Protein AF-A0A812XX62-F1 (afdb_monomer_lite)

Sequence (470 aa):
MGSLPGAKVKLKWDYDRTEAELESWDVQKKESAQEAQEVVEFSAGDKVEAKYGSSFYDAEVLSMSMEDGKVKLKWGHDGSEAEVDASEVKLKPDSQEKEAAPPAELKEGDKVEAKYGDSFHDAEVVTPETEDGKVKVKWGFDGSEADVDPSEVKVKPEEPPEPPEKLLVIGFLRPRLEVELRTMNRIEAKAPGHCLANPRASDEGPGVGIGIMELTPSDGTLAKLIGKGGAMKMKIASISGCSFEYMAKDSETKQAWILGTAEERARRDCPLSLRQHSVDFRTRAQELPAALQDWSSSFTVSGNAGRGLNASFGMQTIEDSTETFIFTLSKPSGPASVVKRDIVKDSAQECKSKGEWLEATVLEVSTWSTESDDEVFACKAKVFNVKAFNVREHLNADEALERERQAQRASAKELIIISSQAEKRREATLLLAASLEAKFPGCFSAGELETPEGIAVSALAGDMSALTGK

Radius of gyration: 41.22 Å; chains: 1; bounding box: 87×82×101 Å

Secondary structure (DSSP, 8-state):
-PPPPPPEEEEE-TTT--EEEEETHHHHTSSSSS-----PPP-TT-EEEEEETTEEEEEEEEEEETTTTEEEEEETTT--EEEEEGGGEEE---------PPPP---TT-EEEEEETTEEEEEEEEES--TTSPEEEEETTT--EEEE-GGGEEEPP-PPPPPPPP----S-HHHHHHHHHHHHHHHHHHSTTHHHHSPPPPP-SSSSEEEEEEPP--TTHHHHHH-GGGHHHHHHHHHHT-EEEEE-TTSSS-EEEEEE-HHHHHHHHHHHHHHHTHHHHHHH--S--HHHHTTEEEEEE-HHHHTT-SGGG-HHHHHHHTT-EEEEEPP-----------PPTT-EEEEEETTEEEEEE--------TT------EETTEE----GGGEEE---HHHHHHHHHHHHHHHPEEEEEE-S-HHHHHHHHHHHHHHHHHHSTTSS-TTT-B-TT--BTHHHHHHHHHHS--

pLDDT: mean 80.92, std 17.61, range [33.69, 97.69]

Structure (mmCIF, N/CA/C/O backbone):
data_AF-A0A812XX62-F1
#
_entry.id   AF-A0A812XX62-F1
#
loop_
_atom_site.group_PDB
_atom_site.id
_atom_site.type_symbol
_atom_site.label_atom_id
_atom_site.label_alt_id
_atom_site.label_comp_id
_atom_site.label_asym_id
_atom_site.label_entity_id
_atom_site.label_seq_id
_atom_site.pdbx_PDB_ins_code
_atom_site.Cartn_x
_atom_site.Cartn_y
_atom_site.Cartn_z
_atom_site.occupancy
_atom_site.B_iso_or_equiv
_atom_site.auth_seq_id
_atom_site.auth_comp_id
_atom_site.auth_asym_id
_atom_site.auth_atom_id
_atom_site.pdbx_PDB_model_num
ATOM 1 N N . MET A 1 1 ? 5.924 -53.567 21.319 1.00 41.09 1 MET A N 1
ATOM 2 C CA . MET A 1 1 ? 4.539 -53.092 21.514 1.00 41.09 1 MET A CA 1
ATOM 3 C C . MET A 1 1 ? 4.019 -52.680 20.151 1.00 41.09 1 MET A C 1
ATOM 5 O O . MET A 1 1 ? 4.587 -51.771 19.563 1.00 41.09 1 MET A O 1
ATOM 9 N N . GLY A 1 2 ? 3.080 -53.441 19.585 1.00 37.00 2 GLY A N 1
ATOM 10 C CA . GLY A 1 2 ? 2.543 -53.178 18.248 1.00 37.00 2 GLY A CA 1
ATOM 11 C C . GLY A 1 2 ? 1.525 -52.041 18.290 1.00 37.00 2 GLY A C 1
ATOM 12 O O . GLY A 1 2 ? 0.606 -52.089 19.101 1.00 37.00 2 GLY A O 1
ATOM 13 N N . SER A 1 3 ? 1.714 -51.031 17.440 1.00 36.19 3 SER A N 1
ATOM 14 C CA . SER A 1 3 ? 0.735 -49.967 17.209 1.00 36.19 3 SER A CA 1
ATOM 15 C C . SER A 1 3 ? -0.457 -50.548 16.447 1.00 36.19 3 SER A C 1
ATOM 17 O O . SER A 1 3 ? -0.274 -51.156 15.390 1.00 36.19 3 SER A O 1
ATOM 19 N N . LEU A 1 4 ? -1.660 -50.421 17.008 1.00 37.31 4 LEU A N 1
ATOM 20 C CA . LEU A 1 4 ? -2.894 -50.822 16.335 1.00 37.31 4 LEU A CA 1
ATOM 21 C C . LEU A 1 4 ? -3.229 -49.801 15.232 1.00 37.31 4 LEU A C 1
ATOM 23 O O . LEU A 1 4 ? -3.073 -48.600 15.454 1.00 37.31 4 LEU A O 1
ATOM 27 N N . PRO A 1 5 ? -3.691 -50.245 14.051 1.00 44.66 5 PRO A N 1
ATOM 28 C CA . PRO A 1 5 ? -4.056 -49.343 12.965 1.00 44.66 5 PRO A CA 1
ATOM 29 C C . PRO A 1 5 ? -5.271 -48.492 13.362 1.00 44.66 5 PRO A C 1
ATOM 31 O O . PRO A 1 5 ? -6.330 -49.026 13.694 1.00 44.66 5 PRO A O 1
ATOM 34 N N . GLY A 1 6 ? -5.103 -47.167 13.334 1.00 44.06 6 GLY A N 1
ATOM 35 C CA . GLY A 1 6 ? -6.161 -46.200 13.622 1.00 44.06 6 GLY A CA 1
ATOM 36 C C . GLY A 1 6 ? -7.319 -46.311 12.629 1.00 44.06 6 GLY A C 1
ATOM 37 O O . GLY A 1 6 ? -7.113 -46.463 11.423 1.00 44.06 6 GLY A O 1
ATOM 38 N N . ALA A 1 7 ? -8.547 -46.253 13.143 1.00 46.81 7 ALA A N 1
ATOM 39 C CA . ALA A 1 7 ? -9.751 -46.273 12.327 1.00 46.81 7 ALA A CA 1
ATOM 40 C C . ALA A 1 7 ? -9.871 -44.960 11.535 1.00 46.81 7 ALA A C 1
ATOM 42 O O . ALA A 1 7 ? -9.892 -43.874 12.112 1.00 46.81 7 ALA A O 1
ATOM 43 N N . LYS A 1 8 ? -9.962 -45.067 10.206 1.00 45.78 8 LYS A N 1
ATOM 44 C CA . LYS A 1 8 ? -10.234 -43.938 9.313 1.00 45.78 8 LYS A CA 1
ATOM 45 C C . LYS A 1 8 ? -11.735 -43.794 9.111 1.00 45.78 8 LYS A C 1
ATOM 47 O O . LYS A 1 8 ? -12.399 -44.764 8.745 1.00 45.78 8 LYS A O 1
ATOM 52 N N . VAL A 1 9 ? -12.256 -42.586 9.294 1.00 48.19 9 VAL A N 1
ATOM 53 C CA . VAL A 1 9 ? -13.658 -42.269 9.009 1.00 48.19 9 VAL A CA 1
ATOM 54 C C . VAL A 1 9 ? -13.708 -41.421 7.743 1.00 48.19 9 VAL A C 1
ATOM 56 O O . VAL A 1 9 ? -13.075 -40.370 7.665 1.00 48.19 9 VAL A O 1
ATOM 59 N N . LYS A 1 10 ? -14.447 -41.899 6.737 1.00 43.06 10 LYS A N 1
ATOM 60 C CA . LYS A 1 10 ? -14.750 -41.141 5.520 1.00 43.06 10 LYS A CA 1
ATOM 61 C C . LYS A 1 10 ? -16.094 -40.459 5.683 1.00 43.06 10 LYS A C 1
ATOM 63 O O . LYS A 1 10 ? -17.098 -41.129 5.921 1.00 43.06 10 LYS A O 1
ATOM 68 N N . LEU A 1 11 ? -16.106 -39.142 5.528 1.00 41.25 11 LEU A N 1
ATOM 69 C CA . LEU A 1 11 ? -17.322 -38.340 5.542 1.00 41.25 11 LEU A CA 1
ATOM 70 C C . LEU A 1 11 ? -17.593 -37.838 4.126 1.00 41.25 11 LEU A C 1
ATOM 72 O O . LEU A 1 11 ? -16.690 -37.347 3.447 1.00 41.25 11 LEU A O 1
ATOM 76 N N . LYS A 1 12 ? -18.844 -37.993 3.692 1.00 40.78 12 LYS A N 1
ATOM 77 C CA . LYS A 1 12 ? -19.337 -37.532 2.398 1.00 40.78 12 LYS A CA 1
ATOM 78 C C . LYS A 1 12 ? -20.430 -36.508 2.647 1.00 40.78 12 LYS A C 1
ATOM 80 O O . LYS A 1 12 ? -21.438 -36.828 3.272 1.00 40.78 12 LYS A O 1
ATOM 85 N N . TRP A 1 13 ? -20.214 -35.292 2.166 1.00 45.72 13 TRP A N 1
ATOM 86 C CA . TRP A 1 13 ? -21.172 -34.204 2.310 1.00 45.72 13 TRP A CA 1
ATOM 87 C C . TRP A 1 13 ? -22.096 -34.171 1.089 1.00 45.72 13 TRP A C 1
ATOM 89 O O . TRP A 1 13 ? -21.637 -34.112 -0.053 1.00 45.72 13 TRP A O 1
ATOM 99 N N . ASP A 1 14 ? -23.411 -34.213 1.320 1.00 42.44 14 ASP A N 1
ATOM 100 C CA . ASP A 1 14 ? -24.415 -34.278 0.244 1.00 42.44 14 ASP A CA 1
ATOM 101 C C . ASP A 1 14 ? -24.497 -32.998 -0.605 1.00 42.44 14 ASP A C 1
ATOM 103 O O . ASP A 1 14 ? -25.044 -33.020 -1.707 1.00 42.44 14 ASP A O 1
ATOM 107 N N . TYR A 1 15 ? -23.932 -31.886 -0.125 1.00 33.69 15 TYR A N 1
ATOM 108 C CA . TYR A 1 15 ? -24.063 -30.580 -0.769 1.00 33.69 15 TYR A CA 1
ATOM 109 C C . TYR A 1 15 ? -23.077 -30.350 -1.928 1.00 33.69 15 TYR A C 1
ATOM 111 O O . TYR A 1 15 ? -23.435 -29.699 -2.906 1.00 33.69 15 TYR A O 1
ATOM 119 N N . ASP A 1 16 ? -21.864 -30.907 -1.869 1.00 54.00 16 ASP A N 1
ATOM 120 C CA . ASP A 1 16 ? -20.829 -30.675 -2.892 1.00 54.00 16 ASP A CA 1
ATOM 121 C C . ASP A 1 16 ? -20.065 -31.937 -3.330 1.00 54.00 16 ASP A C 1
ATOM 123 O O . ASP A 1 16 ? -19.178 -31.860 -4.180 1.00 54.00 16 ASP A O 1
ATOM 127 N N . ARG A 1 17 ? -20.443 -33.114 -2.807 1.00 53.16 17 ARG A N 1
ATOM 128 C CA . ARG A 1 17 ? -19.792 -34.411 -3.071 1.00 53.16 17 ARG A CA 1
ATOM 129 C C . ARG A 1 17 ? -18.290 -34.429 -2.761 1.00 53.16 17 ARG A C 1
ATOM 131 O O . ARG A 1 17 ? -17.590 -35.304 -3.274 1.00 53.16 17 ARG A O 1
ATOM 138 N N . THR A 1 18 ? -17.791 -33.513 -1.936 1.00 49.16 18 THR A N 1
ATOM 139 C CA . THR A 1 18 ? -16.396 -33.558 -1.499 1.00 49.16 18 THR A CA 1
ATOM 140 C C . THR A 1 18 ? -16.204 -34.662 -0.456 1.00 49.16 18 THR A C 1
ATOM 142 O O . THR A 1 18 ? -17.042 -34.881 0.424 1.00 49.16 18 THR A O 1
ATOM 145 N N . GLU A 1 19 ? -15.108 -35.409 -0.596 1.00 57.19 19 GLU A N 1
ATOM 146 C CA . GLU A 1 19 ? -14.690 -36.448 0.346 1.00 57.19 19 GLU A CA 1
ATOM 147 C C . GLU A 1 19 ? -13.475 -35.937 1.125 1.00 57.19 19 GLU A C 1
ATOM 149 O O . GLU A 1 19 ? -12.495 -35.492 0.527 1.00 57.19 19 GLU A O 1
ATOM 154 N N . ALA A 1 20 ? -13.530 -36.013 2.455 1.00 53.66 20 ALA A N 1
ATOM 155 C CA . ALA A 1 20 ? -12.396 -35.719 3.327 1.00 53.66 20 ALA A CA 1
ATOM 156 C C . ALA A 1 20 ? -12.110 -36.927 4.234 1.00 53.66 20 ALA A C 1
ATOM 158 O O . ALA A 1 20 ? -13.031 -37.502 4.822 1.00 53.66 20 ALA A O 1
ATOM 159 N N . GLU A 1 21 ? -10.835 -37.318 4.340 1.00 48.62 21 GLU A N 1
ATOM 160 C CA . GLU A 1 21 ? -10.352 -38.280 5.340 1.00 48.62 21 GLU A CA 1
ATOM 161 C C . GLU A 1 21 ? -9.846 -37.502 6.560 1.00 48.62 21 GLU A C 1
ATOM 163 O O . GLU A 1 21 ? -8.930 -36.691 6.438 1.00 48.62 21 GLU A O 1
ATOM 168 N N . LEU A 1 22 ? -10.439 -37.748 7.730 1.00 49.12 22 LEU A N 1
ATOM 169 C CA . LEU A 1 22 ? -9.983 -37.203 9.012 1.00 49.12 22 LEU A CA 1
ATOM 170 C C . LEU A 1 22 ? -9.421 -38.334 9.881 1.00 49.12 22 LEU A C 1
ATOM 172 O O . LEU A 1 22 ? -10.011 -39.414 9.974 1.00 49.12 22 LEU A O 1
ATOM 176 N N . GLU A 1 23 ? -8.276 -38.084 10.517 1.00 50.16 23 GLU A N 1
ATOM 177 C CA . GLU A 1 23 ? -7.670 -39.001 11.485 1.00 50.16 23 GLU A CA 1
ATOM 178 C C . GLU A 1 23 ? -8.306 -38.806 12.873 1.00 50.16 23 GLU A C 1
ATOM 180 O O . GLU A 1 23 ? -8.544 -37.686 13.318 1.00 50.16 23 GLU A O 1
ATOM 185 N N . SER A 1 24 ? -8.603 -39.906 13.573 1.00 52.00 24 SER A N 1
ATOM 186 C CA . SER A 1 24 ? -9.484 -39.929 14.755 1.00 52.00 24 SER A CA 1
ATOM 187 C C . SER A 1 24 ? -8.964 -39.201 16.004 1.00 52.00 24 SER A C 1
ATOM 189 O O . SER A 1 24 ? -9.655 -39.186 17.021 1.00 52.00 24 SER A O 1
ATOM 191 N N . TRP A 1 25 ? -7.762 -38.622 15.976 1.00 48.81 25 TRP A N 1
ATOM 192 C CA . TRP A 1 25 ? -7.159 -37.981 17.148 1.00 48.81 25 TRP A CA 1
ATOM 193 C C . TRP A 1 25 ? -7.660 -36.543 17.379 1.00 48.81 25 TRP A C 1
ATOM 195 O O . TRP A 1 25 ? -7.680 -36.087 18.522 1.00 48.81 25 TRP A O 1
ATOM 205 N N . ASP A 1 26 ? -8.153 -35.861 16.338 1.00 48.12 26 ASP A N 1
ATOM 206 C CA . ASP A 1 26 ? -8.657 -34.481 16.445 1.00 48.12 26 ASP A CA 1
ATOM 207 C C . ASP A 1 26 ? -10.057 -34.382 17.077 1.00 48.12 26 ASP A C 1
ATOM 209 O O . ASP A 1 26 ? -10.427 -33.344 17.628 1.00 48.12 26 ASP A O 1
ATOM 213 N N . VAL A 1 27 ? -10.839 -35.467 17.061 1.00 47.69 27 VAL A N 1
ATOM 214 C CA . VAL A 1 27 ? -12.197 -35.489 17.639 1.00 47.69 27 VAL A CA 1
ATOM 215 C C . VAL A 1 27 ? -12.155 -35.658 19.162 1.00 47.69 27 VAL A C 1
ATOM 217 O O . VAL A 1 27 ? -12.966 -35.072 19.874 1.00 47.69 27 VAL A O 1
ATOM 220 N N . GLN A 1 28 ? -11.158 -36.370 19.692 1.00 42.09 28 GLN A N 1
ATOM 221 C CA . GLN A 1 28 ? -11.082 -36.688 21.123 1.00 42.09 28 GLN A CA 1
ATOM 222 C C . GLN A 1 28 ? -10.628 -35.512 22.003 1.00 42.09 28 GLN A C 1
ATOM 224 O O . GLN A 1 28 ? -10.853 -35.524 23.209 1.00 42.09 28 GLN A O 1
ATOM 229 N N . LYS A 1 29 ? -10.025 -34.468 21.419 1.00 40.50 29 LYS A N 1
ATOM 230 C CA . LYS A 1 29 ? -9.504 -33.313 22.171 1.00 40.50 29 LYS A CA 1
ATOM 231 C C . LYS A 1 29 ? -10.554 -32.237 22.470 1.00 40.50 29 LYS A C 1
ATOM 233 O O . LYS A 1 29 ? -10.256 -31.286 23.188 1.00 40.50 29 LYS A O 1
ATOM 238 N N . LYS A 1 30 ? -11.766 -32.369 21.916 1.00 39.16 30 LYS A N 1
ATOM 239 C CA . LYS A 1 30 ? -12.839 -31.373 22.063 1.00 39.16 30 LYS A CA 1
ATOM 240 C C . LYS A 1 30 ? -13.905 -31.743 23.100 1.00 39.16 30 LYS A C 1
ATOM 242 O O . LYS A 1 30 ? -14.633 -30.855 23.521 1.00 39.16 30 LYS A O 1
ATOM 247 N N . GLU A 1 31 ? -13.949 -32.995 23.559 1.00 40.56 31 GLU A N 1
ATOM 248 C CA . GLU A 1 31 ? -14.858 -33.438 24.634 1.00 40.56 31 GLU A CA 1
ATOM 249 C C . GLU A 1 31 ? -14.212 -33.435 26.031 1.00 40.56 31 GLU A C 1
ATOM 251 O O . GLU A 1 31 ? -14.924 -33.449 27.025 1.00 40.56 31 GLU A O 1
ATOM 256 N N . SER A 1 32 ? -12.882 -33.341 26.150 1.00 39.81 32 SER A N 1
ATOM 257 C CA . SER A 1 32 ? -12.191 -33.381 27.453 1.00 39.81 32 SER A CA 1
ATOM 258 C C . SER A 1 32 ? -11.787 -32.007 28.013 1.00 39.81 32 SER A C 1
ATOM 260 O O . SER A 1 32 ? -10.973 -31.944 28.930 1.00 39.81 32 SER A O 1
ATOM 262 N N . ALA A 1 33 ? -12.288 -30.902 27.447 1.00 37.00 33 ALA A N 1
ATOM 263 C CA . ALA A 1 33 ? -11.905 -29.534 27.834 1.00 37.00 33 ALA A CA 1
ATOM 264 C C . ALA A 1 33 ? -13.041 -28.723 28.486 1.00 37.00 33 ALA A C 1
ATOM 266 O O . ALA A 1 33 ? -12.895 -27.519 28.686 1.00 37.00 33 ALA A O 1
ATOM 267 N N . GLN A 1 34 ? -14.165 -29.362 28.821 1.00 39.88 34 GLN A N 1
ATOM 268 C CA . GLN A 1 34 ? -15.334 -28.690 29.381 1.00 39.88 34 GLN A CA 1
ATOM 269 C C . GLN A 1 34 ? -15.859 -29.416 30.625 1.00 39.88 34 GLN A C 1
ATOM 271 O O . GLN A 1 34 ? -16.988 -29.867 30.628 1.00 39.88 34 GLN A O 1
ATOM 276 N N . GLU A 1 35 ? -15.034 -29.535 31.669 1.00 43.88 35 GLU A N 1
ATOM 277 C CA . GLU A 1 35 ? -15.501 -29.652 33.064 1.00 43.88 35 GLU A CA 1
ATOM 278 C C . GLU A 1 35 ? -14.307 -29.557 34.025 1.00 43.88 35 GLU A C 1
ATOM 280 O O . GLU A 1 35 ? -13.766 -30.539 34.521 1.00 43.88 35 GLU A O 1
ATOM 285 N N . ALA A 1 36 ? -13.849 -28.333 34.262 1.00 42.91 36 ALA A N 1
ATOM 286 C CA . ALA A 1 36 ? -13.148 -27.995 35.494 1.00 42.91 36 ALA A CA 1
ATOM 287 C C . ALA A 1 36 ? -14.027 -26.958 36.194 1.00 42.91 36 ALA A C 1
ATOM 289 O O . ALA A 1 36 ? -13.769 -25.759 36.122 1.00 42.91 36 ALA A O 1
ATOM 290 N N . GLN A 1 37 ? -15.156 -27.417 36.740 1.00 50.28 37 GLN A N 1
ATOM 291 C CA . GLN A 1 37 ? -15.974 -26.590 37.619 1.00 50.28 37 GLN A CA 1
ATOM 292 C C . GLN A 1 37 ? -15.200 -26.379 38.918 1.00 50.28 37 GLN A C 1
ATOM 294 O O . GLN A 1 37 ? -14.778 -27.327 39.577 1.00 50.28 37 GLN A O 1
ATOM 299 N N . GLU A 1 38 ? -14.977 -25.111 39.233 1.00 56.72 38 GLU A N 1
ATOM 300 C CA . GLU A 1 38 ? -14.412 -24.651 40.489 1.00 56.72 38 GLU A CA 1
ATOM 301 C C . GLU A 1 38 ? -15.347 -25.096 41.623 1.00 56.72 38 GLU A C 1
ATOM 303 O O . GLU A 1 38 ? -16.526 -24.739 41.647 1.00 56.72 38 GLU A O 1
ATOM 308 N N . VAL A 1 39 ? -14.849 -25.954 42.515 1.00 64.31 39 VAL A N 1
ATOM 309 C CA . VAL A 1 39 ? -15.611 -26.438 43.670 1.00 64.31 39 VAL A CA 1
ATOM 310 C C . VAL A 1 39 ? -15.701 -25.285 44.663 1.00 64.31 39 VAL A C 1
ATOM 312 O O . VAL A 1 39 ? -14.748 -25.006 45.387 1.00 64.31 39 VAL A O 1
ATOM 315 N N . VAL A 1 40 ? -16.827 -24.574 44.650 1.00 78.81 40 VAL A N 1
ATOM 316 C CA . VAL A 1 40 ? -17.122 -23.522 45.627 1.00 78.81 40 VAL A CA 1
ATOM 317 C C . VAL A 1 40 ? -17.444 -24.197 46.960 1.00 78.81 40 VAL A C 1
ATOM 319 O O . VAL A 1 40 ? -18.394 -24.971 47.064 1.00 78.81 40 VAL A O 1
ATOM 322 N N . GLU A 1 41 ? -16.617 -23.941 47.970 1.00 83.25 41 GLU A N 1
ATOM 323 C CA . GLU A 1 41 ? -16.773 -24.486 49.318 1.00 83.25 41 GLU A CA 1
ATOM 324 C C . GLU A 1 41 ? -17.720 -23.572 50.119 1.00 83.25 41 GLU A C 1
ATOM 326 O O . GLU A 1 41 ? -17.432 -22.392 50.308 1.00 83.25 41 GLU A O 1
ATOM 331 N N . PHE A 1 42 ? -18.875 -24.094 50.547 1.00 89.44 42 PHE A N 1
ATOM 332 C CA . PHE A 1 42 ? -19.866 -23.370 51.360 1.00 89.44 42 PHE A CA 1
ATOM 333 C C . PHE A 1 42 ? -19.758 -23.751 52.844 1.00 89.44 42 PHE A C 1
ATOM 335 O O . PHE A 1 42 ? -19.495 -24.908 53.180 1.00 89.44 42 PHE A O 1
ATOM 342 N N . SER A 1 43 ? -20.036 -22.809 53.740 1.00 92.06 43 SER A N 1
ATOM 343 C CA . SER A 1 43 ? -20.116 -23.019 55.190 1.00 92.06 43 SER A CA 1
ATOM 344 C C . SER A 1 43 ? -21.565 -22.966 55.687 1.00 92.06 43 SER A C 1
ATOM 346 O O . SER A 1 43 ? -22.422 -22.300 55.109 1.00 92.06 43 SER A O 1
ATOM 348 N N . ALA A 1 44 ? -21.866 -23.673 56.782 1.00 94.31 44 ALA A N 1
ATOM 349 C CA . ALA A 1 44 ? -23.171 -23.557 57.435 1.00 94.31 44 ALA A CA 1
ATOM 350 C C . ALA A 1 44 ? -23.372 -22.123 57.962 1.00 94.31 44 ALA A C 1
ATOM 352 O O . ALA A 1 44 ? -22.545 -21.628 58.727 1.00 94.31 44 ALA A O 1
ATOM 353 N N . GLY A 1 45 ? -24.469 -21.482 57.559 1.00 93.75 45 GLY A N 1
ATOM 354 C CA . GLY A 1 45 ? -24.797 -20.080 57.829 1.00 93.75 45 GLY A CA 1
ATOM 355 C C . GLY A 1 45 ? -24.602 -19.136 56.637 1.00 93.75 45 GLY A C 1
ATOM 356 O O . GLY A 1 45 ? -25.037 -17.986 56.709 1.00 93.75 45 GLY A O 1
ATOM 357 N N . ASP A 1 46 ? -23.999 -19.592 55.533 1.00 95.06 46 ASP A N 1
ATOM 358 C CA . ASP A 1 46 ? -23.798 -18.744 54.354 1.00 95.06 46 ASP A CA 1
ATOM 359 C C . ASP A 1 46 ? -25.136 -18.386 53.692 1.00 95.06 46 ASP A C 1
ATOM 361 O O . ASP A 1 46 ? -25.996 -19.248 53.470 1.00 95.06 46 ASP A O 1
ATOM 365 N N . LYS A 1 47 ? -25.300 -17.105 53.332 1.00 95.00 47 LYS A N 1
ATOM 366 C CA . LYS A 1 47 ? -26.434 -16.628 52.532 1.00 95.00 47 LYS A CA 1
ATOM 367 C C . LYS A 1 47 ? -26.150 -16.875 51.054 1.00 95.00 47 LYS A C 1
ATOM 369 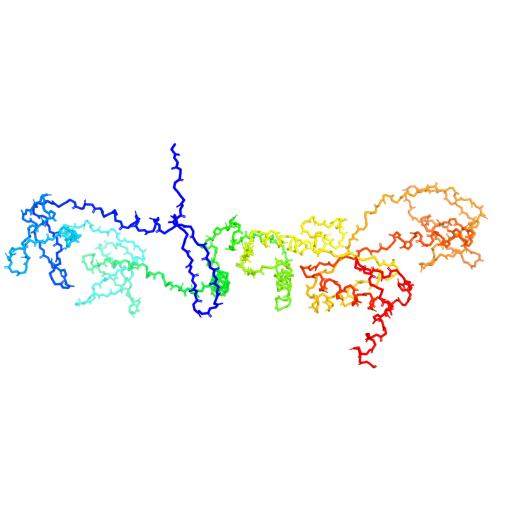O O . LYS A 1 47 ? -25.224 -16.313 50.471 1.00 95.00 47 LYS A O 1
ATOM 374 N N . VAL A 1 48 ? -26.976 -17.703 50.438 1.00 96.12 48 VAL A N 1
ATOM 375 C CA . VAL A 1 48 ? -26.819 -18.164 49.058 1.00 96.12 48 VAL A CA 1
ATOM 376 C C . VAL A 1 48 ? -28.092 -17.918 48.259 1.00 96.12 48 VAL A C 1
ATOM 378 O O . VAL A 1 48 ? -29.173 -17.735 48.814 1.00 96.12 48 VAL A O 1
ATOM 381 N N . GLU A 1 49 ? -27.974 -17.936 46.940 1.00 95.81 49 GLU A N 1
ATOM 382 C CA . GLU A 1 49 ? -29.103 -18.059 46.028 1.00 95.81 49 GLU A CA 1
ATOM 383 C C . GLU A 1 49 ? -29.122 -19.479 45.465 1.00 95.81 49 GLU A C 1
ATOM 385 O O . GLU A 1 49 ? -28.151 -19.929 44.851 1.00 95.81 49 GLU A O 1
ATOM 390 N N . ALA A 1 50 ? -30.226 -20.194 45.658 1.00 96.56 50 ALA A N 1
ATOM 391 C CA . ALA A 1 50 ? -30.386 -21.562 45.181 1.00 96.56 50 ALA A CA 1
ATOM 392 C C . ALA A 1 50 ? -31.535 -21.682 44.187 1.00 96.56 50 ALA A C 1
ATOM 394 O O . ALA A 1 50 ? -32.543 -20.977 44.272 1.00 96.56 50 ALA A O 1
ATOM 395 N N . LYS A 1 51 ? -31.378 -22.572 43.211 1.00 96.19 51 LYS A N 1
ATOM 396 C CA . LYS A 1 51 ? -32.369 -22.771 42.157 1.00 96.19 51 LYS A CA 1
ATOM 397 C C . LYS A 1 51 ? -33.552 -23.602 42.659 1.00 96.19 51 LYS A C 1
ATOM 399 O O . LYS A 1 51 ? -33.382 -24.681 43.213 1.00 96.19 51 LYS A O 1
ATOM 404 N N . TYR A 1 52 ? -34.766 -23.119 42.412 1.00 94.94 52 TYR A N 1
ATOM 405 C CA . TYR A 1 52 ? -36.007 -23.866 42.609 1.00 94.94 52 TYR A CA 1
ATOM 406 C C . TYR A 1 52 ? -36.874 -23.714 41.355 1.00 94.94 52 TYR A C 1
ATOM 408 O O . TYR A 1 52 ? -37.349 -22.628 41.016 1.00 94.94 52 TYR A O 1
ATOM 416 N N . GLY A 1 53 ? -37.027 -24.802 40.597 1.00 93.00 53 GLY A N 1
ATOM 417 C CA . GLY A 1 53 ? -37.642 -24.751 39.270 1.00 93.00 53 GLY A CA 1
ATOM 418 C C . GLY A 1 53 ? -36.765 -23.997 38.260 1.00 93.00 53 GLY A C 1
ATOM 419 O O . GLY A 1 53 ? -35.671 -24.448 37.924 1.00 93.00 53 GLY A O 1
ATOM 420 N N . SER A 1 54 ? -37.252 -22.866 37.742 1.00 92.25 54 SER A N 1
ATOM 421 C CA . SER A 1 54 ? -36.558 -22.042 36.734 1.00 92.25 54 SER A CA 1
ATOM 422 C C . SER A 1 54 ? -35.923 -20.762 37.288 1.00 92.25 54 SER A C 1
ATOM 424 O O . SER A 1 54 ? -35.358 -19.993 36.512 1.00 92.25 54 SER A O 1
ATOM 426 N N . SER A 1 55 ? -36.032 -20.520 38.595 1.00 94.69 55 SER A N 1
ATOM 427 C CA . SER A 1 55 ? -35.625 -19.266 39.237 1.00 94.69 55 SER A CA 1
ATOM 428 C C . SER A 1 55 ? -34.704 -19.535 40.426 1.00 94.69 55 SER A C 1
ATOM 430 O O . SER A 1 55 ? -34.748 -20.614 41.013 1.00 94.69 55 SER A O 1
ATOM 432 N N . PHE A 1 56 ? -33.868 -18.555 40.769 1.00 95.00 56 PHE A N 1
ATOM 433 C CA . PHE A 1 56 ? -33.027 -18.577 41.965 1.00 95.00 56 PHE A CA 1
ATOM 434 C C . PHE A 1 56 ? -33.722 -17.816 43.097 1.00 95.00 56 PHE A C 1
ATOM 436 O O . PHE A 1 56 ? -34.355 -16.789 42.848 1.00 95.00 56 PHE A O 1
ATOM 443 N N . TYR A 1 57 ? -33.622 -18.334 44.318 1.00 96.44 57 TYR A N 1
ATOM 444 C CA . TYR A 1 57 ? -34.224 -17.753 45.514 1.00 96.44 57 TYR A CA 1
ATOM 445 C C . TYR A 1 57 ? -33.211 -17.705 46.654 1.00 96.44 57 TYR A C 1
ATOM 447 O O . TYR A 1 57 ? -32.343 -18.571 46.760 1.00 96.44 57 TYR A O 1
ATOM 455 N N . ASP A 1 58 ? -33.369 -16.713 47.527 1.00 96.12 58 ASP A N 1
ATOM 456 C CA . ASP A 1 58 ? -32.553 -16.557 48.726 1.00 96.12 58 ASP A CA 1
ATOM 457 C C . ASP A 1 58 ? -32.718 -17.750 49.673 1.00 96.12 58 ASP A C 1
ATOM 459 O O . ASP A 1 58 ? -33.841 -18.148 50.009 1.00 96.12 58 ASP A O 1
ATOM 463 N N . ALA A 1 59 ? -31.597 -18.287 50.142 1.00 96.81 59 ALA A N 1
ATOM 464 C CA . ALA A 1 59 ? -31.541 -19.373 51.103 1.00 96.81 59 ALA A CA 1
ATOM 465 C C . ALA A 1 59 ? -30.320 -19.254 52.030 1.00 96.81 59 ALA A C 1
ATOM 467 O O . ALA A 1 59 ? -29.370 -18.523 51.758 1.00 96.81 59 ALA A O 1
ATOM 468 N N . GLU A 1 60 ? -30.353 -19.984 53.138 1.00 96.56 60 GLU A N 1
ATOM 469 C CA . GLU A 1 60 ? -29.252 -20.106 54.094 1.00 96.56 60 GLU A CA 1
ATOM 470 C C . GLU A 1 60 ? -28.773 -21.559 54.134 1.00 96.56 60 GLU A C 1
ATOM 472 O O . GLU A 1 60 ? -29.586 -22.487 54.218 1.00 96.56 60 GLU A O 1
ATOM 477 N N . VAL A 1 61 ? -27.462 -21.773 54.061 1.00 96.94 61 VAL A N 1
ATOM 478 C CA . VAL A 1 61 ? -26.871 -23.115 54.117 1.00 96.94 61 VAL A CA 1
ATOM 479 C C . VAL A 1 61 ? -26.986 -23.675 55.536 1.00 96.94 61 VAL A C 1
ATOM 481 O O . VAL A 1 61 ? -26.421 -23.118 56.468 1.00 96.94 61 VAL A O 1
ATOM 484 N N . LEU A 1 62 ? -27.680 -24.803 55.725 1.00 96.31 62 LEU A N 1
ATOM 485 C CA . LEU A 1 62 ? -27.786 -25.472 57.031 1.00 96.31 62 LEU A CA 1
ATOM 486 C C . LEU A 1 62 ? -26.661 -26.487 57.250 1.00 96.31 62 LEU A C 1
ATOM 488 O O . LEU A 1 62 ? -26.056 -26.536 58.318 1.00 96.31 62 LEU A O 1
ATOM 492 N N . SER A 1 63 ? -26.405 -27.332 56.252 1.00 94.88 63 SER A N 1
ATOM 493 C CA . SER A 1 63 ? -25.375 -28.372 56.315 1.00 94.88 63 SER A CA 1
ATOM 494 C C . SER A 1 63 ? -25.021 -28.879 54.920 1.00 94.88 63 SER A C 1
ATOM 496 O O . SER A 1 63 ? -25.883 -28.919 54.043 1.00 94.88 63 SER A O 1
ATOM 498 N N . MET A 1 64 ? -23.789 -29.349 54.735 1.00 92.19 64 MET A N 1
ATOM 499 C CA . MET A 1 64 ? -23.322 -29.960 53.489 1.00 92.19 64 MET A CA 1
ATOM 500 C C . MET A 1 64 ? -22.995 -31.439 53.707 1.00 92.19 64 MET A C 1
ATOM 502 O O . MET A 1 64 ? -22.323 -31.783 54.680 1.00 92.19 64 MET A O 1
ATOM 506 N N . SER A 1 65 ? -23.452 -32.306 52.800 1.00 87.38 65 SER A N 1
ATOM 507 C CA . SER A 1 65 ? -23.021 -33.707 52.746 1.00 87.38 65 SER A CA 1
ATOM 508 C C . SER A 1 65 ? -21.929 -33.852 51.687 1.00 87.38 65 SER A C 1
ATOM 510 O O . SER A 1 65 ? -22.209 -33.750 50.493 1.00 87.38 65 SER A O 1
ATOM 512 N N . MET A 1 66 ? -20.680 -34.091 52.110 1.00 79.75 66 MET A N 1
ATOM 513 C CA . MET A 1 66 ? -19.569 -34.310 51.171 1.00 79.75 66 MET A CA 1
ATOM 514 C C . MET A 1 66 ? -19.693 -35.625 50.388 1.00 79.75 66 MET A C 1
ATOM 516 O O . MET A 1 66 ? -19.083 -35.753 49.332 1.00 79.75 66 MET A O 1
ATOM 520 N N . GLU A 1 67 ? -20.458 -36.602 50.887 1.00 82.19 67 GLU A N 1
ATOM 521 C CA . GLU A 1 67 ? -20.601 -37.905 50.223 1.00 82.19 67 GLU A CA 1
ATOM 522 C C . GLU A 1 67 ? -21.489 -37.826 48.972 1.00 82.19 67 GLU A C 1
ATOM 524 O O . GLU A 1 67 ? -21.225 -38.531 48.000 1.00 82.19 67 GLU A O 1
ATOM 529 N N . ASP A 1 68 ? -22.477 -36.923 48.960 1.00 87.12 68 ASP A N 1
ATOM 530 C CA . ASP A 1 68 ? -23.498 -36.863 47.904 1.00 87.12 68 ASP A CA 1
ATOM 531 C C . ASP A 1 68 ? -23.443 -35.589 47.045 1.00 87.12 68 ASP A C 1
ATOM 533 O O . ASP A 1 68 ? -24.205 -35.469 46.089 1.00 87.12 68 ASP A O 1
ATOM 537 N N . GLY A 1 69 ? -22.593 -34.611 47.388 1.00 90.69 69 GLY A N 1
ATOM 538 C CA . GLY A 1 69 ? -22.524 -33.322 46.680 1.00 90.69 69 GLY A CA 1
ATOM 539 C C . GLY A 1 69 ? -23.766 -32.434 46.860 1.00 90.69 69 GLY A C 1
ATOM 540 O O . GLY A 1 69 ? -23.959 -31.472 46.113 1.00 90.69 69 GLY A O 1
ATOM 541 N N . LYS A 1 70 ? -24.607 -32.742 47.854 1.00 93.44 70 LYS A N 1
ATOM 542 C CA . LYS A 1 70 ? -25.846 -32.019 48.156 1.00 93.44 70 LYS A CA 1
ATOM 543 C C . LYS A 1 70 ? -25.677 -31.060 49.325 1.00 93.44 70 LYS A C 1
ATOM 545 O O . LYS A 1 70 ? -25.033 -31.366 50.334 1.00 93.44 70 LYS A O 1
ATOM 550 N N . VAL A 1 71 ? -26.328 -29.912 49.202 1.00 96.19 71 VAL A N 1
ATOM 551 C CA . VAL A 1 71 ? -26.387 -28.868 50.220 1.00 96.19 71 VAL A CA 1
ATOM 552 C C . VAL A 1 71 ? -27.813 -28.796 50.750 1.00 96.19 71 VAL A C 1
ATOM 554 O O . VAL A 1 71 ? -28.768 -28.638 49.987 1.00 96.19 71 VAL A O 1
ATOM 557 N N . LYS A 1 72 ? -27.965 -28.920 52.069 1.00 96.75 72 LYS A N 1
ATOM 558 C CA . LYS A 1 72 ? -29.242 -28.706 52.743 1.00 96.75 72 LYS A CA 1
ATOM 559 C C . LYS A 1 72 ? -29.383 -27.222 53.051 1.00 96.75 72 LYS A C 1
ATOM 561 O O . LYS A 1 72 ? -28.560 -26.656 53.771 1.00 96.75 72 LYS A O 1
ATOM 566 N N . LEU A 1 73 ? -30.417 -26.605 52.503 1.00 97.56 73 LEU A N 1
ATOM 567 C CA . LEU A 1 73 ? -30.676 -25.173 52.580 1.00 97.56 73 LEU A CA 1
ATOM 568 C C . LEU A 1 73 ? -31.995 -24.894 53.293 1.00 97.56 73 LEU A C 1
ATOM 570 O O . LEU A 1 73 ? -32.907 -25.723 53.262 1.00 97.56 73 LEU A O 1
ATOM 574 N N . LYS A 1 74 ? -32.117 -23.699 53.867 1.00 97.19 74 LYS A N 1
ATOM 575 C CA . LYS A 1 74 ? -33.364 -23.133 54.380 1.00 97.19 74 LYS A CA 1
ATOM 576 C C . LYS A 1 74 ? -33.764 -21.924 53.544 1.00 97.19 74 LYS A C 1
ATOM 578 O O . LYS A 1 74 ? -33.025 -20.944 53.500 1.00 97.19 74 LYS A O 1
ATOM 583 N N . TRP A 1 75 ? -34.920 -21.968 52.892 1.00 97.12 75 TRP A N 1
ATOM 584 C CA . TRP A 1 75 ? -35.379 -20.872 52.037 1.00 97.12 75 TRP A CA 1
ATOM 585 C C . TRP A 1 75 ? -35.738 -19.632 52.857 1.00 97.12 75 TRP A C 1
ATOM 587 O O . TRP A 1 75 ? -36.443 -19.718 53.863 1.00 97.12 75 TRP A O 1
ATOM 597 N N . GLY A 1 76 ? -35.313 -18.456 52.398 1.00 93.56 76 GLY A N 1
ATOM 598 C CA . GLY A 1 76 ? -35.592 -17.188 53.073 1.00 93.56 76 GLY A CA 1
ATOM 599 C C . GLY A 1 76 ? -37.066 -16.767 53.025 1.00 93.56 76 GLY A C 1
ATOM 600 O O . GLY A 1 76 ? -37.501 -15.992 53.870 1.00 93.56 76 GLY A O 1
ATOM 601 N N . HIS A 1 77 ? -37.845 -17.273 52.060 1.00 90.62 77 HIS A N 1
ATOM 602 C CA . HIS A 1 77 ? -39.224 -16.821 51.839 1.00 90.62 77 HIS A CA 1
ATOM 603 C C . HIS A 1 77 ? -40.264 -17.500 52.750 1.00 90.62 77 HIS A C 1
ATOM 605 O O . HIS A 1 77 ? -41.188 -16.835 53.215 1.00 90.62 77 HIS A O 1
ATOM 611 N N . ASP A 1 78 ? -40.126 -18.803 53.011 1.00 92.19 78 ASP A N 1
ATOM 612 C CA . ASP A 1 78 ? -41.082 -19.603 53.791 1.00 92.19 78 ASP A CA 1
ATOM 613 C C . ASP A 1 78 ? -40.426 -20.399 54.932 1.00 92.19 78 ASP A C 1
ATOM 615 O O . ASP A 1 78 ? -41.123 -21.015 55.740 1.00 92.19 78 ASP A O 1
ATOM 619 N N . GLY A 1 79 ? -39.093 -20.379 55.026 1.00 94.38 79 GLY A N 1
ATOM 620 C CA . GLY A 1 79 ? -38.333 -21.120 56.026 1.00 94.38 79 GLY A CA 1
ATOM 621 C C . GLY A 1 79 ? -38.323 -22.634 55.822 1.00 94.38 79 GLY A C 1
ATOM 622 O O . GLY A 1 79 ? -37.880 -23.336 56.735 1.00 94.38 79 GLY A O 1
ATOM 623 N N . SER A 1 80 ? -38.811 -23.143 54.685 1.00 96.38 80 SER A N 1
ATOM 624 C CA . SER A 1 80 ? -38.788 -24.575 54.385 1.00 96.38 80 SER A CA 1
ATOM 625 C C . SER A 1 80 ? -37.363 -25.057 54.094 1.00 96.38 80 SER A C 1
ATOM 627 O O . SER A 1 80 ? -36.502 -24.292 53.657 1.00 96.38 80 SER A O 1
ATOM 629 N N . GLU A 1 81 ? -37.100 -26.333 54.379 1.00 97.12 81 GLU A N 1
ATOM 630 C CA . GLU A 1 81 ? -35.794 -26.958 54.157 1.00 97.12 81 GLU A CA 1
ATOM 631 C C . GLU A 1 81 ? -35.818 -27.809 52.883 1.00 97.12 81 GLU A C 1
ATOM 633 O O . GLU A 1 81 ? -36.760 -28.574 52.666 1.00 97.12 81 GLU A O 1
ATOM 638 N N . ALA A 1 82 ? -34.774 -27.711 52.061 1.00 96.81 82 ALA A N 1
ATOM 639 C CA . ALA A 1 82 ? -34.613 -28.521 50.855 1.00 96.81 82 ALA A CA 1
ATOM 640 C C . ALA A 1 82 ? -33.155 -28.957 50.664 1.00 96.81 82 ALA A C 1
ATOM 642 O O . ALA A 1 82 ? -32.231 -28.254 51.067 1.00 96.81 82 ALA A O 1
ATOM 643 N N . GLU A 1 83 ? -32.954 -30.114 50.036 1.00 96.62 83 GLU A N 1
ATOM 644 C CA . GLU A 1 83 ? -31.642 -30.571 49.573 1.00 96.62 83 GLU A CA 1
ATOM 645 C C . GLU A 1 83 ? -31.517 -30.296 48.076 1.00 96.62 83 GLU A C 1
ATOM 647 O O . GLU A 1 83 ? -32.343 -30.765 47.289 1.00 96.62 83 GLU A O 1
ATOM 652 N N . VAL A 1 84 ? -30.489 -29.545 47.691 1.00 96.00 84 VAL A N 1
ATOM 653 C CA . VAL A 1 84 ? -30.187 -29.199 46.296 1.00 96.00 84 VAL A CA 1
ATOM 654 C C . VAL A 1 84 ? -28.727 -29.513 45.981 1.00 96.00 84 VAL A C 1
ATOM 656 O O . VAL A 1 84 ? -27.886 -29.541 46.880 1.00 96.00 84 VAL A O 1
ATOM 659 N N . ASP A 1 85 ? -28.412 -29.767 44.714 1.00 95.00 85 ASP A N 1
ATOM 660 C CA . ASP A 1 85 ? -27.034 -30.010 44.282 1.00 95.00 85 ASP A CA 1
ATOM 661 C C . ASP A 1 85 ? -26.186 -28.739 44.423 1.00 95.00 85 ASP A C 1
ATOM 663 O O . ASP A 1 85 ? -26.644 -27.640 44.102 1.00 95.00 85 ASP A O 1
ATOM 667 N N . ALA A 1 86 ? -24.930 -28.877 44.861 1.00 93.38 86 ALA A N 1
ATOM 668 C CA . ALA A 1 86 ? -24.020 -27.742 45.058 1.00 93.38 86 ALA A CA 1
ATOM 669 C C . ALA A 1 86 ? -23.833 -26.883 43.790 1.00 93.38 86 ALA A C 1
ATOM 671 O O . ALA A 1 86 ? -23.610 -25.679 43.884 1.00 93.38 86 ALA A O 1
ATOM 672 N N . SER A 1 87 ? -23.994 -27.470 42.598 1.00 93.38 87 SER A N 1
ATOM 673 C CA . SER A 1 87 ? -23.956 -26.759 41.311 1.00 93.38 87 SER A CA 1
ATOM 674 C C . SER A 1 87 ? -25.141 -25.812 41.075 1.00 93.38 87 SER A C 1
ATOM 676 O O . SER A 1 87 ? -25.081 -24.953 40.193 1.00 93.38 87 SER A O 1
ATOM 678 N N . GLU A 1 88 ? -26.240 -25.977 41.815 1.00 95.00 88 GLU A N 1
ATOM 679 C CA . GLU A 1 88 ? -27.440 -25.135 41.733 1.00 95.00 88 GLU A CA 1
ATOM 680 C C . GLU A 1 88 ? -27.480 -24.033 42.803 1.00 95.00 88 GLU A C 1
ATOM 682 O O . GLU A 1 88 ? -28.463 -23.292 42.891 1.00 95.00 88 GLU A O 1
ATOM 687 N N . VAL A 1 89 ? -26.406 -23.900 43.583 1.00 94.62 89 VAL A N 1
ATOM 688 C CA . VAL A 1 89 ? -26.246 -22.910 44.648 1.00 94.62 89 VAL A CA 1
ATOM 689 C C . VAL A 1 89 ? -25.163 -21.914 44.249 1.00 94.62 89 VAL A C 1
ATOM 691 O O . VAL A 1 89 ? -24.094 -22.290 43.773 1.00 94.62 89 VAL A O 1
ATOM 694 N N . LYS A 1 90 ? -25.431 -20.622 44.423 1.00 93.81 90 LYS A N 1
ATOM 695 C CA . LYS A 1 90 ? -24.473 -19.540 44.175 1.00 93.81 90 LYS A CA 1
ATOM 696 C C . LYS A 1 90 ? -24.343 -18.694 45.429 1.00 93.81 90 LYS A C 1
ATOM 698 O O . LYS A 1 90 ? -25.346 -18.393 46.070 1.00 93.81 90 LYS A O 1
ATOM 703 N N . LEU A 1 91 ? -23.122 -18.292 45.776 1.00 90.88 91 LEU A N 1
ATOM 704 C CA . LEU A 1 91 ? -22.920 -17.301 46.830 1.00 90.88 91 LEU A CA 1
ATOM 705 C C . LEU A 1 91 ? -23.623 -16.014 46.415 1.00 90.88 91 LEU A C 1
ATOM 707 O O . LEU A 1 91 ? -23.366 -15.483 45.329 1.00 90.88 91 LEU A O 1
ATOM 711 N N . LYS A 1 92 ? -24.519 -15.528 47.274 1.00 86.19 92 LYS A N 1
ATOM 712 C CA . LYS A 1 92 ? -25.074 -14.199 47.087 1.00 86.19 92 LYS A CA 1
ATOM 713 C C . LYS A 1 92 ? -23.913 -13.235 47.345 1.00 86.19 92 LYS A C 1
ATOM 715 O O . LYS A 1 92 ? -23.330 -13.320 48.425 1.00 86.19 92 LYS A O 1
ATOM 720 N N . PRO A 1 93 ? -23.515 -12.375 46.389 1.00 74.06 93 PRO A N 1
ATOM 721 C CA . PRO A 1 93 ? -22.507 -11.362 46.666 1.00 74.06 93 PRO A CA 1
ATOM 722 C C . PRO A 1 93 ? -23.042 -10.544 47.833 1.00 74.06 93 PRO A C 1
ATOM 724 O O . PRO A 1 93 ? -24.122 -9.961 47.716 1.00 74.06 93 PRO A O 1
ATOM 727 N N . ASP A 1 94 ? -22.350 -10.635 48.970 1.00 56.03 94 ASP A N 1
ATOM 728 C CA . ASP A 1 94 ? -22.807 -10.117 50.249 1.00 56.03 94 ASP A CA 1
ATOM 729 C C . ASP A 1 94 ? -23.454 -8.753 50.048 1.00 56.03 94 ASP A C 1
ATOM 731 O O . ASP A 1 94 ? -22.815 -7.780 49.637 1.00 56.03 94 ASP A O 1
ATOM 735 N N . SER A 1 95 ? -24.742 -8.683 50.374 1.00 47.12 95 SER A N 1
ATOM 736 C CA . SER A 1 95 ? -25.358 -7.431 50.771 1.00 47.12 95 SER A CA 1
ATOM 737 C C . SER A 1 95 ? -24.709 -7.077 52.101 1.00 47.12 95 SER A C 1
ATOM 739 O O . SER A 1 95 ? -25.300 -7.308 53.156 1.00 47.12 95 SER A O 1
ATOM 741 N N . GLN A 1 96 ? -23.468 -6.583 52.032 1.00 46.38 96 GLN A N 1
ATOM 742 C CA . GLN A 1 96 ? -22.804 -5.889 53.114 1.00 46.38 96 GLN A CA 1
ATOM 743 C C . GLN A 1 96 ? -23.816 -4.873 53.613 1.00 46.38 96 GLN A C 1
ATOM 745 O O . GLN A 1 96 ? -24.191 -3.927 52.915 1.00 46.38 96 GLN A O 1
ATOM 750 N N . GLU A 1 97 ? -24.333 -5.151 54.801 1.00 45.00 97 GLU A N 1
ATOM 751 C CA . GLU A 1 97 ? -25.033 -4.178 55.603 1.00 45.00 97 GLU A CA 1
ATOM 752 C C . GLU A 1 97 ? -24.103 -2.969 55.648 1.00 45.00 97 GLU A C 1
ATOM 754 O O . GLU A 1 97 ? -22.968 -3.059 56.112 1.00 45.00 97 GLU A O 1
ATOM 759 N N . LYS A 1 98 ? -24.540 -1.901 54.982 1.00 40.25 98 LYS A N 1
ATOM 760 C CA . LYS A 1 98 ? -23.754 -0.714 54.675 1.00 40.25 98 LYS A CA 1
ATOM 761 C C . LYS A 1 98 ? -23.487 0.011 55.991 1.00 40.25 98 LYS A C 1
ATOM 763 O O . LYS A 1 98 ? -24.193 0.952 56.343 1.00 40.25 98 LYS A O 1
ATOM 768 N N . GLU A 1 99 ? -22.491 -0.463 56.735 1.00 41.03 99 GLU A N 1
ATOM 769 C CA . GLU A 1 99 ? -21.759 0.339 57.700 1.00 41.03 99 GLU A CA 1
ATOM 770 C C . GLU A 1 99 ? -21.390 1.615 56.944 1.00 41.03 99 GLU A C 1
ATOM 772 O O . GLU A 1 99 ? -20.812 1.543 55.858 1.00 41.03 99 GLU A O 1
ATOM 777 N N . ALA A 1 100 ? -21.906 2.754 57.416 1.00 45.72 100 ALA A N 1
ATOM 778 C CA . ALA A 1 100 ? -21.844 4.021 56.708 1.00 45.72 100 ALA A CA 1
ATOM 779 C C . ALA A 1 100 ? -20.387 4.310 56.344 1.00 45.72 100 ALA A C 1
ATOM 781 O O . ALA A 1 100 ? -19.595 4.712 57.197 1.00 45.72 100 ALA A O 1
ATOM 782 N N . ALA A 1 101 ? -20.043 4.043 55.081 1.00 50.06 101 ALA A N 1
ATOM 783 C CA . ALA A 1 101 ? -18.732 4.342 54.552 1.00 50.06 101 ALA A CA 1
ATOM 784 C C . ALA A 1 101 ? -18.442 5.815 54.873 1.00 50.06 101 ALA A C 1
ATOM 786 O O . ALA A 1 101 ? -19.354 6.643 54.732 1.00 50.06 101 ALA A O 1
ATOM 787 N N . PRO A 1 102 ? -17.227 6.143 55.347 1.00 58.31 102 PRO A N 1
ATOM 788 C CA . PRO A 1 102 ? -16.852 7.527 55.587 1.00 58.31 102 PRO A CA 1
ATOM 789 C C . PRO A 1 102 ? -17.217 8.357 54.346 1.00 58.31 102 PRO A C 1
ATOM 791 O O . PRO A 1 102 ? -17.040 7.858 53.229 1.00 58.31 102 PRO A O 1
ATOM 794 N N . PRO A 1 103 ? -17.798 9.559 54.529 1.00 62.94 103 PRO A N 1
ATOM 795 C CA . PRO A 1 103 ? -18.305 10.370 53.429 1.00 62.94 103 PRO A CA 1
ATOM 796 C C . PRO A 1 103 ? -17.201 10.516 52.385 1.00 62.94 103 PRO A C 1
ATOM 798 O O . PRO A 1 103 ? -16.117 11.007 52.692 1.00 62.94 103 PRO A O 1
ATOM 801 N N . ALA A 1 104 ? -17.455 9.998 51.183 1.00 75.94 104 ALA A N 1
ATOM 802 C CA . ALA A 1 104 ? -16.514 10.099 50.083 1.00 75.94 104 ALA A CA 1
ATOM 803 C C . ALA A 1 104 ? -16.230 11.588 49.835 1.00 75.94 104 ALA A C 1
ATOM 805 O O . ALA A 1 104 ? -17.167 12.365 49.658 1.00 75.94 104 ALA A O 1
ATOM 806 N N . GLU A 1 105 ? -14.955 11.983 49.876 1.00 87.38 105 GLU A N 1
ATOM 807 C CA . GLU A 1 105 ? -14.536 13.354 49.576 1.00 87.38 105 GLU A CA 1
ATOM 808 C C . GLU A 1 105 ? -14.971 13.716 48.147 1.00 87.38 105 GLU A C 1
ATOM 810 O O . GLU A 1 105 ? -14.508 13.106 47.181 1.00 87.38 105 GLU A O 1
ATOM 815 N N . LEU A 1 106 ? -15.880 14.688 48.022 1.00 92.06 106 LEU A N 1
ATOM 816 C CA . LEU A 1 106 ? -16.375 15.203 46.744 1.00 92.06 106 LEU A CA 1
ATOM 817 C C . LEU A 1 106 ? -15.303 16.073 46.073 1.00 92.06 106 LEU A C 1
ATOM 819 O O . LEU A 1 106 ? -14.624 16.853 46.746 1.00 92.06 106 LEU A O 1
ATOM 823 N N . LYS A 1 107 ? -15.165 15.983 44.749 1.00 93.75 107 LYS A N 1
ATOM 824 C CA . LYS A 1 107 ? -14.269 16.828 43.944 1.00 93.75 107 LYS A CA 1
ATOM 825 C C . LYS A 1 107 ? -15.064 17.740 43.016 1.00 93.75 107 LYS A C 1
ATOM 827 O O . LYS A 1 107 ? -16.170 17.420 42.593 1.00 93.75 107 LYS A O 1
ATOM 832 N N . GLU A 1 108 ? -14.482 18.891 42.687 1.00 94.88 108 GLU A N 1
ATOM 833 C CA . GLU A 1 108 ? -15.014 19.768 41.640 1.00 94.88 108 GLU A CA 1
ATOM 834 C C . GLU A 1 108 ? -15.093 19.000 40.306 1.00 94.88 108 GLU A C 1
ATOM 836 O O . GLU A 1 108 ? -14.112 18.386 39.882 1.00 94.88 108 GLU A O 1
ATOM 841 N N . GLY A 1 109 ? -16.271 19.009 39.678 1.00 93.56 109 GLY A N 1
ATOM 842 C CA . GLY A 1 109 ? -16.599 18.262 38.460 1.00 93.56 109 GLY A CA 1
ATOM 843 C C . GLY A 1 109 ? -17.283 16.905 38.681 1.00 93.56 109 GLY A C 1
ATOM 844 O O . GLY A 1 109 ? -17.710 16.284 37.704 1.00 93.56 109 GLY A O 1
ATOM 845 N N . ASP A 1 110 ? -17.427 16.430 39.925 1.00 94.12 110 ASP A N 1
ATOM 846 C CA . ASP A 1 110 ? -18.118 15.163 40.192 1.00 94.12 110 ASP A CA 1
ATOM 847 C C . ASP A 1 110 ? -19.611 15.267 39.841 1.00 94.12 110 ASP A C 1
ATOM 849 O O . ASP A 1 110 ? -20.305 16.212 40.234 1.00 94.12 110 ASP A O 1
ATOM 853 N N . LYS A 1 111 ? -20.129 14.262 39.125 1.00 94.69 111 LYS A N 1
ATOM 854 C CA . LYS A 1 111 ? -21.564 14.127 38.848 1.00 94.69 111 LYS A CA 1
ATOM 855 C C . LYS A 1 111 ? -22.261 13.507 40.056 1.00 94.69 111 LYS A C 1
ATOM 857 O O . LYS A 1 111 ? -21.992 12.368 40.434 1.00 94.69 111 LYS A O 1
ATOM 862 N N . VAL A 1 112 ? -23.180 14.254 40.650 1.00 95.88 112 VAL A N 1
ATOM 863 C CA . VAL A 1 112 ? -23.891 13.894 41.878 1.00 95.88 112 VAL A CA 1
ATOM 864 C C . VAL A 1 112 ? -25.401 13.998 41.680 1.00 95.88 112 VAL A C 1
ATOM 866 O O . VAL A 1 112 ? -25.884 14.652 40.763 1.00 95.88 112 VAL A O 1
ATOM 869 N N . GLU A 1 113 ? -26.164 13.364 42.558 1.00 95.75 113 GLU A N 1
ATOM 870 C CA . GLU A 1 113 ? -27.585 13.631 42.740 1.00 95.75 113 GLU A CA 1
ATOM 871 C C . GLU A 1 113 ? -27.757 14.461 44.015 1.00 95.75 113 GLU A C 1
ATOM 873 O O . GLU A 1 113 ? -27.464 13.990 45.116 1.00 95.75 113 GLU A O 1
ATOM 878 N N . ALA A 1 114 ? -28.226 15.699 43.880 1.00 96.69 114 ALA A N 1
ATOM 879 C CA . ALA A 1 114 ? -28.469 16.599 45.004 1.00 96.69 114 ALA A CA 1
ATOM 880 C C . ALA A 1 114 ? -29.975 16.789 45.228 1.00 96.69 114 ALA A C 1
ATOM 882 O O . ALA A 1 114 ? -30.772 16.730 44.289 1.00 96.69 114 ALA A O 1
ATOM 883 N N . LYS A 1 115 ? -30.396 16.988 46.477 1.00 96.88 115 LYS A N 1
ATOM 884 C CA . LYS A 1 115 ? -31.814 17.176 46.803 1.00 96.88 115 LYS A CA 1
ATOM 885 C C . LYS A 1 115 ? -32.274 18.604 46.491 1.00 96.88 115 LYS A C 1
ATOM 887 O O . LYS A 1 115 ? -31.675 19.573 46.943 1.00 96.88 115 LYS A O 1
ATOM 892 N N . TYR A 1 116 ? -33.366 18.731 45.742 1.00 96.25 116 TYR A N 1
ATOM 893 C CA . TYR A 1 116 ? -34.056 19.990 45.466 1.00 96.25 116 TYR A CA 1
ATOM 894 C C . TYR A 1 116 ? -35.544 19.820 45.788 1.00 96.25 116 TYR A C 1
ATOM 896 O O . TYR A 1 116 ? -36.258 19.044 45.150 1.00 96.25 116 TYR A O 1
ATOM 904 N N . GLY A 1 117 ? -36.013 20.507 46.832 1.00 93.94 117 GLY A N 1
ATOM 905 C CA . GLY A 1 117 ? -37.339 20.253 47.398 1.00 93.94 117 GLY A CA 1
ATOM 906 C C . GLY A 1 117 ? -37.429 18.842 47.990 1.00 93.94 117 GLY A C 1
ATOM 907 O O . GLY A 1 117 ? -36.653 18.488 48.876 1.00 93.94 117 GLY A O 1
ATOM 908 N N . ASP A 1 118 ? -38.359 18.031 47.485 1.00 95.44 118 ASP A N 1
ATOM 909 C CA . ASP A 1 118 ? -38.618 16.667 47.970 1.00 95.44 118 ASP A CA 1
ATOM 910 C C . ASP A 1 118 ? -38.006 15.570 47.076 1.00 95.44 118 ASP A C 1
ATOM 912 O O . ASP A 1 118 ? -38.300 14.387 47.249 1.00 95.44 118 ASP A O 1
ATOM 916 N N . SER A 1 119 ? -37.185 15.927 46.085 1.00 95.38 119 SER A N 1
ATOM 917 C CA . SER A 1 119 ? -36.632 14.985 45.099 1.00 95.38 119 SER A CA 1
ATOM 918 C C . SER A 1 119 ? -35.135 15.193 44.878 1.00 95.38 119 SER A C 1
ATOM 920 O O . SER A 1 119 ? -34.609 16.277 45.103 1.00 95.38 119 SER A O 1
ATOM 922 N N . PHE A 1 120 ? -34.438 14.133 44.467 1.00 96.19 120 PHE A N 1
ATOM 923 C CA . PHE A 1 120 ? -33.032 14.194 44.064 1.00 96.19 120 PHE A CA 1
ATOM 924 C C . PHE A 1 120 ? -32.947 14.459 42.558 1.00 96.19 120 PHE A C 1
ATOM 926 O O . PHE A 1 120 ? -33.704 13.867 41.788 1.00 96.19 120 PHE A O 1
ATOM 933 N N . HIS A 1 121 ? -32.049 15.352 42.151 1.00 97.06 121 HIS A N 1
ATOM 934 C CA . HIS A 1 121 ? -31.837 15.745 40.760 1.00 97.06 121 HIS A CA 1
ATOM 935 C C . HIS A 1 121 ? -30.352 15.673 40.401 1.00 97.06 121 HIS A C 1
ATOM 937 O O . HIS A 1 121 ? -29.495 15.934 41.245 1.00 97.06 121 HIS A O 1
ATOM 943 N N . ASP A 1 122 ? -30.064 15.360 39.135 1.00 96.12 122 ASP A N 1
ATOM 944 C CA . ASP A 1 122 ? -28.703 15.365 38.596 1.00 96.12 122 ASP A CA 1
ATOM 945 C C . ASP A 1 122 ? -28.073 16.759 38.727 1.00 96.12 122 ASP A C 1
ATOM 947 O O . ASP A 1 122 ? -28.665 17.767 38.322 1.00 96.12 122 ASP A O 1
ATOM 951 N N . ALA A 1 123 ? -26.860 16.810 39.268 1.00 96.75 123 ALA A N 1
ATOM 952 C CA . ALA A 1 123 ? -26.070 18.017 39.432 1.00 96.75 123 ALA A CA 1
ATOM 953 C C . ALA A 1 123 ? -24.564 17.731 39.281 1.00 96.75 123 ALA A C 1
ATOM 955 O O . ALA A 1 123 ? -24.112 16.590 39.353 1.00 96.75 123 ALA A O 1
ATOM 956 N N . GLU A 1 124 ? -23.778 18.778 39.062 1.00 96.44 124 GLU A N 1
ATOM 957 C CA . GLU A 1 124 ? -22.314 18.732 39.002 1.00 96.44 124 GLU A CA 1
ATOM 958 C C . GLU A 1 124 ? -21.739 19.573 40.145 1.00 96.44 124 GLU A C 1
ATOM 960 O O . GLU A 1 124 ? -22.194 20.696 40.375 1.00 96.44 124 GLU A O 1
ATOM 965 N N . VAL A 1 125 ? -20.769 19.045 40.890 1.00 97.00 125 VAL A N 1
ATOM 966 C CA . VAL A 1 125 ? -20.130 19.782 41.990 1.00 97.00 125 VAL A CA 1
ATOM 967 C C . VAL A 1 125 ? -19.274 20.913 41.416 1.00 97.00 125 VAL A C 1
ATOM 969 O O . VAL A 1 125 ? -18.297 20.662 40.721 1.00 97.00 125 VAL A O 1
ATOM 972 N N . VAL A 1 126 ? -19.613 22.163 41.733 1.00 97.06 126 VAL A N 1
ATOM 973 C CA . VAL A 1 126 ? -18.835 23.357 41.345 1.00 97.06 126 VAL A CA 1
ATOM 974 C C . VAL A 1 126 ? -17.806 23.702 42.415 1.00 97.06 126 VAL A C 1
ATOM 976 O O . VAL A 1 126 ? -16.716 24.174 42.120 1.00 97.06 126 VAL A O 1
ATOM 979 N N . THR A 1 127 ? -18.142 23.503 43.689 1.00 94.88 127 THR A N 1
ATOM 980 C CA . THR A 1 127 ? -17.202 23.728 44.792 1.00 94.88 127 THR A CA 1
ATOM 981 C C . THR A 1 127 ? -17.499 22.722 45.902 1.00 94.88 127 THR A C 1
ATOM 983 O O . THR A 1 127 ? -18.618 22.733 46.424 1.00 94.88 127 THR A O 1
ATOM 986 N N . PRO A 1 128 ? -16.543 21.842 46.255 1.00 91.12 128 PRO A N 1
ATOM 987 C CA . PRO A 1 128 ? -16.795 20.719 47.158 1.00 91.12 128 PRO A CA 1
ATOM 988 C C . PRO A 1 128 ? -17.047 21.136 48.613 1.00 91.12 128 PRO A C 1
ATOM 990 O O . PRO A 1 128 ? -17.701 20.395 49.337 1.00 91.12 128 PRO A O 1
ATOM 993 N N . GLU A 1 129 ? -16.588 22.319 49.032 1.00 88.75 129 GLU A N 1
ATOM 994 C CA . GLU A 1 129 ? -16.848 22.868 50.366 1.00 88.75 129 GLU A CA 1
ATOM 995 C C . GLU A 1 129 ? -16.812 24.406 50.326 1.00 88.75 129 GLU A C 1
ATOM 997 O O . GLU A 1 129 ? -15.848 25.007 49.845 1.00 88.75 129 GLU A O 1
ATOM 1002 N N . THR A 1 130 ? -17.879 25.057 50.787 1.00 84.38 130 THR A N 1
ATOM 1003 C CA . THR A 1 130 ? -17.955 26.514 50.980 1.00 84.38 130 THR A CA 1
ATOM 1004 C C . THR A 1 130 ? -17.569 26.894 52.413 1.00 84.38 130 THR A C 1
ATOM 1006 O O . THR A 1 130 ? -17.501 26.038 53.291 1.00 84.38 130 THR A O 1
ATOM 1009 N N . GLU A 1 131 ? -17.347 28.187 52.688 1.00 85.38 131 GLU A N 1
ATOM 1010 C CA . GLU A 1 131 ? -17.025 28.678 54.046 1.00 85.38 131 GLU A CA 1
ATOM 1011 C C . GLU A 1 131 ? -18.085 28.291 55.103 1.00 85.38 131 GLU A C 1
ATOM 1013 O O . GLU A 1 131 ? -17.765 28.197 56.287 1.00 85.38 131 GLU A O 1
ATOM 1018 N N . ASP A 1 132 ? -19.319 28.007 54.671 1.00 87.69 132 ASP A N 1
ATOM 1019 C CA . ASP A 1 132 ? -20.443 27.591 55.517 1.00 87.69 132 ASP A CA 1
ATOM 1020 C C . ASP A 1 132 ? -20.579 26.058 55.666 1.00 87.69 132 ASP A C 1
ATOM 1022 O O . ASP A 1 132 ? -21.536 25.582 56.280 1.00 87.69 132 ASP A O 1
ATOM 1026 N N . GLY A 1 133 ? -19.659 25.269 55.095 1.00 92.25 133 GLY A N 1
ATOM 1027 C CA . GLY A 1 133 ? -19.702 23.800 55.123 1.00 92.25 133 GLY A CA 1
ATOM 1028 C C . GLY A 1 133 ? -20.736 23.173 54.176 1.00 92.25 133 GLY A C 1
ATOM 1029 O O . GLY A 1 133 ? -21.147 22.031 54.385 1.00 92.25 133 GLY A O 1
ATOM 1030 N N . LYS A 1 134 ? -21.185 23.910 53.149 1.00 95.06 134 LYS A N 1
ATOM 1031 C CA . LYS A 1 134 ? -22.106 23.420 52.107 1.00 95.06 134 LYS A CA 1
ATOM 1032 C C . LYS A 1 134 ? -21.367 23.073 50.819 1.00 95.06 134 LYS A C 1
ATOM 1034 O O . LYS A 1 134 ? -20.278 23.578 50.565 1.00 95.06 134 LYS A O 1
ATOM 1039 N N . VAL A 1 135 ? -21.983 22.250 49.978 1.00 96.25 135 VAL A N 1
ATOM 1040 C CA . VAL A 1 135 ? -21.483 21.912 48.641 1.00 96.25 135 VAL A CA 1
ATOM 1041 C C . VAL A 1 135 ? -22.212 22.774 47.621 1.00 96.25 135 VAL A C 1
ATOM 1043 O O . VAL A 1 135 ? -23.443 22.749 47.559 1.00 96.25 135 VAL A O 1
ATOM 1046 N N . LYS A 1 136 ? -21.478 23.521 46.795 1.00 97.25 136 LYS A N 1
ATOM 1047 C CA . LYS A 1 136 ? -22.088 24.245 45.677 1.00 97.25 136 LYS A CA 1
ATOM 1048 C C . LYS A 1 136 ? -22.227 23.306 44.487 1.00 97.25 136 LYS A C 1
ATOM 1050 O O . LYS A 1 136 ? -21.223 22.815 43.966 1.00 97.25 136 LYS A O 1
ATOM 1055 N N . VAL A 1 137 ? -23.458 23.086 44.040 1.00 97.69 137 VAL A N 1
ATOM 1056 C CA . VAL A 1 137 ? -23.779 22.218 42.900 1.00 97.69 137 VAL A CA 1
ATOM 1057 C C . VAL A 1 137 ? -24.444 23.011 41.778 1.00 97.69 137 VAL A C 1
ATOM 1059 O O . VAL A 1 137 ? -25.139 23.995 42.032 1.00 97.69 137 VAL A O 1
ATOM 1062 N N . LYS A 1 138 ? -24.246 22.570 40.536 1.00 97.62 138 LYS A N 1
ATOM 1063 C CA . LYS A 1 138 ? -24.892 23.092 39.331 1.00 97.62 138 LYS A CA 1
ATOM 1064 C C . LYS A 1 138 ? -25.882 22.072 38.791 1.00 97.62 138 LYS A C 1
ATOM 1066 O O . LYS A 1 138 ? -25.488 20.971 38.418 1.00 97.62 138 LYS A O 1
ATOM 1071 N N . TRP A 1 139 ? -27.157 22.430 38.732 1.00 97.62 139 TRP A N 1
ATOM 1072 C CA . TRP A 1 139 ? -28.222 21.523 38.316 1.00 97.62 139 TRP A CA 1
ATOM 1073 C C . TRP A 1 139 ? -28.134 21.171 36.830 1.00 97.62 139 TRP A C 1
ATOM 1075 O O . TRP A 1 139 ? -27.989 22.044 35.975 1.00 97.62 139 TRP A O 1
ATOM 1085 N N . GLY A 1 140 ? -28.299 19.891 36.498 1.00 94.25 140 GLY A N 1
ATOM 1086 C CA . GLY A 1 140 ? -28.286 19.413 35.114 1.00 94.25 140 GLY A CA 1
ATOM 1087 C C . GLY A 1 140 ? -29.515 19.826 34.295 1.00 94.25 140 GLY A C 1
ATOM 1088 O O . GLY A 1 140 ? -29.448 19.833 33.068 1.00 94.25 140 GLY A O 1
ATOM 1089 N N . PHE A 1 141 ? -30.635 20.182 34.941 1.00 93.81 141 PHE A N 1
ATOM 1090 C CA . PHE A 1 141 ? -31.898 20.478 34.248 1.00 93.81 141 PHE A CA 1
ATOM 1091 C C . PHE A 1 141 ? -32.026 21.932 33.765 1.00 93.81 141 PHE A C 1
ATOM 1093 O O . PHE A 1 141 ? -32.627 22.163 32.717 1.00 93.81 141 PHE A O 1
ATOM 1100 N N . ASP A 1 142 ? -31.476 22.908 34.493 1.00 95.69 142 ASP A N 1
ATOM 1101 C CA . ASP A 1 142 ? -31.541 24.332 34.127 1.00 95.69 142 ASP A CA 1
ATOM 1102 C C . ASP A 1 142 ? -30.192 25.069 34.208 1.00 95.69 142 ASP A C 1
ATOM 1104 O O . ASP A 1 142 ? -30.105 26.237 33.824 1.00 95.69 142 ASP A O 1
ATOM 1108 N N . GLY A 1 143 ? -29.130 24.398 34.665 1.00 96.31 143 GLY A N 1
ATOM 1109 C CA . GLY A 1 143 ? -27.796 24.976 34.810 1.00 96.31 143 GLY A CA 1
ATOM 1110 C C . GLY A 1 143 ? -27.651 25.978 35.956 1.00 96.31 143 GLY A C 1
ATOM 1111 O O . GLY A 1 143 ? -26.606 26.631 36.020 1.00 96.31 143 GLY A O 1
ATOM 1112 N N . SER A 1 144 ? -28.659 26.134 36.821 1.00 97.50 144 SER A N 1
ATOM 1113 C CA . SER A 1 144 ? -28.591 27.021 37.986 1.00 97.50 144 SER A CA 1
ATOM 1114 C C . SER A 1 144 ? -27.698 26.440 39.087 1.00 97.50 144 SER A C 1
ATOM 1116 O O . SER A 1 144 ? -27.482 25.232 39.155 1.00 97.50 144 SER A O 1
ATOM 1118 N N . GLU A 1 145 ? -27.149 27.306 39.940 1.00 97.56 145 GLU A N 1
ATOM 1119 C CA . GLU A 1 145 ? -26.274 26.917 41.052 1.00 97.56 145 GLU A CA 1
ATOM 1120 C C . GLU A 1 145 ? -27.004 27.050 42.392 1.00 97.56 145 GLU A C 1
ATOM 1122 O O . GLU A 1 145 ? -27.758 28.005 42.601 1.00 97.56 145 GLU A O 1
ATOM 1127 N N . ALA A 1 146 ? -26.764 26.116 43.312 1.00 97.31 146 ALA A N 1
ATOM 1128 C CA . ALA A 1 146 ? -27.304 26.153 44.668 1.00 97.31 146 ALA A CA 1
ATOM 1129 C C . ALA A 1 146 ? -26.313 25.570 45.686 1.00 97.31 146 ALA A C 1
ATOM 1131 O O . ALA A 1 146 ? -25.553 24.656 45.366 1.00 97.31 146 ALA A O 1
ATOM 1132 N N . ASP A 1 147 ? -26.356 26.079 46.919 1.00 97.31 147 ASP A N 1
ATOM 1133 C CA . ASP A 1 147 ? -25.588 25.543 48.046 1.00 97.31 147 ASP A CA 1
ATOM 1134 C C . ASP A 1 147 ? -26.431 24.493 48.786 1.00 97.31 147 ASP A C 1
ATOM 1136 O O . ASP A 1 147 ? -27.462 24.818 49.388 1.00 97.31 147 ASP A O 1
ATOM 1140 N N . VAL A 1 148 ? -25.995 23.236 48.738 1.00 96.69 148 VAL A N 1
ATOM 1141 C CA . VAL A 1 148 ? -26.708 22.063 49.264 1.00 96.69 148 VAL A CA 1
ATOM 1142 C C . VAL A 1 148 ? -25.901 21.443 50.405 1.00 96.69 148 VAL A C 1
ATOM 1144 O O . VAL A 1 148 ? -24.671 21.421 50.369 1.00 96.69 148 VAL A O 1
ATOM 1147 N N . ASP A 1 149 ? -26.575 20.961 51.449 1.00 96.12 149 ASP A N 1
ATOM 1148 C CA . ASP A 1 149 ? -25.903 20.291 52.564 1.00 96.12 149 ASP A CA 1
ATOM 1149 C C . ASP A 1 149 ? -25.229 18.986 52.085 1.00 96.12 149 ASP A C 1
ATOM 1151 O O . ASP A 1 149 ? -25.849 18.231 51.332 1.00 96.12 149 ASP A O 1
ATOM 1155 N N . PRO A 1 150 ? -23.997 18.653 52.526 1.00 93.94 150 PRO A N 1
ATOM 1156 C CA . PRO A 1 150 ? -23.286 17.451 52.070 1.00 93.94 150 PRO A CA 1
ATOM 1157 C C . PRO A 1 150 ? -24.060 16.140 52.295 1.00 93.94 150 PRO A C 1
ATOM 1159 O O . PRO A 1 150 ? -23.884 15.174 51.560 1.00 93.94 150 PRO A O 1
ATOM 1162 N N . SER A 1 151 ? -24.947 16.102 53.295 1.00 93.56 151 SER A N 1
ATOM 1163 C CA . SER A 1 151 ? -25.830 14.963 53.586 1.00 93.56 151 SER A CA 1
ATOM 1164 C C . SER A 1 151 ? -26.979 14.795 52.581 1.00 93.56 151 SER A C 1
ATOM 1166 O O . SER A 1 151 ? -27.579 13.720 52.501 1.00 93.56 151 SER A O 1
ATOM 1168 N N . GLU A 1 152 ? -27.286 15.838 51.809 1.00 95.75 152 GLU A N 1
ATOM 1169 C CA . GLU A 1 152 ? -28.288 15.855 50.741 1.00 95.75 152 GLU A CA 1
ATOM 1170 C C . GLU A 1 152 ? -27.672 15.667 49.346 1.00 95.75 152 GLU A C 1
ATOM 1172 O O . GLU A 1 152 ? -28.386 15.726 48.342 1.00 95.75 152 GLU A O 1
ATOM 1177 N N . VAL A 1 153 ? -26.367 15.395 49.280 1.00 94.81 153 VAL A N 1
ATOM 1178 C CA . VAL A 1 153 ? -25.637 15.074 48.055 1.00 94.81 153 VAL A CA 1
ATOM 1179 C C . VAL A 1 153 ? -25.287 13.589 48.061 1.00 94.81 153 VAL A C 1
ATOM 1181 O O . VAL A 1 153 ? -24.668 13.070 48.988 1.00 94.81 153 VAL A O 1
ATOM 1184 N N . LYS A 1 154 ? -25.692 12.877 47.013 1.00 93.56 154 LYS A N 1
ATOM 1185 C CA . LYS A 1 154 ? -25.329 11.479 46.779 1.00 93.56 154 LYS A CA 1
ATOM 1186 C C . LYS A 1 154 ? -24.436 11.423 45.555 1.00 93.56 154 LYS A C 1
ATOM 1188 O O . LYS A 1 154 ? -24.818 11.911 44.499 1.00 93.56 154 LYS A O 1
ATOM 1193 N N . VAL A 1 155 ? -23.261 10.811 45.671 1.00 91.44 155 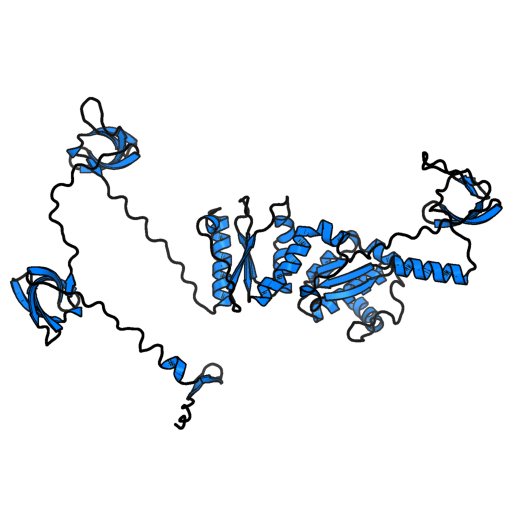VAL A N 1
ATOM 1194 C CA . VAL A 1 155 ? -22.437 10.526 44.491 1.00 91.44 155 VAL A CA 1
ATOM 1195 C C . VAL A 1 155 ? -23.241 9.594 43.598 1.00 91.44 155 VAL A C 1
ATOM 1197 O O . VAL A 1 155 ? -23.585 8.486 44.024 1.00 91.44 155 VAL A O 1
ATOM 1200 N N . LYS A 1 156 ? -23.576 10.056 42.389 1.00 86.25 156 LYS A N 1
ATOM 1201 C CA . LYS A 1 156 ? -24.173 9.186 41.385 1.00 86.25 156 LYS A CA 1
ATOM 1202 C C . LYS A 1 156 ? -23.071 8.189 41.042 1.00 86.25 156 LYS A C 1
ATOM 1204 O O . LYS A 1 156 ? -22.006 8.637 40.617 1.00 86.25 156 LYS A O 1
ATOM 1209 N N . PRO A 1 157 ? -23.253 6.879 41.288 1.00 80.38 157 PRO A N 1
ATOM 1210 C CA . PRO A 1 157 ? -22.278 5.899 40.841 1.00 80.38 157 PRO A CA 1
ATOM 1211 C C . PRO A 1 157 ? -22.075 6.161 39.355 1.00 80.38 157 PRO A C 1
ATOM 1213 O O . PRO A 1 157 ? -23.065 6.178 38.621 1.00 80.38 157 PRO A O 1
ATOM 1216 N N . GLU A 1 158 ? -20.844 6.477 38.944 1.00 75.25 158 GLU A N 1
ATOM 1217 C CA . GLU A 1 158 ? -20.533 6.647 37.531 1.00 75.25 158 GLU A CA 1
ATOM 1218 C C . GLU A 1 158 ? -21.032 5.381 36.845 1.00 75.25 158 GLU A C 1
ATOM 1220 O O . GLU A 1 158 ? -20.585 4.278 37.174 1.00 75.25 158 GLU A O 1
ATOM 1225 N N . GLU A 1 159 ? -22.072 5.534 36.022 1.00 75.38 159 GLU A N 1
ATOM 1226 C CA . GLU A 1 159 ? -22.701 4.395 35.380 1.00 75.38 159 GLU A CA 1
ATOM 1227 C C . GLU A 1 159 ? -21.584 3.704 34.603 1.00 75.38 159 GLU A C 1
ATOM 1229 O O . GLU A 1 159 ? -20.908 4.379 33.815 1.00 75.38 159 GLU A O 1
ATOM 1234 N N . PRO A 1 160 ? -21.287 2.422 34.904 1.00 76.12 160 PRO A N 1
ATOM 1235 C CA . PRO A 1 160 ? -20.156 1.753 34.295 1.00 76.12 160 PRO A CA 1
ATOM 1236 C C . PRO A 1 160 ? -20.294 1.936 32.788 1.00 76.12 160 PRO A C 1
ATOM 1238 O O . PRO A 1 160 ? -21.406 1.759 32.278 1.00 76.12 160 PRO A O 1
ATOM 1241 N N . PRO A 1 161 ? -19.216 2.352 32.099 1.00 78.69 161 PRO A N 1
ATOM 1242 C CA . PRO A 1 161 ? -19.289 2.717 30.694 1.00 78.69 161 PRO A CA 1
ATOM 1243 C C . PRO A 1 161 ? -20.041 1.618 29.957 1.00 78.69 161 PRO A C 1
ATOM 1245 O O . PRO A 1 161 ? -19.699 0.441 30.125 1.00 78.69 161 PRO A O 1
ATOM 1248 N N . GLU A 1 162 ? -21.098 2.001 29.227 1.00 79.81 162 GLU A N 1
ATOM 1249 C CA . GLU A 1 162 ? -21.947 1.034 28.536 1.00 79.81 162 GLU A CA 1
ATOM 1250 C C . GLU A 1 162 ? -21.050 0.030 27.806 1.00 79.81 162 GLU A C 1
ATOM 1252 O O . GLU A 1 162 ? -20.080 0.431 27.144 1.00 79.81 162 GLU A O 1
ATOM 1257 N N . PRO A 1 163 ? -21.301 -1.281 27.968 1.00 78.06 163 PRO A N 1
ATOM 1258 C CA . PRO A 1 163 ? -20.431 -2.282 27.390 1.00 78.06 163 PRO A CA 1
ATOM 1259 C C . PRO A 1 163 ? -20.358 -2.040 25.879 1.00 78.06 163 PRO A C 1
ATOM 1261 O O . PRO A 1 163 ? -21.397 -1.853 25.244 1.00 78.06 163 PRO A O 1
ATOM 1264 N N . PRO A 1 164 ? -19.152 -2.046 25.286 1.00 81.12 164 PRO A N 1
ATOM 1265 C CA . PRO A 1 164 ? -18.992 -1.704 23.884 1.00 81.12 164 PRO A CA 1
ATOM 1266 C C . PRO A 1 164 ? -19.856 -2.620 23.016 1.00 81.12 164 PRO A C 1
ATOM 1268 O O . PRO A 1 164 ? -19.857 -3.846 23.190 1.00 81.12 164 PRO A O 1
ATOM 1271 N N . GLU A 1 165 ? -20.579 -2.024 22.067 1.00 87.19 165 GLU A N 1
ATOM 1272 C CA . GLU A 1 165 ? -21.368 -2.777 21.099 1.00 87.19 165 GLU A CA 1
ATOM 1273 C C . GLU A 1 165 ? -20.465 -3.754 20.333 1.00 87.19 165 GLU A C 1
ATOM 1275 O O . GLU A 1 165 ? -19.402 -3.399 19.817 1.00 87.19 165 GLU A O 1
ATOM 1280 N N . LYS A 1 166 ? -20.889 -5.019 20.250 1.00 88.88 166 LYS A N 1
ATOM 1281 C CA . LYS A 1 166 ? -20.127 -6.070 19.568 1.00 88.88 166 LYS A CA 1
ATOM 1282 C C . LYS A 1 166 ? -20.655 -6.264 18.155 1.00 88.88 166 LYS A C 1
ATOM 1284 O O . LYS A 1 166 ? -21.775 -6.730 17.961 1.00 88.88 166 LYS A O 1
ATOM 1289 N N . LEU A 1 167 ? -19.818 -5.985 17.158 1.00 89.50 167 LEU A N 1
ATOM 1290 C CA . LEU A 1 167 ? -20.110 -6.324 15.769 1.00 89.50 167 LEU A CA 1
ATOM 1291 C C . LEU A 1 167 ? -19.742 -7.788 15.490 1.00 89.50 167 LEU A C 1
ATOM 1293 O O . LEU A 1 167 ? -18.569 -8.158 15.523 1.00 89.50 167 LEU A O 1
ATOM 1297 N N . LEU A 1 168 ? -20.735 -8.621 15.167 1.00 94.88 168 LEU A N 1
ATOM 1298 C CA . LEU A 1 168 ? -20.498 -9.992 14.713 1.00 94.88 168 LEU A CA 1
ATOM 1299 C C . LEU A 1 168 ? -20.341 -10.043 13.188 1.00 94.88 168 LEU A C 1
ATOM 1301 O O . LEU A 1 168 ? -21.232 -9.636 12.445 1.00 94.88 168 LEU A O 1
ATOM 1305 N N . VAL A 1 169 ? -19.229 -10.616 12.721 1.00 95.88 169 VAL A N 1
ATOM 1306 C CA . VAL A 1 169 ? -18.969 -10.881 11.298 1.00 95.88 169 VAL A CA 1
ATOM 1307 C C . VAL A 1 169 ? -18.892 -12.393 11.080 1.00 95.88 169 VAL A C 1
ATOM 1309 O O . VAL A 1 169 ? -18.024 -13.069 11.634 1.00 95.88 169 VAL A O 1
ATOM 1312 N N . ILE A 1 170 ? -19.801 -12.940 10.272 1.00 96.19 170 ILE A N 1
ATOM 1313 C CA . ILE A 1 170 ? -19.945 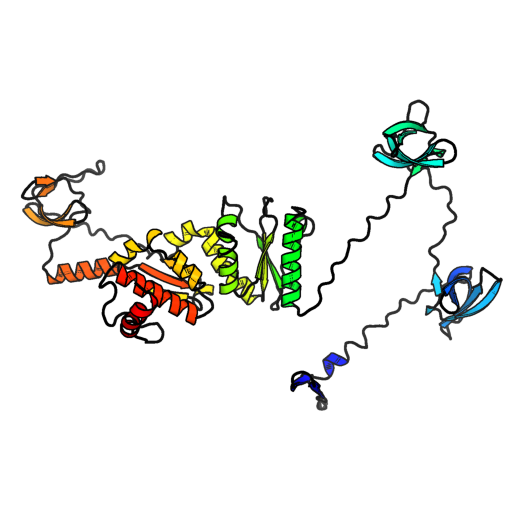-14.387 10.045 1.00 96.19 170 ILE A CA 1
ATOM 1314 C C . ILE A 1 170 ? -19.508 -14.729 8.616 1.00 96.19 170 ILE A C 1
ATOM 1316 O O . ILE A 1 170 ? -19.874 -14.038 7.670 1.00 96.19 170 ILE A O 1
ATOM 1320 N N . GLY A 1 171 ? -18.717 -15.794 8.452 1.00 96.38 171 GLY A N 1
ATOM 1321 C CA . GLY A 1 171 ? -18.244 -16.266 7.148 1.00 96.38 171 GLY A CA 1
ATOM 1322 C C . GLY A 1 171 ? -16.889 -16.973 7.207 1.00 96.38 171 GLY A C 1
ATOM 1323 O O . GLY A 1 171 ? -16.350 -17.239 8.283 1.00 96.38 171 GLY A O 1
ATOM 1324 N N . PHE A 1 172 ? -16.309 -17.256 6.040 1.00 97.62 172 PHE A N 1
ATOM 1325 C CA . PHE A 1 172 ? -14.941 -17.773 5.938 1.00 97.62 172 PHE A CA 1
ATOM 1326 C C . PHE A 1 172 ? -13.919 -16.758 6.467 1.00 97.62 172 PHE A C 1
ATOM 1328 O O . PHE A 1 172 ? -14.170 -15.554 6.469 1.00 97.62 172 PHE A O 1
ATOM 1335 N N . LEU A 1 173 ? -12.754 -17.235 6.917 1.00 96.62 173 LEU A N 1
ATOM 1336 C CA . LEU A 1 173 ? -11.738 -16.396 7.566 1.00 96.62 173 LEU A CA 1
ATOM 1337 C C . LEU A 1 173 ? -11.351 -15.166 6.726 1.00 96.62 173 LEU A C 1
ATOM 1339 O O . LEU A 1 173 ? -11.438 -14.050 7.225 1.00 96.62 173 LEU A O 1
ATOM 1343 N N . ARG A 1 174 ? -10.999 -15.351 5.445 1.00 97.19 174 ARG A N 1
ATOM 1344 C CA . ARG A 1 174 ? -10.558 -14.249 4.574 1.00 97.19 174 ARG A CA 1
ATOM 1345 C C . ARG A 1 174 ? -11.650 -13.184 4.357 1.00 97.19 174 ARG A C 1
ATOM 1347 O O . ARG A 1 174 ? -11.391 -12.039 4.714 1.00 97.19 174 ARG A O 1
ATOM 1354 N N . PRO A 1 175 ? -12.876 -13.511 3.897 1.00 97.62 175 PRO A N 1
ATOM 1355 C CA . PRO A 1 175 ? -13.954 -12.522 3.793 1.00 97.62 175 PRO A CA 1
ATOM 1356 C C . PRO A 1 175 ? -14.299 -11.822 5.113 1.00 97.62 175 PRO A C 1
ATOM 1358 O O . PRO A 1 175 ? -14.592 -10.629 5.106 1.00 97.62 175 PRO A O 1
ATOM 1361 N N . ARG A 1 176 ? -14.246 -12.529 6.254 1.00 97.44 176 ARG A N 1
ATOM 1362 C CA . ARG A 1 176 ? -14.490 -11.907 7.567 1.00 97.44 176 ARG A CA 1
ATOM 1363 C C . ARG A 1 176 ? -13.460 -10.830 7.876 1.00 97.44 176 ARG A C 1
ATOM 1365 O O . ARG A 1 176 ? -13.846 -9.717 8.217 1.00 97.44 176 ARG A O 1
ATOM 1372 N N . LEU A 1 177 ? -12.179 -11.146 7.700 1.00 97.12 177 LEU A N 1
ATOM 1373 C CA . LEU A 1 177 ? -11.098 -10.189 7.915 1.00 97.12 177 LEU A CA 1
ATOM 1374 C C . LEU A 1 177 ? -11.154 -9.026 6.906 1.00 97.12 177 LEU A C 1
ATOM 1376 O O . LEU A 1 177 ? -10.830 -7.899 7.264 1.00 97.12 177 LEU A O 1
ATOM 1380 N N . GLU A 1 178 ? -11.614 -9.248 5.667 1.00 97.00 178 GLU A N 1
ATOM 1381 C CA . GLU A 1 178 ? -11.839 -8.159 4.697 1.00 97.00 178 GLU A CA 1
ATOM 1382 C C . GLU A 1 178 ? -12.941 -7.199 5.145 1.00 97.00 178 GLU A C 1
ATOM 1384 O O . GLU A 1 178 ? -12.791 -5.978 5.038 1.00 97.00 178 GLU A O 1
ATOM 1389 N N . VAL A 1 179 ? -14.058 -7.739 5.637 1.00 97.25 179 VAL A N 1
ATOM 1390 C CA . VAL A 1 179 ? -15.172 -6.939 6.160 1.00 97.25 179 VAL A CA 1
ATOM 1391 C C . VAL A 1 179 ? -14.747 -6.191 7.417 1.00 97.25 179 VAL A C 1
ATOM 1393 O O . VAL A 1 179 ? -15.036 -4.998 7.532 1.00 97.25 179 VAL A O 1
ATOM 1396 N N . GLU A 1 180 ? -14.029 -6.851 8.323 1.00 95.50 180 GLU A N 1
ATOM 1397 C CA . GLU A 1 180 ? -13.451 -6.234 9.516 1.00 95.50 180 GLU A CA 1
ATOM 1398 C C . GLU A 1 180 ? -12.538 -5.064 9.130 1.00 95.50 180 GLU A C 1
ATOM 1400 O O . GLU A 1 180 ? -12.773 -3.934 9.552 1.00 95.50 180 GLU A O 1
ATOM 1405 N N . LEU A 1 181 ? -11.578 -5.290 8.232 1.00 96.19 181 LEU A N 1
ATOM 1406 C CA . LEU A 1 181 ? -10.636 -4.273 7.769 1.00 96.19 181 LEU A CA 1
ATOM 1407 C C . LEU A 1 181 ? -11.340 -3.053 7.149 1.00 96.19 181 LEU A C 1
ATOM 1409 O O . LEU A 1 181 ? -11.007 -1.905 7.455 1.00 96.19 181 LEU A O 1
ATOM 1413 N N . ARG A 1 182 ? -12.349 -3.276 6.298 1.00 96.00 182 ARG A N 1
ATOM 1414 C CA . ARG A 1 182 ? -13.145 -2.187 5.702 1.00 96.00 182 ARG A CA 1
ATOM 1415 C C . ARG A 1 182 ? -13.985 -1.450 6.740 1.00 96.00 182 ARG A C 1
ATOM 1417 O O . ARG A 1 182 ? -14.186 -0.243 6.604 1.00 96.00 182 ARG A O 1
ATOM 1424 N N . THR A 1 183 ? -14.483 -2.159 7.748 1.00 95.75 183 THR A N 1
ATOM 1425 C CA . THR A 1 183 ? -15.253 -1.568 8.846 1.00 95.75 183 THR A CA 1
ATOM 1426 C C . THR A 1 183 ? -14.360 -0.682 9.702 1.00 95.75 183 THR A C 1
ATOM 1428 O O . THR A 1 183 ? -14.713 0.475 9.911 1.00 95.75 183 THR A O 1
ATOM 1431 N N . MET A 1 184 ? -13.168 -1.153 10.075 1.00 94.62 184 MET A N 1
ATOM 1432 C CA . MET A 1 184 ? -12.180 -0.356 10.810 1.00 94.62 184 MET A CA 1
ATOM 1433 C C . MET A 1 184 ? -11.809 0.926 10.055 1.00 94.62 184 MET A C 1
ATOM 1435 O O . MET A 1 184 ? -11.851 2.003 10.634 1.00 94.62 184 MET A O 1
ATOM 1439 N N . ASN A 1 185 ? -11.578 0.859 8.739 1.00 94.50 185 ASN A N 1
ATOM 1440 C CA . ASN A 1 185 ? -11.312 2.052 7.918 1.00 94.50 185 ASN A CA 1
ATOM 1441 C C . ASN A 1 185 ? -12.499 3.036 7.889 1.00 94.50 185 ASN A C 1
ATOM 1443 O O . ASN A 1 185 ? -12.305 4.250 7.845 1.00 94.50 185 ASN A O 1
ATOM 1447 N N . ARG A 1 186 ? -13.745 2.540 7.917 1.00 95.56 186 ARG A N 1
ATOM 1448 C CA . ARG A 1 186 ? -14.943 3.395 8.008 1.00 95.56 186 ARG A CA 1
ATOM 1449 C C . ARG A 1 186 ? -15.111 4.018 9.390 1.00 95.56 186 ARG A C 1
ATOM 1451 O O . ARG A 1 186 ? -15.559 5.159 9.458 1.00 95.56 186 ARG A O 1
ATOM 1458 N N . ILE A 1 187 ? -14.788 3.281 10.452 1.00 93.75 187 ILE A N 1
ATOM 1459 C CA . ILE A 1 187 ? -14.783 3.799 11.823 1.00 93.75 187 ILE A CA 1
ATOM 1460 C C . ILE A 1 187 ? -13.725 4.891 11.928 1.00 93.75 187 ILE A C 1
ATOM 1462 O O . ILE A 1 187 ? -14.068 6.006 12.286 1.00 93.75 187 ILE A O 1
ATOM 1466 N N . GLU A 1 188 ? -12.496 4.624 11.492 1.00 93.38 188 GLU A N 1
ATOM 1467 C CA . GLU A 1 188 ? -11.395 5.591 11.483 1.00 93.38 188 GLU A CA 1
ATOM 1468 C C . GLU A 1 188 ? -11.736 6.864 10.691 1.00 93.38 188 GLU A C 1
ATOM 1470 O O . GLU A 1 188 ? -11.395 7.965 11.100 1.00 93.38 188 GLU A O 1
ATOM 1475 N N . ALA A 1 189 ? -12.465 6.742 9.576 1.00 91.38 189 ALA A N 1
ATOM 1476 C CA . ALA A 1 189 ? -12.918 7.900 8.803 1.00 91.38 189 ALA A CA 1
ATOM 1477 C C . ALA A 1 189 ? -13.989 8.750 9.518 1.00 91.38 189 ALA A C 1
ATOM 1479 O O . ALA A 1 189 ? -14.163 9.916 9.169 1.00 91.38 189 ALA A O 1
ATOM 1480 N N . LYS A 1 190 ? -14.739 8.174 10.466 1.00 94.56 190 LYS A N 1
ATOM 1481 C CA . LYS A 1 190 ? -15.770 8.873 11.258 1.00 94.56 190 LYS A CA 1
ATOM 1482 C C . LYS A 1 190 ? -15.273 9.310 12.637 1.00 94.56 190 LYS A C 1
ATOM 1484 O O . LYS A 1 190 ? -15.775 10.291 13.171 1.00 94.56 190 LYS A O 1
ATOM 1489 N N . ALA A 1 191 ? -14.317 8.579 13.193 1.00 92.62 191 ALA A N 1
ATOM 1490 C CA . ALA A 1 191 ? -13.689 8.793 14.486 1.00 92.62 191 ALA A CA 1
ATOM 1491 C C . ALA A 1 191 ? -12.163 8.619 14.328 1.00 92.62 191 ALA A C 1
ATOM 1493 O O . ALA A 1 191 ? -11.631 7.548 14.640 1.00 92.62 191 ALA A O 1
ATOM 1494 N N . PRO A 1 192 ? -11.459 9.637 13.795 1.00 93.00 192 PRO A N 1
ATOM 1495 C CA . PRO A 1 192 ? -10.012 9.581 13.603 1.00 93.00 192 PRO A CA 1
ATOM 1496 C C . PRO A 1 192 ? -9.268 9.273 14.906 1.00 93.00 192 PRO A C 1
ATOM 1498 O O . PRO A 1 192 ? -9.602 9.812 15.960 1.00 93.00 192 PRO A O 1
ATOM 1501 N N . GLY A 1 193 ? -8.256 8.408 14.835 1.00 90.69 193 GLY A N 1
ATOM 1502 C CA . GLY A 1 193 ? -7.480 7.950 15.987 1.00 90.69 193 GLY A CA 1
ATOM 1503 C C . GLY A 1 193 ? -8.044 6.709 16.683 1.0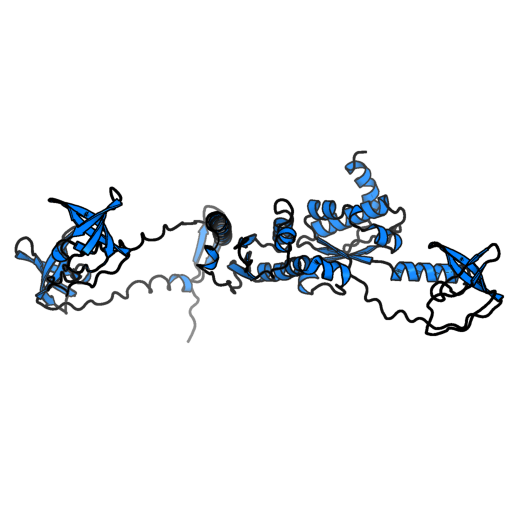0 90.69 193 GLY A C 1
ATOM 1504 O O . GLY A 1 193 ? -7.363 6.154 17.544 1.00 90.69 193 GLY A O 1
ATOM 1505 N N . HIS A 1 194 ? -9.226 6.213 16.300 1.00 92.06 194 HIS A N 1
ATOM 1506 C CA . HIS A 1 194 ? -9.826 5.023 16.911 1.00 92.06 194 HIS A CA 1
ATOM 1507 C C . HIS A 1 194 ? -8.925 3.781 16.804 1.00 92.06 194 HIS A C 1
ATOM 1509 O O . HIS A 1 194 ? -8.731 3.066 17.792 1.00 92.06 194 HIS A O 1
ATOM 1515 N N . CYS A 1 195 ? -8.335 3.541 15.629 1.00 90.19 195 CYS A N 1
ATOM 1516 C CA . CYS A 1 195 ? -7.432 2.408 15.403 1.00 90.19 195 CYS A CA 1
ATOM 1517 C C . CYS A 1 195 ? -6.082 2.576 16.118 1.00 90.19 195 CYS A C 1
ATOM 1519 O O . CYS A 1 195 ? -5.426 1.582 16.413 1.00 90.19 195 CYS A O 1
ATOM 1521 N N . LEU A 1 196 ? -5.657 3.816 16.389 1.00 87.56 196 LEU A N 1
ATOM 1522 C CA . LEU A 1 196 ? -4.419 4.103 17.124 1.00 87.56 196 LEU A CA 1
ATOM 1523 C C . LEU A 1 196 ? -4.606 3.968 18.636 1.00 87.56 196 LEU A C 1
ATOM 1525 O O . LEU A 1 196 ? -3.700 3.500 19.316 1.00 87.56 196 LEU A O 1
ATOM 1529 N N . ALA A 1 197 ? -5.779 4.345 19.151 1.00 89.75 197 ALA A N 1
ATOM 1530 C CA . ALA A 1 197 ? -6.144 4.147 20.552 1.00 89.75 197 ALA A CA 1
ATOM 1531 C C . ALA A 1 197 ? -6.284 2.656 20.907 1.00 89.75 197 ALA A C 1
ATOM 1533 O O . ALA A 1 197 ? -6.065 2.271 22.051 1.00 89.75 197 ALA A O 1
ATOM 1534 N N . ASN A 1 198 ? -6.611 1.820 19.917 1.00 88.12 198 ASN A N 1
ATOM 1535 C CA . ASN A 1 198 ? -6.761 0.373 20.060 1.00 88.12 198 ASN A CA 1
ATOM 1536 C C . ASN A 1 198 ? -5.831 -0.353 19.076 1.00 88.12 198 ASN A C 1
ATOM 1538 O O . ASN A 1 198 ? -6.307 -0.938 18.095 1.00 88.12 198 ASN A O 1
ATOM 1542 N N . PRO A 1 199 ? -4.503 -0.288 19.292 1.00 88.19 199 PRO A N 1
ATOM 1543 C CA . PRO A 1 199 ? -3.545 -0.825 18.346 1.00 88.19 199 PRO A CA 1
ATOM 1544 C C . PRO A 1 199 ? -3.711 -2.340 18.240 1.00 88.19 199 PRO A C 1
ATOM 1546 O O . PRO A 1 199 ? -3.706 -3.072 19.231 1.00 88.19 199 PRO A O 1
ATOM 1549 N N . ARG A 1 200 ? -3.837 -2.819 17.006 1.00 92.38 200 ARG A N 1
ATOM 1550 C CA . ARG A 1 200 ? -3.818 -4.247 16.705 1.00 92.38 200 ARG A CA 1
ATOM 1551 C C . ARG A 1 200 ? -2.365 -4.707 16.555 1.00 92.38 200 ARG A C 1
ATOM 1553 O O . ARG A 1 200 ? -1.534 -3.968 16.037 1.00 92.38 200 ARG A O 1
ATOM 1560 N N . ALA A 1 201 ? -2.058 -5.929 16.982 1.00 94.50 201 ALA A N 1
ATOM 1561 C CA . ALA A 1 201 ? -0.774 -6.555 16.679 1.00 94.50 201 ALA A CA 1
ATOM 1562 C C . ALA A 1 201 ? -0.735 -7.046 15.220 1.00 94.50 201 ALA A C 1
ATOM 1564 O O . ALA A 1 201 ? -1.742 -7.532 14.699 1.00 94.50 201 ALA A O 1
ATOM 1565 N N . SER A 1 202 ? 0.431 -6.944 14.576 1.00 95.44 202 SER A N 1
ATOM 1566 C CA . SER A 1 202 ? 0.672 -7.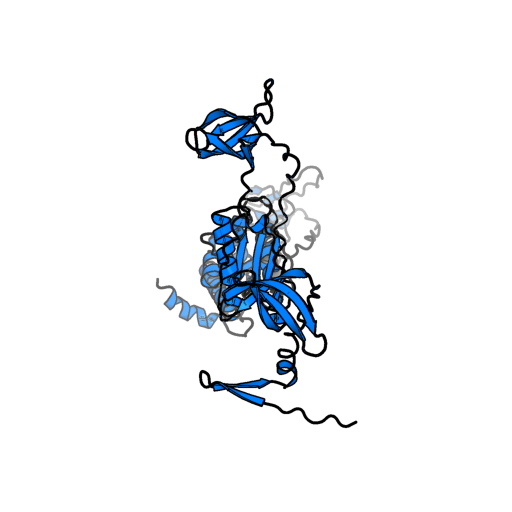597 13.286 1.00 95.44 202 SER A CA 1
ATOM 1567 C C . SER A 1 202 ? 0.598 -9.115 13.465 1.00 95.44 202 SER A C 1
ATOM 1569 O O . SER A 1 202 ? 1.195 -9.669 14.389 1.00 95.44 202 SER A O 1
ATOM 1571 N N . ASP A 1 203 ? -0.162 -9.787 12.608 1.00 96.06 203 ASP A N 1
ATOM 1572 C CA . ASP A 1 203 ? -0.206 -11.245 12.563 1.00 96.06 203 ASP A CA 1
ATOM 1573 C C . ASP A 1 203 ? 1.073 -11.761 11.890 1.00 96.06 203 ASP A C 1
ATOM 1575 O O . ASP A 1 203 ? 1.314 -11.446 10.737 1.00 96.06 203 ASP A O 1
ATOM 1579 N N . GLU A 1 204 ? 1.904 -12.560 12.548 1.00 94.94 204 GLU A N 1
ATOM 1580 C CA . GLU A 1 204 ? 3.116 -13.141 11.932 1.00 94.94 204 GLU A CA 1
ATOM 1581 C C . GLU A 1 204 ? 2.901 -14.591 11.456 1.00 94.94 204 GLU A C 1
ATOM 1583 O O . GLU A 1 204 ? 3.826 -15.266 11.003 1.00 94.94 204 GLU A O 1
ATOM 1588 N N . GLY A 1 205 ? 1.668 -15.095 11.550 1.00 96.31 205 GLY A N 1
ATOM 1589 C CA . GLY A 1 205 ? 1.310 -16.452 11.168 1.00 96.31 205 GLY A CA 1
ATOM 1590 C C . GLY A 1 205 ? 1.341 -16.689 9.650 1.00 96.31 205 GLY A C 1
ATOM 1591 O O . GLY A 1 205 ? 1.092 -15.772 8.860 1.00 96.31 205 GLY A O 1
ATOM 1592 N N . PRO A 1 206 ? 1.583 -17.944 9.215 1.00 96.12 206 PRO A N 1
ATOM 1593 C CA . PRO A 1 206 ? 1.615 -18.310 7.795 1.00 96.12 206 PRO A CA 1
ATOM 1594 C C . PRO A 1 206 ? 0.232 -18.245 7.125 1.00 96.12 206 PRO A C 1
ATOM 1596 O O . PRO A 1 206 ? 0.137 -18.100 5.906 1.00 96.12 206 PRO A O 1
ATOM 1599 N N . GLY A 1 207 ? -0.839 -18.359 7.919 1.00 96.75 207 GLY A N 1
ATOM 1600 C CA . GLY A 1 207 ? -2.222 -18.306 7.457 1.00 96.75 207 GLY A CA 1
ATOM 1601 C C . GLY A 1 207 ? -2.671 -16.909 7.023 1.00 96.75 207 GLY A C 1
ATOM 1602 O O . GLY A 1 207 ? -1.904 -15.950 7.013 1.00 96.75 207 GLY A O 1
ATOM 1603 N N . VAL A 1 208 ? -3.947 -16.802 6.649 1.00 97.56 208 VAL A N 1
ATOM 1604 C CA . VAL A 1 208 ? -4.556 -15.508 6.324 1.00 97.56 208 VAL A CA 1
ATOM 1605 C C . VAL A 1 208 ? -4.675 -14.679 7.601 1.00 97.56 208 VAL A C 1
ATOM 1607 O O . VAL A 1 208 ? -5.410 -15.063 8.510 1.00 97.56 208 VAL A O 1
ATOM 1610 N N . GLY A 1 209 ? -3.997 -13.535 7.621 1.00 97.38 209 GLY A N 1
ATOM 1611 C CA . GLY A 1 209 ? -3.908 -12.641 8.770 1.00 97.38 209 GLY A CA 1
ATOM 1612 C C . GLY A 1 209 ? -3.794 -11.176 8.360 1.00 97.38 209 GLY A C 1
ATOM 1613 O O . GLY A 1 209 ? -3.687 -10.862 7.172 1.00 97.38 209 GLY A O 1
ATOM 1614 N N . ILE A 1 210 ? -3.824 -10.271 9.339 1.00 97.31 210 ILE A N 1
ATOM 1615 C CA . ILE A 1 210 ? -3.648 -8.828 9.116 1.00 97.31 210 ILE A CA 1
ATOM 1616 C C . ILE A 1 210 ? -2.248 -8.425 9.582 1.00 97.31 210 ILE A C 1
ATOM 1618 O O . ILE A 1 210 ? -1.969 -8.416 10.776 1.00 97.31 210 ILE A O 1
ATOM 1622 N N . GLY A 1 211 ? -1.383 -8.070 8.635 1.00 96.06 211 GLY A N 1
ATOM 1623 C CA . GLY A 1 211 ? -0.104 -7.419 8.907 1.00 96.06 211 GLY A CA 1
ATOM 1624 C C . GLY A 1 211 ? -0.257 -5.904 8.952 1.00 96.06 211 GLY A C 1
ATOM 1625 O O . GLY A 1 211 ? -1.070 -5.338 8.217 1.00 96.06 211 GLY A O 1
ATOM 1626 N N . ILE A 1 212 ? 0.527 -5.239 9.794 1.00 94.25 212 ILE A N 1
ATOM 1627 C CA . ILE A 1 212 ? 0.498 -3.778 9.936 1.00 94.25 212 ILE A CA 1
ATOM 1628 C C . ILE A 1 212 ? 1.863 -3.232 9.542 1.00 94.25 212 ILE A C 1
ATOM 1630 O O . ILE A 1 212 ? 2.883 -3.646 10.083 1.00 94.25 212 ILE A O 1
ATOM 1634 N N . MET A 1 213 ? 1.875 -2.309 8.583 1.00 91.94 213 MET A N 1
ATOM 1635 C CA . MET A 1 213 ? 3.080 -1.614 8.144 1.00 91.94 213 MET A CA 1
ATOM 1636 C C . MET A 1 213 ? 2.942 -0.124 8.418 1.00 91.94 213 MET A C 1
ATOM 1638 O O . MET A 1 213 ? 2.004 0.519 7.941 1.00 91.94 213 MET A O 1
ATOM 1642 N N . GLU A 1 214 ? 3.912 0.439 9.124 1.00 91.00 214 GLU A N 1
ATOM 1643 C CA . GLU A 1 214 ? 4.049 1.884 9.243 1.00 91.00 214 GLU A CA 1
ATOM 1644 C C . GLU A 1 214 ? 4.566 2.475 7.931 1.00 91.00 214 GLU A C 1
ATOM 1646 O O . GLU A 1 214 ? 5.503 1.972 7.306 1.00 91.00 214 GLU A O 1
ATOM 1651 N N . LEU A 1 215 ? 3.920 3.543 7.479 1.00 89.00 215 LEU A N 1
ATOM 1652 C CA . LEU A 1 215 ? 4.305 4.269 6.281 1.00 89.00 215 LEU A CA 1
ATOM 1653 C C . LEU A 1 215 ? 5.148 5.465 6.700 1.00 89.00 215 LEU A C 1
ATOM 1655 O O . LEU A 1 215 ? 4.753 6.234 7.573 1.00 89.00 215 LEU A O 1
ATOM 1659 N N . THR A 1 216 ? 6.283 5.665 6.035 1.00 82.69 216 THR A N 1
ATOM 1660 C CA . THR A 1 216 ? 7.128 6.830 6.297 1.00 82.69 216 THR A CA 1
ATOM 1661 C C . THR A 1 216 ? 6.363 8.122 5.968 1.00 82.69 216 THR A C 1
ATOM 1663 O O . THR A 1 216 ? 5.897 8.291 4.830 1.00 82.69 216 THR A O 1
ATOM 1666 N N . PRO A 1 217 ? 6.209 9.050 6.934 1.00 66.12 217 PRO A N 1
ATOM 1667 C CA . PRO A 1 217 ? 5.527 10.314 6.713 1.00 66.12 217 PRO A CA 1
ATOM 1668 C C . PRO A 1 217 ? 6.404 11.186 5.818 1.00 66.12 217 PRO A C 1
ATOM 1670 O O . PRO A 1 217 ? 7.322 11.870 6.252 1.00 66.12 217 PRO A O 1
ATOM 1673 N N . SER A 1 218 ? 6.144 11.120 4.521 1.00 74.19 218 SER A N 1
ATOM 1674 C CA . SER A 1 218 ? 6.680 12.053 3.539 1.00 74.19 218 SER A CA 1
ATOM 1675 C C . SER A 1 218 ? 5.519 12.707 2.802 1.00 74.19 218 SER A C 1
ATOM 1677 O O . SER A 1 218 ? 4.487 12.071 2.537 1.00 74.19 218 SER A O 1
ATOM 1679 N N . ASP A 1 219 ? 5.672 13.996 2.504 1.00 65.94 219 ASP A N 1
ATOM 1680 C CA . ASP A 1 219 ? 4.617 14.815 1.916 1.00 65.94 219 ASP A CA 1
ATOM 1681 C C . ASP A 1 219 ? 4.084 14.193 0.618 1.00 65.94 219 ASP A C 1
ATOM 1683 O O . ASP A 1 219 ? 4.794 13.979 -0.370 1.00 65.94 219 ASP A O 1
ATOM 1687 N N . GLY A 1 220 ? 2.791 13.862 0.629 1.00 74.62 220 GLY A N 1
ATOM 1688 C CA . GLY A 1 220 ? 2.073 13.319 -0.525 1.00 74.62 220 GLY A CA 1
ATOM 1689 C C . GLY A 1 220 ? 2.305 11.833 -0.829 1.00 74.62 220 GLY A C 1
ATOM 1690 O O . GLY A 1 220 ? 1.714 11.326 -1.785 1.00 74.62 220 GLY A O 1
ATOM 1691 N N . THR A 1 221 ? 3.096 11.101 -0.040 1.00 77.88 221 THR A N 1
ATOM 1692 C CA . THR A 1 221 ? 3.370 9.674 -0.304 1.00 77.88 221 THR A CA 1
ATOM 1693 C C . THR A 1 221 ? 2.113 8.822 -0.198 1.00 77.88 221 THR A C 1
ATOM 1695 O O . THR A 1 221 ? 1.845 8.015 -1.083 1.00 77.88 221 THR A O 1
ATOM 1698 N N . LEU A 1 222 ? 1.251 9.085 0.788 1.00 85.81 222 LEU A N 1
ATOM 1699 C CA . LEU A 1 222 ? -0.026 8.380 0.908 1.00 85.81 222 LEU A CA 1
ATOM 1700 C C . LEU A 1 222 ? -0.938 8.609 -0.309 1.00 85.81 222 LEU A C 1
ATOM 1702 O O . LEU A 1 222 ? -1.509 7.661 -0.839 1.00 85.81 222 LEU A O 1
ATOM 1706 N N . ALA A 1 223 ? -1.032 9.847 -0.802 1.00 87.44 223 ALA A N 1
ATOM 1707 C CA . ALA A 1 223 ? -1.837 10.164 -1.982 1.00 87.44 223 ALA A CA 1
ATOM 1708 C C . ALA A 1 223 ? -1.326 9.434 -3.237 1.00 87.44 223 ALA A C 1
ATOM 1710 O O . ALA A 1 223 ? -2.127 8.950 -4.037 1.00 87.44 223 ALA A O 1
ATOM 1711 N N . LYS A 1 224 ? -0.000 9.291 -3.383 1.00 86.94 224 LYS A N 1
ATOM 1712 C CA . LYS A 1 224 ? 0.621 8.506 -4.463 1.00 86.94 224 LYS A CA 1
ATOM 1713 C C . LYS A 1 224 ? 0.322 7.013 -4.336 1.00 86.94 224 LYS A C 1
ATOM 1715 O O . LYS A 1 224 ? 0.067 6.372 -5.350 1.00 86.94 224 LYS A O 1
ATOM 1720 N N . LEU A 1 225 ? 0.348 6.476 -3.116 1.00 89.19 225 LEU A N 1
ATOM 1721 C CA . LEU A 1 225 ? 0.074 5.065 -2.844 1.00 89.19 225 LEU A CA 1
ATOM 1722 C C . LEU A 1 225 ? -1.410 4.702 -3.031 1.00 89.19 225 LEU A C 1
ATOM 1724 O O . LEU A 1 225 ? -1.718 3.631 -3.544 1.00 89.19 225 LEU A O 1
ATOM 1728 N N . ILE A 1 226 ? -2.329 5.608 -2.681 1.00 91.38 226 ILE A N 1
ATOM 1729 C CA . ILE A 1 226 ? -3.769 5.440 -2.930 1.00 91.38 226 ILE A CA 1
ATOM 1730 C C . ILE A 1 226 ? -4.070 5.601 -4.426 1.00 91.38 226 ILE A C 1
ATOM 1732 O O . ILE A 1 226 ? -4.769 4.777 -5.022 1.00 91.38 226 ILE A O 1
ATOM 1736 N N . GLY A 1 227 ? -3.512 6.640 -5.053 1.00 90.31 227 GLY A N 1
ATOM 1737 C CA . GLY A 1 227 ? -3.815 7.027 -6.428 1.00 90.31 227 GLY A CA 1
ATOM 1738 C C . GLY A 1 227 ? -5.213 7.640 -6.586 1.00 90.31 227 GLY A C 1
ATOM 1739 O O . GLY A 1 227 ? -6.033 7.654 -5.666 1.00 90.31 227 GLY A O 1
ATOM 1740 N N . LYS A 1 228 ? -5.515 8.157 -7.782 1.00 90.44 228 LYS A N 1
ATOM 1741 C CA . LYS A 1 228 ? -6.839 8.725 -8.084 1.00 90.44 228 LYS A CA 1
ATOM 1742 C C . LYS A 1 228 ? -7.911 7.638 -7.949 1.00 90.44 228 LYS A C 1
ATOM 1744 O O . LYS A 1 228 ? -7.823 6.604 -8.602 1.00 90.44 228 LYS A O 1
ATOM 1749 N N . GLY A 1 229 ? -8.901 7.862 -7.083 1.00 89.88 229 GLY A N 1
ATOM 1750 C CA . GLY A 1 229 ? -9.991 6.908 -6.846 1.00 89.88 229 GLY A CA 1
ATOM 1751 C C . GLY A 1 229 ? -9.552 5.564 -6.251 1.00 89.88 229 GLY A C 1
ATOM 1752 O O . GLY A 1 229 ? -10.290 4.593 -6.366 1.00 89.88 229 GLY A O 1
ATOM 1753 N N . GLY A 1 230 ? -8.358 5.471 -5.653 1.00 91.25 230 GLY A N 1
ATOM 1754 C CA . GLY A 1 230 ? -7.847 4.203 -5.126 1.00 91.25 230 GLY A CA 1
ATOM 1755 C C . GLY A 1 230 ? -7.253 3.266 -6.184 1.00 91.25 230 GLY A C 1
ATOM 1756 O O . GLY A 1 230 ? -6.923 2.132 -5.851 1.00 91.25 230 GLY A O 1
ATOM 1757 N N . ALA A 1 231 ? -7.097 3.704 -7.440 1.00 90.25 231 ALA A N 1
ATOM 1758 C CA . ALA A 1 231 ? -6.610 2.849 -8.526 1.00 90.25 231 ALA A CA 1
ATOM 1759 C C . ALA A 1 231 ? -5.231 2.230 -8.231 1.00 90.25 231 ALA A C 1
ATOM 1761 O O . ALA A 1 231 ? -5.000 1.056 -8.512 1.00 90.25 231 ALA A O 1
ATOM 1762 N N . MET A 1 232 ? -4.327 2.992 -7.604 1.00 90.88 232 MET A N 1
ATOM 1763 C CA . MET A 1 232 ? -3.002 2.488 -7.232 1.00 90.88 232 MET A CA 1
ATOM 1764 C C . MET A 1 232 ? -3.097 1.457 -6.104 1.00 90.88 232 MET A C 1
ATOM 1766 O O . MET A 1 232 ? -2.474 0.401 -6.195 1.00 90.88 232 MET A O 1
ATOM 1770 N N . LYS A 1 233 ? -3.942 1.712 -5.094 1.00 93.25 233 LYS A N 1
ATOM 1771 C CA . LYS A 1 233 ? -4.238 0.751 -4.019 1.00 93.25 233 LYS A CA 1
ATOM 1772 C C . LYS A 1 233 ? -4.709 -0.587 -4.592 1.00 93.25 233 LYS A C 1
ATOM 1774 O O . LYS A 1 233 ? -4.163 -1.630 -4.248 1.00 93.25 233 LYS A O 1
ATOM 1779 N N . MET A 1 234 ? -5.689 -0.540 -5.497 1.00 92.69 234 MET A N 1
ATOM 1780 C CA . MET A 1 234 ? -6.268 -1.729 -6.134 1.00 92.69 234 MET A CA 1
ATOM 1781 C C . MET A 1 234 ? -5.240 -2.485 -6.979 1.00 92.69 234 MET A C 1
ATOM 1783 O O . MET A 1 234 ? -5.191 -3.709 -6.933 1.00 92.69 234 MET A O 1
ATOM 1787 N N . LYS A 1 235 ? -4.364 -1.768 -7.688 1.00 91.81 235 LYS A N 1
ATOM 1788 C CA . LYS A 1 235 ? -3.282 -2.369 -8.474 1.00 91.81 235 LYS A CA 1
ATOM 1789 C C . LYS A 1 235 ? -2.252 -3.087 -7.598 1.00 91.81 235 LYS A C 1
ATOM 1791 O O . LYS A 1 235 ? -1.891 -4.223 -7.884 1.00 91.81 235 LYS A O 1
ATOM 1796 N N . ILE A 1 236 ? -1.813 -2.463 -6.501 1.00 92.75 236 ILE A N 1
ATOM 1797 C CA . ILE A 1 236 ? -0.892 -3.095 -5.537 1.00 92.75 236 ILE A CA 1
ATOM 1798 C C . ILE A 1 236 ? -1.542 -4.338 -4.917 1.00 92.75 236 ILE A C 1
ATOM 1800 O O . ILE A 1 236 ? -0.883 -5.369 -4.783 1.00 92.75 236 ILE A O 1
ATOM 1804 N N . ALA A 1 237 ? -2.827 -4.244 -4.566 1.00 93.38 237 ALA A N 1
ATOM 1805 C CA . ALA A 1 237 ? -3.616 -5.347 -4.028 1.00 93.38 237 ALA A CA 1
ATOM 1806 C C . ALA A 1 237 ? -3.682 -6.527 -5.014 1.00 93.38 237 ALA A C 1
ATOM 1808 O O . ALA A 1 237 ? -3.323 -7.643 -4.641 1.00 93.38 237 ALA A O 1
ATOM 1809 N N . SER A 1 238 ? -4.028 -6.261 -6.280 1.00 91.62 238 SER A N 1
ATOM 1810 C CA . SER A 1 238 ? -4.096 -7.264 -7.357 1.00 91.62 238 SER A CA 1
ATOM 1811 C C . SER A 1 238 ? -2.751 -7.972 -7.571 1.00 91.62 238 SER A C 1
ATOM 1813 O O . SER A 1 238 ? -2.669 -9.201 -7.537 1.00 91.62 238 SER A O 1
ATOM 1815 N N . ILE A 1 239 ? -1.660 -7.206 -7.679 1.00 90.81 239 ILE A N 1
ATOM 1816 C CA . ILE A 1 239 ? -0.317 -7.759 -7.914 1.00 90.81 239 ILE A CA 1
ATOM 1817 C C . ILE A 1 239 ? 0.180 -8.579 -6.722 1.00 90.81 239 ILE A C 1
ATOM 1819 O O . ILE A 1 239 ? 0.833 -9.600 -6.909 1.00 90.81 239 ILE A O 1
ATOM 1823 N N . SER A 1 240 ? -0.127 -8.161 -5.496 1.00 92.38 240 SER A N 1
ATOM 1824 C CA . SER A 1 240 ? 0.365 -8.856 -4.298 1.00 92.38 240 SER A CA 1
ATOM 1825 C C . SER A 1 240 ? -0.522 -10.041 -3.890 1.00 92.38 240 SER A C 1
ATOM 1827 O O . SER A 1 240 ? -0.086 -10.911 -3.133 1.00 92.38 240 SER A O 1
ATOM 1829 N N . GLY A 1 241 ? -1.760 -10.086 -4.395 1.00 93.25 241 GLY A N 1
ATOM 1830 C CA . GLY A 1 241 ? -2.797 -11.001 -3.923 1.00 93.25 241 GLY A CA 1
ATOM 1831 C C . GLY A 1 241 ? -3.324 -10.628 -2.535 1.00 93.25 241 GLY A C 1
ATOM 1832 O O . GLY A 1 241 ? -3.820 -11.494 -1.826 1.00 93.25 241 GLY A O 1
ATOM 1833 N N . CYS A 1 242 ? -3.210 -9.362 -2.126 1.00 95.69 242 CYS A N 1
ATOM 1834 C CA . CYS A 1 242 ? -3.595 -8.888 -0.792 1.00 95.69 242 CYS A CA 1
ATOM 1835 C C . CYS A 1 242 ? -4.834 -8.000 -0.857 1.00 95.69 242 CYS A C 1
ATOM 1837 O O . CYS A 1 242 ? -5.096 -7.362 -1.872 1.00 95.69 242 CYS A O 1
ATOM 1839 N N . SER A 1 243 ? -5.509 -7.840 0.275 1.00 95.69 243 SER A N 1
ATOM 1840 C CA . SER A 1 243 ? -6.462 -6.749 0.505 1.00 95.69 243 SER A CA 1
ATOM 1841 C C . SER A 1 243 ? -5.848 -5.810 1.534 1.00 95.69 243 SER A C 1
ATOM 1843 O O . SER A 1 243 ? -5.310 -6.280 2.526 1.00 95.69 243 SER A O 1
ATOM 1845 N N . PHE A 1 244 ? -5.883 -4.492 1.347 1.00 94.19 244 PHE A N 1
ATOM 1846 C CA . PHE A 1 244 ? -5.364 -3.594 2.380 1.00 94.19 244 PHE A CA 1
ATOM 1847 C C . PHE A 1 244 ? -6.064 -2.238 2.427 1.00 94.19 244 PHE A C 1
ATOM 1849 O O . PHE A 1 244 ? -6.606 -1.752 1.428 1.00 94.19 244 PHE A O 1
ATOM 1856 N N . GLU A 1 245 ? -6.045 -1.631 3.610 1.00 95.38 245 GLU A N 1
ATOM 1857 C CA . GLU A 1 245 ? -6.592 -0.306 3.882 1.00 95.38 245 GLU A CA 1
ATOM 1858 C C . GLU A 1 245 ? -5.556 0.582 4.569 1.00 95.38 245 GLU A C 1
ATOM 1860 O O . GLU A 1 245 ? -4.657 0.108 5.259 1.00 95.38 245 GLU A O 1
ATOM 1865 N N . TYR A 1 246 ? -5.691 1.889 4.356 1.00 93.38 246 TYR A N 1
ATOM 1866 C CA . TYR A 1 246 ? -4.863 2.892 5.015 1.00 93.38 246 TYR A CA 1
ATOM 1867 C C . TYR A 1 246 ? -5.621 3.464 6.206 1.00 93.38 246 TYR A C 1
ATOM 1869 O O . TYR A 1 246 ? -6.665 4.093 6.010 1.00 93.38 246 TYR A O 1
ATOM 1877 N N . MET A 1 247 ? -5.081 3.261 7.401 1.00 93.44 247 MET A N 1
ATOM 1878 C CA . MET A 1 247 ? -5.620 3.786 8.654 1.00 93.44 247 MET A CA 1
ATOM 1879 C C . MET A 1 247 ? -4.911 5.085 9.039 1.00 93.44 247 MET A C 1
ATOM 1881 O O . MET A 1 247 ? -3.835 5.388 8.513 1.00 93.44 247 MET A O 1
ATOM 1885 N N . ALA A 1 248 ? -5.522 5.844 9.954 1.00 86.06 248 ALA A N 1
ATOM 1886 C CA . ALA A 1 248 ? -4.942 7.047 10.543 1.00 86.06 248 ALA A CA 1
ATOM 1887 C C . ALA A 1 248 ? -4.459 8.074 9.500 1.00 86.06 248 ALA A C 1
ATOM 1889 O O . ALA A 1 248 ? -3.344 8.587 9.556 1.00 86.06 248 ALA A O 1
ATOM 1890 N N . LYS A 1 249 ? -5.298 8.369 8.497 1.00 80.75 249 LYS A N 1
ATOM 1891 C CA . LYS A 1 249 ? -4.925 9.251 7.370 1.00 80.75 249 LYS A CA 1
ATOM 1892 C C . LYS A 1 249 ? -4.525 10.659 7.818 1.00 80.75 249 LYS A C 1
ATOM 1894 O O . LYS A 1 249 ? -3.668 11.264 7.170 1.00 80.75 249 LYS A O 1
ATOM 1899 N N . ASP A 1 250 ? -5.125 11.113 8.915 1.00 82.75 250 ASP A N 1
ATOM 1900 C CA . ASP A 1 250 ? -4.949 12.445 9.495 1.00 82.75 250 ASP A CA 1
ATOM 1901 C C . ASP A 1 250 ? -3.965 12.462 10.677 1.00 82.75 250 ASP A C 1
ATOM 1903 O O . ASP A 1 250 ? -3.728 13.523 11.249 1.00 82.75 250 ASP A O 1
ATOM 1907 N N . SER A 1 251 ? -3.372 11.317 11.041 1.00 82.88 251 SER A N 1
ATOM 1908 C CA . SER A 1 251 ? -2.333 11.264 12.074 1.00 82.88 251 SER A CA 1
ATOM 1909 C C . SER A 1 251 ? -0.925 11.384 11.469 1.00 82.88 251 SER A C 1
ATOM 1911 O O . SER A 1 251 ? -0.706 11.200 10.264 1.00 82.88 251 SER A O 1
ATOM 1913 N N . GLU A 1 252 ? 0.051 11.681 12.329 1.00 83.88 252 GLU A N 1
ATOM 1914 C CA . GLU A 1 252 ? 1.476 11.629 11.984 1.00 83.88 252 GLU A CA 1
ATOM 1915 C C . GLU A 1 252 ? 1.929 10.200 11.624 1.00 83.88 252 GLU A C 1
ATOM 1917 O O . GLU A 1 252 ? 2.760 10.005 10.735 1.00 83.88 252 GLU A O 1
ATOM 1922 N N . THR A 1 253 ? 1.335 9.194 12.269 1.00 84.00 253 THR A N 1
ATOM 1923 C CA . THR A 1 253 ? 1.622 7.765 12.110 1.00 84.00 253 THR A CA 1
ATOM 1924 C C . THR A 1 253 ? 0.640 7.099 11.148 1.00 84.00 253 THR A C 1
ATOM 1926 O O . THR A 1 253 ? -0.353 6.475 11.524 1.00 84.00 253 THR A O 1
ATOM 1929 N N . LYS A 1 254 ? 0.945 7.190 9.854 1.00 89.88 254 LYS A N 1
ATOM 1930 C CA . LYS A 1 254 ? 0.150 6.536 8.806 1.00 89.88 254 LYS A CA 1
ATOM 1931 C C . LYS A 1 254 ? 0.452 5.044 8.777 1.00 89.88 254 LYS A C 1
ATOM 1933 O O . LYS A 1 254 ? 1.609 4.649 8.666 1.00 89.88 254 LYS A O 1
ATOM 1938 N N . GLN A 1 255 ? -0.584 4.213 8.799 1.00 92.38 255 GLN A N 1
ATOM 1939 C CA . GLN A 1 255 ? -0.432 2.758 8.764 1.00 92.38 255 GLN A CA 1
ATOM 1940 C C . GLN A 1 255 ? -1.170 2.150 7.571 1.00 92.38 255 GLN A C 1
ATOM 1942 O O . GLN A 1 255 ? -2.284 2.552 7.233 1.00 92.38 255 GLN A O 1
ATOM 1947 N N . ALA A 1 256 ? -0.559 1.149 6.941 1.00 93.69 256 ALA A N 1
ATOM 1948 C CA . ALA A 1 256 ? -1.223 0.245 6.013 1.00 93.69 256 ALA A CA 1
ATOM 1949 C C . ALA A 1 256 ? -1.531 -1.069 6.735 1.00 93.69 256 ALA A C 1
ATOM 1951 O O . ALA A 1 256 ? -0.630 -1.731 7.246 1.00 93.69 256 ALA A O 1
ATOM 1952 N N . TRP A 1 257 ? -2.807 -1.440 6.770 1.00 95.75 257 TRP A N 1
ATOM 1953 C CA . TRP A 1 257 ? -3.299 -2.683 7.360 1.00 95.75 257 TRP A CA 1
ATOM 1954 C C . TRP A 1 257 ? -3.639 -3.667 6.251 1.00 95.75 257 TRP A C 1
ATOM 1956 O O . TRP A 1 257 ? -4.445 -3.359 5.372 1.00 95.75 257 TRP A O 1
ATOM 1966 N N . ILE A 1 258 ? -2.999 -4.830 6.268 1.00 96.12 258 ILE A N 1
ATOM 1967 C CA . ILE A 1 258 ? -2.782 -5.640 5.073 1.00 96.12 258 ILE A CA 1
ATOM 1968 C C . ILE A 1 258 ? -3.189 -7.063 5.362 1.00 96.12 258 ILE A C 1
ATOM 1970 O O . ILE A 1 258 ? -2.521 -7.792 6.087 1.00 96.12 258 ILE A O 1
ATOM 1974 N N . LEU A 1 259 ? -4.291 -7.452 4.752 1.00 97.50 259 LEU A N 1
ATOM 1975 C CA . LEU A 1 259 ? -4.826 -8.787 4.798 1.00 97.50 259 LEU A CA 1
ATOM 1976 C C . LEU A 1 259 ? -4.204 -9.659 3.709 1.00 97.50 259 LEU A C 1
ATOM 1978 O O . LEU A 1 259 ? -4.290 -9.348 2.517 1.00 97.50 259 LEU A O 1
ATOM 1982 N N . GLY A 1 260 ? -3.667 -10.794 4.132 1.00 97.38 260 GLY A N 1
ATOM 1983 C CA . GLY A 1 260 ? -3.211 -11.857 3.249 1.00 97.38 260 GLY A CA 1
ATOM 1984 C C . GLY A 1 260 ? -2.503 -12.961 4.022 1.00 97.38 260 GLY A C 1
ATOM 1985 O O . GLY A 1 260 ? -2.348 -12.882 5.244 1.00 97.38 260 GLY A O 1
ATOM 1986 N N . THR A 1 261 ? -2.059 -13.994 3.318 1.00 97.00 261 THR A N 1
ATOM 1987 C CA . THR A 1 261 ? -1.087 -14.957 3.855 1.00 97.00 261 THR A CA 1
ATOM 1988 C C . THR A 1 261 ? 0.245 -14.273 4.173 1.00 97.00 261 THR A C 1
ATOM 1990 O O . THR A 1 261 ? 0.503 -13.163 3.702 1.00 97.00 261 THR A O 1
ATOM 1993 N N . ALA A 1 262 ? 1.116 -14.909 4.962 1.00 94.38 262 ALA A N 1
ATOM 1994 C CA . ALA A 1 262 ? 2.461 -14.368 5.211 1.00 94.38 262 ALA A CA 1
ATOM 1995 C C . ALA A 1 262 ? 3.218 -14.085 3.902 1.00 94.38 262 ALA A C 1
ATOM 1997 O O . ALA A 1 262 ? 3.813 -13.020 3.747 1.00 94.38 262 ALA A O 1
ATOM 1998 N N . GLU A 1 263 ? 3.117 -14.999 2.931 1.00 92.31 263 GLU A N 1
ATOM 1999 C CA . GLU A 1 263 ? 3.691 -14.806 1.602 1.00 92.31 263 GLU A CA 1
ATOM 2000 C C . GLU A 1 263 ? 3.102 -13.571 0.927 1.00 92.31 263 GLU A C 1
ATOM 2002 O O . GLU A 1 263 ? 3.867 -12.665 0.617 1.00 92.31 263 GLU A O 1
ATOM 2007 N N . GLU A 1 264 ? 1.770 -13.493 0.760 1.00 93.88 264 GLU A N 1
ATOM 2008 C CA . GLU A 1 264 ? 1.056 -12.342 0.174 1.00 93.88 264 GLU A CA 1
ATOM 2009 C C . GLU A 1 264 ? 1.514 -11.016 0.812 1.00 93.88 264 GLU A C 1
ATOM 2011 O O . GLU A 1 264 ? 1.876 -10.059 0.118 1.00 93.88 264 GLU A O 1
ATOM 2016 N N . ARG A 1 265 ? 1.585 -10.962 2.146 1.00 92.94 265 ARG A N 1
ATOM 2017 C CA . ARG A 1 265 ? 1.965 -9.753 2.891 1.00 92.94 265 ARG A CA 1
ATOM 2018 C C . ARG A 1 265 ? 3.419 -9.339 2.669 1.00 92.94 265 ARG A C 1
ATOM 2020 O O . ARG A 1 265 ? 3.655 -8.132 2.541 1.00 92.94 265 ARG A O 1
ATOM 2027 N N . ALA A 1 266 ? 4.336 -10.302 2.557 1.00 89.44 266 ALA A N 1
ATOM 2028 C CA . ALA A 1 266 ? 5.734 -10.070 2.194 1.00 89.44 266 ALA A CA 1
ATOM 2029 C C . ALA A 1 266 ? 5.882 -9.635 0.724 1.00 89.44 266 ALA A C 1
ATOM 2031 O O . ALA A 1 266 ? 6.656 -8.726 0.420 1.00 89.44 266 ALA A O 1
ATOM 2032 N N . ARG A 1 267 ? 5.082 -10.204 -0.197 1.00 86.94 267 ARG A N 1
ATOM 2033 C CA . ARG A 1 267 ? 5.063 -9.799 -1.621 1.00 86.94 267 ARG A CA 1
ATOM 2034 C C . ARG A 1 267 ? 4.818 -8.308 -1.775 1.00 86.94 267 ARG A C 1
ATOM 2036 O O . ARG A 1 267 ? 5.438 -7.647 -2.603 1.00 86.94 267 ARG A O 1
ATOM 2043 N N . ARG A 1 268 ? 3.893 -7.792 -0.969 1.00 85.44 268 ARG A N 1
ATOM 2044 C CA . ARG A 1 268 ? 3.424 -6.409 -1.008 1.00 85.44 268 ARG A CA 1
ATOM 2045 C C . ARG A 1 268 ? 4.493 -5.396 -0.594 1.00 85.44 268 ARG A C 1
ATOM 2047 O O . ARG A 1 268 ? 4.443 -4.266 -1.091 1.00 85.44 268 ARG A O 1
ATOM 2054 N N . ASP A 1 269 ? 5.437 -5.763 0.276 1.00 84.44 269 ASP A N 1
ATOM 2055 C CA . ASP A 1 269 ? 6.470 -4.831 0.751 1.00 84.44 269 ASP A CA 1
ATOM 2056 C C . ASP A 1 269 ? 7.251 -4.239 -0.420 1.00 84.44 269 ASP A C 1
ATOM 2058 O O . ASP A 1 269 ? 7.430 -3.027 -0.492 1.00 84.44 269 ASP A O 1
ATOM 2062 N N . CYS A 1 270 ? 7.592 -5.064 -1.412 1.00 82.00 270 CYS A N 1
ATOM 2063 C CA . CYS A 1 270 ? 8.300 -4.603 -2.598 1.00 82.00 270 CYS A CA 1
ATOM 2064 C C . CYS A 1 270 ? 7.520 -3.526 -3.383 1.00 82.00 270 CYS A C 1
ATOM 2066 O O . CYS A 1 270 ? 8.022 -2.405 -3.466 1.00 82.00 270 CYS A O 1
ATOM 2068 N N . PRO A 1 271 ? 6.304 -3.759 -3.924 1.00 84.00 271 PRO A N 1
ATOM 2069 C CA . PRO A 1 271 ? 5.547 -2.725 -4.635 1.00 84.00 271 PRO A CA 1
ATOM 2070 C C . PRO A 1 271 ? 5.279 -1.456 -3.816 1.00 84.00 271 PRO A C 1
ATOM 2072 O O . PRO A 1 271 ? 5.293 -0.356 -4.381 1.00 84.00 271 PRO A O 1
ATOM 2075 N N . LEU A 1 272 ? 5.055 -1.574 -2.499 1.00 85.12 272 LEU A N 1
ATOM 2076 C CA . LEU A 1 272 ? 4.902 -0.400 -1.638 1.00 85.12 272 LEU A CA 1
ATOM 2077 C C . LEU A 1 272 ? 6.205 0.386 -1.519 1.00 85.12 272 LEU A C 1
ATOM 2079 O O . LEU A 1 272 ? 6.180 1.594 -1.754 1.00 85.12 272 LEU A O 1
ATOM 2083 N N . SER A 1 273 ? 7.330 -0.263 -1.222 1.00 82.06 273 SER A N 1
ATOM 2084 C CA . SER A 1 273 ? 8.640 0.391 -1.146 1.00 82.06 273 SER A CA 1
ATOM 2085 C C . SER A 1 273 ? 9.027 1.022 -2.486 1.00 82.06 273 SER A C 1
ATOM 2087 O O . SER A 1 273 ? 9.441 2.182 -2.526 1.00 82.06 273 SER A O 1
ATOM 2089 N N . LEU A 1 274 ? 8.790 0.321 -3.601 1.00 78.88 274 LEU A N 1
ATOM 2090 C CA . LEU A 1 274 ? 8.987 0.847 -4.955 1.00 78.88 274 LEU A CA 1
ATOM 2091 C C . LEU A 1 274 ? 8.230 2.159 -5.181 1.00 78.88 274 LEU A C 1
ATOM 2093 O O . LEU A 1 274 ? 8.737 3.075 -5.832 1.00 78.88 274 LEU A O 1
ATOM 2097 N N . ARG A 1 275 ? 7.001 2.263 -4.665 1.00 81.75 275 ARG A N 1
ATOM 2098 C CA . ARG A 1 275 ? 6.165 3.453 -4.850 1.00 81.75 275 ARG A CA 1
ATOM 2099 C C . ARG A 1 275 ? 6.449 4.559 -3.843 1.00 81.75 275 ARG A C 1
ATOM 2101 O O . ARG A 1 275 ? 6.475 5.722 -4.261 1.00 81.75 275 ARG A O 1
ATOM 2108 N N . GLN A 1 276 ? 6.718 4.223 -2.582 1.00 79.75 276 GLN A N 1
ATOM 2109 C CA . GLN A 1 276 ? 7.156 5.176 -1.556 1.00 79.75 276 GLN A CA 1
ATOM 2110 C C . GLN A 1 276 ? 8.417 5.913 -2.011 1.00 79.75 276 GLN A C 1
ATOM 2112 O O . GLN A 1 276 ? 8.474 7.140 -1.956 1.00 79.75 276 GLN A O 1
ATOM 2117 N N . HIS A 1 277 ? 9.360 5.178 -2.596 1.00 74.62 277 HIS A N 1
ATOM 2118 C CA . HIS A 1 277 ? 10.613 5.714 -3.113 1.00 74.62 277 HIS A CA 1
ATOM 2119 C C . HIS A 1 277 ? 10.580 5.947 -4.626 1.00 74.62 277 HIS A C 1
ATOM 2121 O O . HIS A 1 277 ? 11.625 5.974 -5.258 1.00 74.62 277 HIS A O 1
ATOM 2127 N N . SER A 1 278 ? 9.406 6.116 -5.251 1.00 65.19 278 SER A N 1
ATOM 2128 C CA . SER A 1 278 ? 9.272 6.120 -6.724 1.00 65.19 278 SER A CA 1
ATOM 2129 C C . SER A 1 278 ? 10.148 7.132 -7.471 1.00 65.19 278 SER A C 1
ATOM 2131 O O . SER A 1 278 ? 10.474 6.893 -8.635 1.00 65.19 278 SER A O 1
ATOM 2133 N N . VAL A 1 279 ? 10.544 8.238 -6.832 1.00 60.44 279 VAL A N 1
ATOM 2134 C CA . VAL A 1 279 ? 11.512 9.191 -7.402 1.00 60.44 279 VAL A CA 1
ATOM 2135 C C . VAL A 1 279 ? 12.906 8.566 -7.457 1.00 60.44 279 VAL A C 1
ATOM 2137 O O . VAL A 1 279 ? 13.551 8.603 -8.504 1.00 60.44 279 VAL A O 1
ATOM 2140 N N . ASP A 1 280 ? 13.334 7.930 -6.370 1.00 57.78 280 ASP A N 1
ATOM 2141 C CA . ASP A 1 280 ? 14.615 7.236 -6.286 1.00 57.78 280 ASP A CA 1
ATOM 2142 C C . ASP A 1 280 ? 14.610 5.955 -7.112 1.00 57.78 280 ASP A C 1
ATOM 2144 O O . ASP A 1 280 ? 15.552 5.708 -7.847 1.00 57.78 280 ASP A O 1
ATOM 2148 N N . PHE A 1 281 ? 13.543 5.160 -7.090 1.00 58.81 281 PHE A N 1
ATOM 2149 C CA . PHE A 1 281 ? 13.534 3.883 -7.795 1.00 58.81 281 PHE A CA 1
ATOM 2150 C C . PHE A 1 281 ? 13.573 4.065 -9.318 1.00 58.81 281 PHE A C 1
ATOM 2152 O O . PHE A 1 281 ? 14.381 3.435 -9.991 1.00 58.81 281 PHE A O 1
ATOM 2159 N N . ARG A 1 282 ? 12.791 5.002 -9.879 1.00 62.78 282 ARG A N 1
ATOM 2160 C CA . ARG A 1 282 ? 12.820 5.286 -11.330 1.00 62.78 282 ARG A CA 1
ATOM 2161 C C . ARG A 1 282 ? 14.153 5.846 -11.826 1.00 62.78 282 ARG A C 1
ATOM 2163 O O . ARG A 1 282 ? 14.390 5.829 -13.029 1.00 62.78 282 ARG A O 1
ATOM 2170 N N . THR A 1 283 ? 14.975 6.398 -10.935 1.00 61.88 283 THR A N 1
ATOM 2171 C CA . THR A 1 283 ? 16.224 7.074 -11.313 1.00 61.88 283 THR A CA 1
ATOM 2172 C C . THR A 1 283 ? 17.480 6.345 -10.838 1.00 61.88 283 THR A C 1
ATOM 2174 O O . THR A 1 283 ? 18.534 6.509 -11.451 1.00 61.88 283 THR A O 1
ATOM 2177 N N . ARG A 1 284 ? 17.392 5.507 -9.801 1.00 66.06 284 ARG A N 1
ATOM 2178 C CA . ARG A 1 284 ? 18.536 4.903 -9.099 1.00 66.06 284 ARG A CA 1
ATOM 2179 C C . ARG A 1 284 ? 18.462 3.387 -8.967 1.00 66.06 284 ARG A C 1
ATOM 2181 O O . ARG A 1 284 ? 19.471 2.800 -8.591 1.00 66.06 284 ARG A O 1
ATOM 2188 N N . ALA A 1 285 ? 17.327 2.746 -9.254 1.00 76.69 285 ALA A N 1
ATOM 2189 C CA . ALA A 1 285 ? 17.263 1.292 -9.188 1.00 76.69 285 ALA A CA 1
ATOM 2190 C C . ALA A 1 285 ? 18.125 0.675 -10.290 1.00 76.69 285 ALA A C 1
ATOM 2192 O O . ALA A 1 285 ? 17.837 0.834 -11.478 1.00 76.69 285 ALA A O 1
ATOM 2193 N N . GLN A 1 286 ? 19.191 0.001 -9.869 1.00 82.44 286 GLN A N 1
ATOM 2194 C CA . GLN A 1 286 ? 20.074 -0.756 -10.753 1.00 82.44 286 GLN A CA 1
ATOM 2195 C C . GLN A 1 286 ? 19.603 -2.203 -10.903 1.00 82.44 286 GLN A C 1
ATOM 2197 O O . GLN A 1 286 ? 19.793 -2.798 -11.956 1.00 82.44 286 GLN A O 1
ATOM 2202 N N . GLU A 1 287 ? 18.953 -2.747 -9.871 1.00 84.81 287 GLU A N 1
ATOM 2203 C CA . GLU A 1 287 ? 18.534 -4.143 -9.819 1.00 84.81 287 GLU A CA 1
ATOM 2204 C C . GLU A 1 287 ? 17.095 -4.269 -9.317 1.00 84.81 287 GLU A C 1
ATOM 2206 O O . GLU A 1 287 ? 16.606 -3.465 -8.515 1.00 84.81 287 GLU A O 1
ATOM 2211 N N . LEU A 1 288 ? 16.412 -5.301 -9.812 1.00 85.94 288 LEU A N 1
ATOM 2212 C CA . LEU A 1 288 ? 15.082 -5.669 -9.361 1.00 85.94 288 LEU A CA 1
ATOM 2213 C C . LEU A 1 288 ? 15.177 -6.447 -8.036 1.00 85.94 288 LEU A C 1
ATOM 2215 O O . LEU A 1 288 ? 15.925 -7.428 -7.981 1.00 85.94 288 LEU A O 1
ATOM 2219 N N . PRO A 1 289 ? 14.400 -6.085 -6.995 1.00 85.44 289 PRO A N 1
ATOM 2220 C CA . PRO A 1 289 ? 14.361 -6.860 -5.759 1.00 85.44 289 PRO A CA 1
ATOM 2221 C C . PRO A 1 289 ? 14.046 -8.336 -6.023 1.00 85.44 289 PRO A C 1
ATOM 2223 O O . PRO A 1 289 ? 13.140 -8.641 -6.798 1.00 85.44 289 PRO A O 1
ATOM 2226 N N . ALA A 1 290 ? 14.752 -9.247 -5.345 1.00 86.31 290 ALA A N 1
ATOM 2227 C CA . ALA A 1 290 ? 14.619 -10.693 -5.555 1.00 86.31 290 ALA A CA 1
ATOM 2228 C C . ALA A 1 290 ? 13.163 -11.184 -5.454 1.00 86.31 290 ALA A C 1
ATOM 2230 O O . ALA A 1 290 ? 12.720 -11.974 -6.279 1.00 86.31 290 ALA A O 1
ATOM 2231 N N . ALA A 1 291 ? 12.383 -10.630 -4.518 1.00 85.06 291 ALA A N 1
ATOM 2232 C CA . ALA A 1 291 ? 10.973 -10.974 -4.323 1.00 85.06 291 ALA A CA 1
ATOM 2233 C C . ALA A 1 291 ? 10.059 -10.640 -5.520 1.00 85.06 291 ALA A C 1
ATOM 2235 O O . ALA A 1 291 ? 8.923 -11.099 -5.560 1.00 85.06 291 ALA A O 1
ATOM 2236 N N . LEU A 1 292 ? 10.523 -9.827 -6.474 1.00 87.56 292 LEU A N 1
ATOM 2237 C CA . LEU A 1 292 ? 9.770 -9.448 -7.670 1.00 87.56 292 LEU A CA 1
ATOM 2238 C C . LEU A 1 292 ? 10.254 -10.142 -8.941 1.00 87.56 292 LEU A C 1
ATOM 2240 O O . LEU A 1 292 ? 9.580 -10.019 -9.962 1.00 87.56 292 LEU A O 1
ATOM 2244 N N . GLN A 1 293 ? 11.390 -10.845 -8.905 1.00 89.81 293 GLN A N 1
ATOM 2245 C CA . GLN A 1 293 ? 11.983 -11.447 -10.103 1.00 89.81 293 GLN A CA 1
ATOM 2246 C C . GLN A 1 293 ? 11.009 -12.420 -10.776 1.00 89.81 293 GLN A C 1
ATOM 2248 O O . GLN A 1 293 ? 10.737 -12.267 -11.967 1.00 89.81 293 GLN A O 1
ATOM 2253 N N . ASP A 1 294 ? 10.369 -13.297 -9.998 1.00 90.56 294 ASP A N 1
ATOM 2254 C CA . ASP A 1 294 ? 9.422 -14.304 -10.500 1.00 90.56 294 ASP A CA 1
ATOM 2255 C C . ASP A 1 294 ? 8.131 -13.709 -11.096 1.00 90.56 294 ASP A C 1
ATOM 2257 O O . ASP A 1 294 ? 7.425 -14.358 -11.874 1.00 90.56 294 ASP A O 1
ATOM 2261 N N . TRP A 1 295 ? 7.797 -12.462 -10.751 1.00 91.06 295 TRP A N 1
ATOM 2262 C CA . TRP A 1 295 ? 6.611 -11.751 -11.257 1.00 91.06 295 TRP A CA 1
ATOM 2263 C C . TRP A 1 295 ? 6.972 -10.604 -12.174 1.00 91.06 295 TRP A C 1
ATOM 2265 O O . TRP A 1 295 ? 6.150 -9.719 -12.420 1.00 91.06 295 TRP A O 1
ATOM 2275 N N . SER A 1 296 ? 8.204 -10.596 -12.656 1.00 93.50 296 SER A N 1
ATOM 2276 C CA . SER A 1 296 ? 8.667 -9.608 -13.599 1.00 93.50 296 SER A CA 1
ATOM 2277 C C . SER A 1 296 ? 8.890 -10.234 -14.962 1.00 93.50 296 SER A C 1
ATOM 2279 O O . SER A 1 296 ? 9.207 -11.412 -15.105 1.00 93.50 296 SER A O 1
ATOM 2281 N N . SER A 1 297 ? 8.700 -9.426 -15.988 1.00 94.31 297 SER A N 1
ATOM 2282 C CA . SER A 1 297 ? 9.256 -9.668 -17.309 1.00 94.31 297 SER A CA 1
ATOM 2283 C C . SER A 1 297 ? 10.004 -8.416 -17.715 1.00 94.31 297 SER A C 1
ATOM 2285 O O . SER A 1 297 ? 9.496 -7.309 -17.512 1.00 94.31 297 SER A O 1
ATOM 2287 N N . SER A 1 298 ? 11.189 -8.580 -18.290 1.00 91.62 298 SER A N 1
ATOM 2288 C CA . SER A 1 298 ? 11.931 -7.463 -18.849 1.00 91.62 298 SER A CA 1
ATOM 2289 C C . SER A 1 298 ? 11.866 -7.465 -20.369 1.00 91.62 298 SER A C 1
ATOM 2291 O O . SER A 1 298 ? 11.784 -8.514 -21.008 1.00 91.62 298 SER A O 1
ATOM 2293 N N . PHE A 1 299 ? 11.870 -6.274 -20.959 1.00 88.88 299 PHE A N 1
ATOM 2294 C CA . PHE A 1 299 ? 12.091 -6.116 -22.388 1.00 88.88 299 PHE A CA 1
ATOM 2295 C C . PHE A 1 299 ? 12.955 -4.885 -22.649 1.00 88.88 299 PHE A C 1
ATOM 2297 O O . PHE A 1 299 ? 12.844 -3.854 -21.980 1.00 88.88 299 PHE A O 1
ATOM 2304 N N . THR A 1 300 ? 13.864 -5.001 -23.614 1.00 89.12 300 THR A N 1
ATOM 2305 C CA . THR A 1 300 ? 14.813 -3.934 -23.933 1.00 89.12 300 THR A CA 1
ATOM 2306 C C . THR A 1 300 ? 14.248 -3.035 -25.022 1.00 89.12 300 THR A C 1
ATOM 2308 O O . THR A 1 300 ? 13.771 -3.503 -26.051 1.00 89.12 300 THR A O 1
ATOM 2311 N N . VAL A 1 301 ? 14.344 -1.725 -24.810 1.00 89.50 301 VAL A N 1
ATOM 2312 C CA . VAL A 1 301 ? 13.953 -0.699 -25.777 1.00 89.50 301 VAL A CA 1
ATOM 2313 C C . VAL A 1 301 ? 15.194 0.024 -26.270 1.00 89.50 301 VAL A C 1
ATOM 2315 O O . VAL A 1 301 ? 16.030 0.452 -25.470 1.00 89.50 301 VAL A O 1
ATOM 2318 N N . SER A 1 302 ? 15.304 0.196 -27.588 1.00 86.88 302 SER A N 1
ATOM 2319 C CA . SER A 1 302 ? 16.406 0.931 -28.215 1.00 86.88 302 SER A CA 1
ATOM 2320 C C . SER A 1 302 ? 16.505 2.365 -27.678 1.00 86.88 302 SER A C 1
ATOM 2322 O O . SER A 1 302 ? 15.510 2.985 -27.296 1.00 86.88 302 SER A O 1
ATOM 2324 N N . GLY A 1 303 ? 17.713 2.934 -27.638 1.00 81.38 303 GLY A N 1
ATOM 2325 C CA . GLY A 1 303 ? 17.937 4.229 -26.985 1.00 81.38 303 GLY A CA 1
ATOM 2326 C C . GLY A 1 303 ? 17.136 5.402 -27.559 1.00 81.38 303 GLY A C 1
ATOM 2327 O O . GLY A 1 303 ? 16.805 6.337 -26.826 1.00 81.38 303 GLY A O 1
ATOM 2328 N N . ASN A 1 304 ? 16.771 5.354 -28.844 1.00 81.31 304 ASN A N 1
ATOM 2329 C CA . ASN A 1 304 ? 15.939 6.382 -29.474 1.00 81.31 304 ASN A CA 1
ATOM 2330 C C . ASN A 1 304 ? 14.504 6.339 -28.933 1.00 81.31 304 ASN A C 1
ATOM 2332 O O . ASN A 1 304 ? 14.001 7.357 -28.452 1.00 81.31 304 ASN A O 1
ATOM 2336 N N . ALA A 1 305 ? 13.887 5.158 -28.915 1.00 86.31 305 ALA A N 1
ATOM 2337 C CA . ALA A 1 305 ? 12.551 4.962 -28.364 1.00 86.31 305 ALA A CA 1
ATOM 2338 C C . ALA A 1 305 ? 12.535 5.106 -26.830 1.00 86.31 305 ALA A C 1
ATOM 2340 O O . ALA A 1 305 ? 11.599 5.665 -26.254 1.00 86.31 305 ALA A O 1
ATOM 2341 N N . GLY A 1 306 ? 13.632 4.737 -26.162 1.00 85.19 306 GLY A N 1
ATOM 2342 C CA . GLY A 1 306 ? 13.818 4.886 -24.721 1.00 85.19 306 GLY A CA 1
ATOM 2343 C C . GLY A 1 306 ? 13.796 6.339 -24.228 1.00 85.19 306 GLY A C 1
ATOM 2344 O O . GLY A 1 306 ? 13.404 6.601 -23.085 1.00 85.19 306 GLY A O 1
ATOM 2345 N N . ARG A 1 307 ? 14.178 7.308 -25.073 1.00 81.06 307 ARG A N 1
ATOM 2346 C CA . ARG A 1 307 ? 14.005 8.751 -24.795 1.00 81.06 307 ARG A CA 1
ATOM 2347 C C . ARG A 1 307 ? 12.550 9.213 -24.931 1.00 81.06 307 ARG A C 1
ATOM 2349 O O . ARG A 1 307 ? 12.196 10.259 -24.395 1.00 81.06 307 ARG A O 1
ATOM 2356 N N . GLY A 1 308 ? 11.725 8.446 -25.641 1.00 81.56 308 GLY A N 1
ATOM 2357 C CA . GLY A 1 308 ? 10.308 8.708 -25.886 1.00 81.56 308 GLY A CA 1
ATOM 2358 C C . GLY A 1 308 ? 9.342 8.161 -24.836 1.00 81.56 308 GLY A C 1
ATOM 2359 O O . GLY A 1 308 ? 8.183 8.581 -24.834 1.00 81.56 308 GLY A O 1
ATOM 2360 N N . LEU A 1 309 ? 9.814 7.279 -23.945 1.00 81.06 309 LEU A N 1
ATOM 2361 C CA . LEU A 1 309 ? 9.067 6.618 -22.857 1.00 81.06 309 LEU A CA 1
ATOM 2362 C C . LEU A 1 309 ? 8.667 7.543 -21.690 1.00 81.06 309 LEU A C 1
ATOM 2364 O O . LEU A 1 309 ? 8.278 7.090 -20.616 1.00 81.06 309 LEU A O 1
ATOM 2368 N N . ASN A 1 310 ? 8.777 8.855 -21.869 1.00 70.38 310 ASN A N 1
ATOM 2369 C CA . ASN A 1 310 ? 8.455 9.833 -20.833 1.00 70.38 310 ASN A CA 1
ATOM 2370 C C . ASN A 1 310 ? 6.935 9.836 -20.555 1.00 70.38 310 ASN A C 1
ATOM 2372 O O . ASN A 1 310 ? 6.168 9.163 -21.240 1.00 70.38 310 ASN A O 1
ATOM 2376 N N . ALA A 1 311 ? 6.467 10.634 -19.587 1.00 62.47 311 ALA A N 1
ATOM 2377 C CA . ALA A 1 311 ? 5.055 10.679 -19.165 1.00 62.47 311 ALA A CA 1
ATOM 2378 C C . ALA A 1 311 ? 4.022 10.831 -20.313 1.00 62.47 311 ALA A C 1
ATOM 2380 O O . ALA A 1 311 ? 2.876 10.418 -20.166 1.00 62.47 311 ALA A O 1
ATOM 2381 N N . SER A 1 312 ? 4.426 11.359 -21.473 1.00 65.56 312 SER A N 1
ATOM 2382 C CA . SER A 1 312 ? 3.598 11.486 -22.680 1.00 65.56 312 SER A CA 1
ATOM 2383 C C . SER A 1 312 ? 3.380 10.186 -23.467 1.00 65.56 312 SER A C 1
ATOM 2385 O O . SER A 1 312 ? 2.664 10.200 -24.465 1.00 65.56 312 SER A O 1
ATOM 2387 N N . PHE A 1 313 ? 3.999 9.070 -23.078 1.00 78.94 313 PHE A N 1
ATOM 2388 C CA . PHE A 1 313 ? 3.870 7.792 -23.783 1.00 78.94 313 PHE A CA 1
ATOM 2389 C C . PHE A 1 313 ? 2.578 7.031 -23.437 1.00 78.94 313 PHE A C 1
ATOM 2391 O O . PHE A 1 313 ? 2.252 6.050 -24.089 1.00 78.94 313 PHE A O 1
ATOM 2398 N N . GLY A 1 314 ? 1.824 7.469 -22.423 1.00 85.94 314 GLY A N 1
ATOM 2399 C CA . GLY A 1 314 ? 0.594 6.778 -22.024 1.00 85.94 314 GLY A CA 1
ATOM 2400 C C . GLY A 1 314 ? 0.845 5.448 -21.308 1.00 85.94 314 GLY A C 1
ATOM 2401 O O . GLY A 1 314 ? -0.056 4.619 -21.244 1.00 85.94 314 GLY A O 1
ATOM 2402 N N . MET A 1 315 ? 2.037 5.244 -20.725 1.00 89.19 315 MET A N 1
ATOM 2403 C CA . MET A 1 315 ? 2.337 4.030 -19.947 1.00 89.19 315 MET A CA 1
ATOM 2404 C C . MET A 1 315 ? 1.300 3.789 -18.849 1.00 89.19 315 MET A C 1
ATOM 2406 O O . MET A 1 315 ? 0.943 2.648 -18.606 1.00 89.19 315 MET A O 1
ATOM 2410 N N . GLN A 1 316 ? 0.776 4.857 -18.232 1.00 88.31 316 GLN A N 1
ATOM 2411 C CA . GLN A 1 316 ? -0.260 4.741 -17.206 1.00 88.31 316 GLN A CA 1
ATOM 2412 C C . GLN A 1 316 ? -1.520 4.049 -17.738 1.00 88.31 316 GLN A C 1
ATOM 2414 O O . GLN A 1 316 ? -2.077 3.210 -17.046 1.00 88.31 316 GLN A O 1
ATOM 2419 N N . THR A 1 317 ? -1.929 4.342 -18.975 1.00 91.44 317 THR A N 1
ATOM 2420 C CA . THR A 1 317 ? -3.085 3.698 -19.610 1.00 91.44 317 THR A CA 1
ATOM 2421 C C . THR A 1 317 ? -2.853 2.199 -19.774 1.00 91.44 317 THR A C 1
ATOM 2423 O O . THR A 1 317 ? -3.737 1.407 -19.463 1.00 91.44 317 THR A O 1
ATOM 2426 N N . ILE A 1 318 ? -1.649 1.801 -20.203 1.00 93.81 318 ILE A N 1
ATOM 2427 C CA . ILE A 1 318 ? -1.280 0.386 -20.331 1.00 93.81 318 ILE A CA 1
ATOM 2428 C C . ILE A 1 318 ? -1.250 -0.271 -18.950 1.00 93.81 318 ILE A C 1
ATOM 2430 O O . ILE A 1 318 ? -1.922 -1.282 -18.757 1.00 93.81 318 ILE A O 1
ATOM 2434 N N . GLU A 1 319 ? -0.551 0.324 -17.979 1.00 92.56 319 GLU A N 1
ATOM 2435 C CA . GLU A 1 319 ? -0.496 -0.155 -16.591 1.00 92.56 319 GLU A CA 1
ATOM 2436 C C . GLU A 1 319 ? -1.897 -0.345 -15.986 1.00 92.56 319 GLU A C 1
ATOM 2438 O O . GLU A 1 319 ? -2.134 -1.310 -15.265 1.00 92.56 319 GLU A O 1
ATOM 2443 N N . ASP A 1 320 ? -2.818 0.591 -16.230 1.00 91.00 320 ASP A N 1
ATOM 2444 C CA . ASP A 1 320 ? -4.184 0.548 -15.704 1.00 91.00 320 ASP A CA 1
ATOM 2445 C C . ASP A 1 320 ? -5.027 -0.525 -16.409 1.00 91.00 320 ASP A C 1
ATOM 2447 O O . ASP A 1 320 ? -5.731 -1.269 -15.735 1.00 91.00 320 ASP A O 1
ATOM 2451 N N . SER A 1 321 ? -4.924 -0.651 -17.737 1.00 93.50 321 SER A N 1
ATOM 2452 C CA . SER A 1 321 ? -5.680 -1.653 -18.514 1.00 93.50 321 SER A CA 1
ATOM 2453 C C . SER A 1 321 ? -5.234 -3.097 -18.261 1.00 93.50 321 SER A C 1
ATOM 2455 O O . SER A 1 321 ? -6.044 -4.018 -18.312 1.00 93.50 321 SER A O 1
ATOM 2457 N N . THR A 1 322 ? -3.948 -3.287 -17.958 1.00 94.38 322 THR A N 1
ATOM 2458 C CA . THR A 1 322 ? -3.324 -4.603 -17.759 1.00 94.38 322 THR A CA 1
ATOM 2459 C C . THR A 1 322 ? -3.051 -4.932 -16.295 1.00 94.38 322 THR A C 1
ATOM 2461 O O . THR A 1 322 ? -2.493 -5.983 -16.009 1.00 94.38 322 THR A O 1
ATOM 2464 N N . GLU A 1 323 ? -3.409 -4.049 -15.360 1.00 92.56 323 GLU A N 1
ATOM 2465 C CA . GLU A 1 323 ? -3.114 -4.212 -13.930 1.00 92.56 323 GLU A CA 1
ATOM 2466 C C . GLU A 1 323 ? -1.627 -4.514 -13.646 1.00 92.56 323 GLU A C 1
ATOM 2468 O O . GLU A 1 323 ? -1.282 -5.355 -12.815 1.00 92.56 323 GLU A O 1
ATOM 2473 N N . THR A 1 324 ? -0.723 -3.830 -14.351 1.00 93.81 324 THR A N 1
ATOM 2474 C CA . THR A 1 324 ? 0.731 -4.032 -14.234 1.00 93.81 324 THR A CA 1
ATOM 2475 C C . THR A 1 324 ? 1.454 -2.784 -13.732 1.00 93.81 324 THR A C 1
ATOM 2477 O O . THR A 1 324 ? 0.934 -1.665 -13.784 1.00 93.81 324 THR A O 1
ATOM 2480 N N . PHE A 1 325 ? 2.680 -2.966 -13.238 1.00 91.75 325 PHE A N 1
ATOM 2481 C CA . PHE A 1 325 ? 3.631 -1.872 -13.032 1.00 91.75 325 PHE A CA 1
ATOM 2482 C C . PHE A 1 325 ? 4.699 -1.868 -14.103 1.00 91.75 325 PHE A C 1
ATOM 2484 O O . PHE A 1 325 ? 5.295 -2.907 -14.360 1.00 91.75 325 PHE A O 1
ATOM 2491 N N . ILE A 1 326 ? 4.982 -0.693 -14.662 1.00 91.19 326 ILE A N 1
ATOM 2492 C CA . ILE A 1 326 ? 6.001 -0.518 -15.690 1.00 91.19 326 ILE A CA 1
ATOM 2493 C C . ILE A 1 326 ? 7.019 0.516 -15.206 1.00 91.19 326 ILE A C 1
ATOM 2495 O O . ILE A 1 326 ? 6.682 1.651 -14.847 1.00 91.19 326 ILE A O 1
ATOM 2499 N N . PHE A 1 327 ? 8.295 0.148 -15.207 1.00 89.25 327 PHE A N 1
ATOM 2500 C CA . PHE A 1 327 ? 9.389 1.073 -14.910 1.00 89.25 327 PHE A CA 1
ATOM 2501 C C . PHE A 1 327 ? 10.645 0.722 -15.695 1.00 89.25 327 PHE A C 1
ATOM 2503 O O . PHE A 1 327 ? 10.803 -0.383 -16.193 1.00 89.25 327 PHE A O 1
ATOM 2510 N N . THR A 1 328 ? 11.550 1.689 -15.806 1.00 88.19 328 THR A N 1
ATOM 2511 C CA . THR A 1 328 ? 12.875 1.494 -16.394 1.00 88.19 328 THR A CA 1
ATOM 2512 C C . THR A 1 328 ? 13.895 1.254 -15.294 1.00 88.19 328 THR A C 1
ATOM 2514 O O . THR A 1 328 ? 13.894 2.011 -14.320 1.00 88.19 328 THR A O 1
ATOM 2517 N N . LEU A 1 329 ? 14.791 0.285 -15.468 1.00 85.56 329 LEU A N 1
ATOM 2518 C CA . LEU A 1 329 ? 16.001 0.209 -14.648 1.00 85.56 329 LEU A CA 1
ATOM 2519 C C . LEU A 1 329 ? 17.054 1.183 -15.177 1.00 85.56 329 LEU A C 1
ATOM 2521 O O . LEU A 1 329 ? 17.225 1.360 -16.391 1.00 85.56 329 LEU A O 1
ATOM 2525 N N . SER A 1 330 ? 17.765 1.824 -14.256 1.00 79.88 330 SER A N 1
ATOM 2526 C CA . SER A 1 330 ? 18.937 2.617 -14.595 1.00 79.88 330 SER A CA 1
ATOM 2527 C C . SER A 1 330 ? 20.093 1.659 -14.831 1.00 79.88 330 SER A C 1
ATOM 2529 O O . SER A 1 330 ? 20.533 0.981 -13.906 1.00 79.88 330 SER A O 1
ATOM 2531 N N . LYS A 1 331 ? 20.627 1.620 -16.056 1.00 79.62 331 LYS A N 1
ATOM 2532 C CA . LYS A 1 331 ? 21.904 0.937 -16.280 1.00 79.62 331 LYS A CA 1
ATOM 2533 C C . LYS A 1 331 ? 22.954 1.568 -15.364 1.00 79.62 331 LYS A C 1
ATOM 2535 O O . LYS A 1 331 ? 23.004 2.803 -15.307 1.00 79.62 331 LYS A O 1
ATOM 2540 N N . PRO A 1 332 ? 23.792 0.775 -14.675 1.00 70.56 332 PRO A N 1
ATOM 2541 C CA . PRO A 1 332 ? 24.928 1.332 -13.966 1.00 70.56 332 PRO A CA 1
ATOM 2542 C C . PRO A 1 332 ? 25.751 2.093 -15.001 1.00 70.56 332 PRO A C 1
ATOM 2544 O O . PRO A 1 332 ? 26.276 1.507 -15.951 1.00 70.56 332 PRO A O 1
ATOM 2547 N N . SER A 1 333 ? 25.809 3.419 -14.872 1.00 66.12 333 SER A N 1
ATOM 2548 C CA . SER A 1 333 ? 26.764 4.191 -15.646 1.00 66.12 333 SER A CA 1
ATOM 2549 C C . SER A 1 333 ? 28.125 3.793 -15.099 1.00 66.12 333 SER A C 1
ATOM 2551 O O . SER A 1 333 ? 28.579 4.341 -14.093 1.00 66.12 333 SER A O 1
ATOM 2553 N N . GLY A 1 334 ? 28.756 2.795 -15.719 1.00 69.25 334 GLY A N 1
ATOM 2554 C CA . GLY A 1 334 ? 30.178 2.576 -15.515 1.00 69.25 334 GLY A CA 1
ATOM 2555 C C . GLY A 1 334 ? 30.880 3.925 -15.686 1.00 69.25 334 GLY A C 1
ATOM 2556 O O . GLY A 1 334 ? 30.399 4.742 -16.484 1.00 69.25 334 GLY A O 1
ATOM 2557 N N . PRO A 1 335 ? 31.949 4.211 -14.918 1.00 63.94 335 PRO A N 1
ATOM 2558 C CA . PRO A 1 335 ? 32.688 5.452 -15.087 1.00 63.94 335 PRO A CA 1
ATOM 2559 C C . PRO A 1 335 ? 32.987 5.571 -16.573 1.00 63.94 335 PRO A C 1
ATOM 2561 O O . PRO A 1 335 ? 33.612 4.674 -17.140 1.00 63.94 335 PRO A O 1
ATOM 2564 N N . ALA A 1 336 ? 32.439 6.604 -17.219 1.00 59.66 336 ALA A N 1
ATOM 2565 C CA . ALA A 1 336 ? 32.694 6.828 -18.626 1.00 59.66 336 ALA A CA 1
ATOM 2566 C C . ALA A 1 336 ? 34.211 6.928 -18.732 1.00 59.66 336 ALA A C 1
ATOM 2568 O O . ALA A 1 336 ? 34.800 7.887 -18.232 1.00 59.66 336 ALA A O 1
ATOM 2569 N N . SER A 1 337 ? 34.856 5.891 -19.267 1.00 55.84 337 SER A N 1
ATOM 2570 C CA . SER A 1 337 ? 36.294 5.902 -19.448 1.00 55.84 337 SER A CA 1
ATOM 2571 C C . SER A 1 337 ? 36.534 6.907 -20.557 1.00 55.84 337 SER A C 1
ATOM 2573 O O . SER A 1 337 ? 36.496 6.571 -21.742 1.00 55.84 337 SER A O 1
ATOM 2575 N N . VAL A 1 338 ? 36.680 8.174 -20.176 1.00 60.75 338 VAL A N 1
ATOM 2576 C CA . VAL A 1 338 ? 37.133 9.222 -21.071 1.00 60.75 338 VAL A CA 1
ATOM 2577 C C . VAL A 1 338 ? 38.581 8.869 -21.342 1.00 60.75 338 VAL A C 1
ATOM 2579 O O . VAL A 1 338 ? 39.487 9.238 -20.595 1.00 60.75 338 VAL A O 1
ATOM 2582 N N . VAL A 1 339 ? 38.790 8.053 -22.371 1.00 69.94 339 VAL A N 1
ATOM 2583 C CA . VAL A 1 339 ? 40.116 7.833 -22.923 1.00 69.94 339 VAL A CA 1
ATOM 2584 C C . VAL A 1 339 ? 40.545 9.206 -23.420 1.00 69.94 339 VAL A C 1
ATOM 2586 O O . VAL A 1 339 ? 40.041 9.676 -24.439 1.00 69.94 339 VAL A O 1
ATOM 2589 N N . LYS A 1 340 ? 41.397 9.892 -22.647 1.00 69.00 340 LYS A N 1
ATOM 2590 C CA . LYS A 1 340 ? 42.029 11.138 -23.079 1.00 69.00 340 LYS A CA 1
ATOM 2591 C C . LYS A 1 340 ? 42.820 10.793 -24.332 1.00 69.00 340 LYS A C 1
ATOM 2593 O O . LYS A 1 340 ? 43.795 10.052 -24.256 1.00 69.00 340 LYS A O 1
ATOM 2598 N N . ARG A 1 341 ? 42.331 11.243 -25.480 1.00 73.81 341 ARG A N 1
ATOM 2599 C CA . ARG A 1 341 ? 43.018 11.089 -26.758 1.00 73.81 341 ARG A CA 1
ATOM 2600 C C . ARG A 1 341 ? 43.614 12.428 -27.146 1.00 73.81 341 ARG A C 1
ATOM 2602 O O . ARG A 1 341 ? 42.981 13.463 -26.944 1.00 73.81 341 ARG A O 1
ATOM 2609 N N . ASP A 1 342 ? 44.811 12.380 -27.712 1.00 80.81 342 ASP A N 1
ATOM 2610 C CA . ASP A 1 342 ? 45.501 13.560 -28.213 1.00 80.81 342 ASP A CA 1
ATOM 2611 C C . ASP A 1 342 ? 44.806 14.040 -29.493 1.00 80.81 342 ASP A C 1
ATOM 2613 O O . ASP A 1 342 ? 44.879 13.404 -30.545 1.00 80.81 342 ASP A O 1
ATOM 2617 N N . ILE A 1 343 ? 44.076 15.152 -29.394 1.00 83.50 343 ILE A N 1
ATOM 2618 C CA . ILE A 1 343 ? 43.471 15.814 -30.550 1.00 83.50 343 ILE A CA 1
ATOM 2619 C C . ILE A 1 343 ? 44.587 16.579 -31.268 1.00 83.50 343 ILE A C 1
ATOM 2621 O O . ILE A 1 343 ? 45.182 17.495 -30.705 1.00 83.50 343 ILE A O 1
ATOM 2625 N N . VAL A 1 344 ? 44.878 16.204 -32.513 1.00 87.44 344 VAL A N 1
ATOM 2626 C CA . VAL A 1 344 ? 45.929 16.840 -33.321 1.00 87.44 344 VAL A CA 1
ATOM 2627 C C . VAL A 1 344 ? 45.316 17.924 -34.208 1.00 87.44 344 VAL A C 1
ATOM 2629 O O . VAL A 1 344 ? 44.271 17.713 -34.831 1.00 87.44 344 VAL A O 1
ATOM 2632 N N . LYS A 1 345 ? 45.976 19.084 -34.288 1.00 88.38 345 LYS A N 1
ATOM 2633 C CA . LYS A 1 345 ? 45.625 20.148 -35.236 1.00 88.38 345 LYS A CA 1
ATOM 2634 C C . LYS A 1 345 ? 45.630 19.616 -36.680 1.00 88.38 345 LYS A C 1
ATOM 2636 O O . LYS A 1 345 ? 46.424 18.754 -37.035 1.00 88.38 345 LYS A O 1
ATOM 2641 N N . ASP A 1 346 ? 44.710 20.128 -37.483 1.00 88.31 346 ASP A N 1
ATOM 2642 C CA . ASP A 1 346 ? 44.412 19.779 -38.874 1.00 88.31 346 ASP A CA 1
ATOM 2643 C C . ASP A 1 346 ? 43.878 18.349 -39.100 1.00 88.31 346 ASP A C 1
ATOM 2645 O O . ASP A 1 346 ? 43.652 17.945 -40.241 1.00 88.31 346 ASP A O 1
ATOM 2649 N N . SER A 1 347 ? 43.593 17.589 -38.034 1.00 89.12 347 SER A N 1
ATOM 2650 C CA . SER A 1 347 ? 42.947 16.274 -38.152 1.00 89.12 347 SER A CA 1
ATOM 2651 C C . SER A 1 347 ? 41.440 16.384 -38.426 1.00 89.12 347 SER A C 1
ATOM 2653 O O . SER A 1 347 ? 40.769 17.309 -37.954 1.00 89.12 347 SER A O 1
ATOM 2655 N N . ALA A 1 348 ? 40.901 15.432 -39.197 1.00 88.81 348 ALA A N 1
ATOM 2656 C CA . ALA A 1 348 ? 39.463 15.271 -39.398 1.00 88.81 348 ALA A CA 1
ATOM 2657 C C . ALA A 1 348 ? 38.847 14.533 -38.199 1.00 88.81 348 ALA A C 1
ATOM 2659 O O . ALA A 1 348 ? 39.289 13.447 -37.827 1.00 88.81 348 ALA A O 1
ATOM 2660 N N . GLN A 1 349 ? 37.842 15.143 -37.584 1.00 90.00 349 GLN A N 1
ATOM 2661 C CA . GLN A 1 349 ? 37.133 14.654 -36.405 1.00 90.00 349 GLN A CA 1
ATOM 2662 C C . GLN A 1 349 ? 35.626 14.824 -36.625 1.00 90.00 349 GLN A C 1
ATOM 2664 O O . GLN A 1 349 ? 35.192 15.613 -37.459 1.00 90.00 349 GLN A O 1
ATOM 2669 N N . GLU A 1 350 ? 34.805 14.123 -35.858 1.00 87.94 350 GLU A N 1
ATOM 2670 C CA . GLU A 1 350 ? 33.385 14.429 -35.733 1.00 87.94 350 GLU A CA 1
ATOM 2671 C C . GLU A 1 350 ? 33.159 15.318 -34.508 1.00 87.94 350 GLU A C 1
ATOM 2673 O O . GLU A 1 350 ? 33.551 14.976 -33.390 1.00 87.94 350 GLU A O 1
ATOM 2678 N N . CYS A 1 351 ? 32.477 16.442 -34.699 1.00 86.25 351 CYS A N 1
ATOM 2679 C CA . CYS A 1 351 ? 32.130 17.378 -33.638 1.00 86.25 351 CYS A CA 1
ATOM 2680 C C . CYS A 1 351 ? 30.613 17.435 -33.449 1.00 86.25 351 CYS A C 1
ATOM 2682 O O . CYS A 1 351 ? 29.858 17.537 -34.418 1.00 86.25 351 CYS A O 1
ATOM 2684 N N . LYS A 1 352 ? 30.148 17.411 -32.197 1.00 86.06 352 LYS A N 1
ATOM 2685 C CA . LYS A 1 352 ? 28.725 17.524 -31.869 1.00 86.06 352 LYS A CA 1
ATOM 2686 C C . LYS A 1 352 ? 28.289 18.988 -31.873 1.00 86.06 352 LYS A C 1
ATOM 2688 O O . LYS A 1 352 ? 28.669 19.754 -30.989 1.00 86.06 352 LYS A O 1
ATOM 2693 N N . SER A 1 353 ? 27.440 19.370 -32.822 1.00 83.69 353 SER A N 1
ATOM 2694 C CA . SER A 1 353 ? 26.842 20.704 -32.926 1.00 83.69 353 SER A CA 1
ATOM 2695 C C . SER A 1 353 ? 25.323 20.590 -32.960 1.00 83.69 353 SER A C 1
ATOM 2697 O O . SER A 1 353 ? 24.765 19.825 -33.738 1.00 83.69 353 SER A O 1
ATOM 2699 N N . LYS A 1 354 ? 24.631 21.314 -32.070 1.00 82.62 354 LYS A N 1
ATOM 2700 C CA . LYS A 1 354 ? 23.157 21.279 -31.937 1.00 82.62 354 LYS A CA 1
ATOM 2701 C C . LYS A 1 354 ? 22.547 19.872 -31.786 1.00 82.62 354 LYS A C 1
ATOM 2703 O O . LYS A 1 354 ? 21.384 19.664 -32.105 1.00 82.62 354 LYS A O 1
ATOM 2708 N N . GLY A 1 355 ? 23.311 18.921 -31.248 1.00 82.31 355 GLY A N 1
ATOM 2709 C CA . GLY A 1 355 ? 22.857 17.545 -31.024 1.00 82.31 355 GLY A CA 1
ATOM 2710 C C . GLY A 1 355 ? 23.266 16.548 -32.108 1.00 82.31 355 GLY A C 1
ATOM 2711 O O . GLY A 1 355 ? 23.222 15.350 -31.833 1.00 82.31 355 GLY A O 1
ATOM 2712 N N . GLU A 1 356 ? 23.738 17.017 -33.261 1.00 80.62 356 GLU A N 1
ATOM 2713 C CA . GLU A 1 356 ? 24.178 16.186 -34.386 1.00 80.62 356 GLU A CA 1
ATOM 2714 C C . GLU A 1 356 ? 25.706 16.131 -34.449 1.00 80.62 356 GLU A C 1
ATOM 2716 O O . GLU A 1 356 ? 26.382 17.112 -34.137 1.00 80.62 356 GLU A O 1
ATOM 2721 N N . TRP A 1 357 ? 26.258 14.977 -34.819 1.00 84.06 357 TRP A N 1
ATOM 2722 C CA . TRP A 1 357 ? 27.692 14.815 -35.055 1.00 84.06 357 TRP A CA 1
ATOM 2723 C C . TRP A 1 357 ? 27.988 15.147 -36.515 1.00 84.06 357 TRP A C 1
ATOM 2725 O O . TRP A 1 357 ? 27.391 14.554 -37.408 1.00 84.06 357 TRP A O 1
ATOM 2735 N N . LEU A 1 358 ? 28.873 16.114 -36.746 1.00 86.25 358 LEU A N 1
ATOM 2736 C CA . LEU A 1 358 ? 29.248 16.589 -38.076 1.00 86.25 358 LEU A CA 1
ATOM 2737 C C . LEU A 1 358 ? 30.756 16.463 -38.262 1.00 86.25 358 LEU A C 1
ATOM 2739 O O . LEU A 1 358 ? 31.515 16.720 -37.328 1.00 86.25 358 LEU A O 1
ATOM 2743 N N . GLU A 1 359 ? 31.191 16.125 -39.472 1.00 89.06 359 GLU A N 1
ATOM 2744 C CA . GLU A 1 359 ? 32.609 16.137 -39.824 1.00 89.06 359 GLU A CA 1
ATOM 2745 C C . GLU A 1 359 ? 33.174 17.565 -39.715 1.00 89.06 359 GLU A C 1
ATOM 2747 O O . GLU A 1 359 ? 32.594 18.539 -40.208 1.00 89.06 359 GLU A O 1
ATOM 2752 N N . ALA A 1 360 ? 34.309 17.699 -39.040 1.00 87.38 360 ALA A N 1
ATOM 2753 C CA . ALA A 1 360 ? 35.003 18.950 -38.795 1.00 87.38 360 ALA A CA 1
ATOM 2754 C C . ALA A 1 360 ? 36.520 18.741 -38.870 1.00 87.38 360 ALA A C 1
ATOM 2756 O O . ALA A 1 360 ? 37.043 17.668 -38.587 1.00 87.38 360 ALA A O 1
ATOM 2757 N N . THR A 1 361 ? 37.250 19.789 -39.242 1.00 88.62 361 THR A N 1
ATOM 2758 C CA . THR A 1 361 ? 38.718 19.791 -39.213 1.00 88.62 361 THR A CA 1
ATOM 2759 C C . THR A 1 361 ? 39.174 20.640 -38.038 1.00 88.62 361 THR A C 1
ATOM 2761 O O . THR A 1 361 ? 38.749 21.786 -37.919 1.00 88.62 361 THR A O 1
ATOM 2764 N N . VAL A 1 362 ? 40.028 20.101 -37.171 1.00 86.19 362 VAL A N 1
ATOM 2765 C CA . VAL A 1 362 ? 40.517 20.823 -35.988 1.00 86.19 362 VAL A CA 1
ATOM 2766 C C . VAL A 1 362 ? 41.480 21.928 -36.425 1.00 86.19 362 VAL A C 1
ATOM 2768 O O . VAL A 1 362 ? 42.566 21.622 -36.886 1.00 86.19 362 VAL A O 1
ATOM 2771 N N . LEU A 1 363 ? 41.136 23.211 -36.286 1.00 84.25 363 LEU A N 1
ATOM 2772 C CA . LEU A 1 363 ? 42.041 24.299 -36.715 1.00 84.25 363 LEU A CA 1
ATOM 2773 C C . LEU A 1 363 ? 43.049 24.726 -35.641 1.00 84.25 363 LEU A C 1
ATOM 2775 O O . LEU A 1 363 ? 44.157 25.164 -35.954 1.00 84.25 363 LEU A O 1
ATOM 2779 N N . GLU A 1 364 ? 42.677 24.618 -34.371 1.00 83.62 364 GLU A N 1
ATOM 2780 C CA . GLU A 1 364 ? 43.515 25.005 -33.241 1.00 83.62 364 GLU A CA 1
ATOM 2781 C C . GLU A 1 364 ? 43.110 24.190 -32.011 1.00 83.62 364 GLU A C 1
ATOM 2783 O O . GLU A 1 364 ? 41.936 23.868 -31.841 1.00 83.62 364 GLU A O 1
ATOM 2788 N N . VAL A 1 365 ? 44.093 23.828 -31.186 1.00 79.88 365 VAL A N 1
ATOM 2789 C CA . VAL A 1 365 ? 43.888 23.157 -29.899 1.00 79.88 365 VAL A CA 1
ATOM 2790 C C . VAL A 1 365 ? 44.502 24.065 -28.845 1.00 79.88 365 VAL A C 1
ATOM 2792 O O . VAL A 1 365 ? 45.725 24.139 -28.723 1.00 79.88 365 VAL A O 1
ATOM 2795 N N . SER A 1 366 ? 43.671 24.813 -28.125 1.00 74.75 366 SER A N 1
ATOM 2796 C CA . SER A 1 366 ? 44.139 25.629 -27.005 1.00 74.75 366 SER A CA 1
ATOM 2797 C C . SER A 1 366 ? 44.441 24.732 -25.806 1.00 74.75 366 SER A C 1
ATOM 2799 O O . SER A 1 366 ? 43.646 23.856 -25.468 1.00 74.75 366 SER A O 1
ATOM 2801 N N . THR A 1 367 ? 45.585 24.941 -25.152 1.00 61.25 367 THR A N 1
ATOM 2802 C CA . THR A 1 367 ? 45.976 24.178 -23.960 1.00 61.25 367 THR A CA 1
ATOM 2803 C C . THR A 1 367 ? 44.964 24.354 -22.836 1.00 61.25 367 THR A C 1
ATOM 2805 O O . THR A 1 367 ? 44.590 25.475 -22.494 1.00 61.25 367 THR A O 1
ATOM 2808 N N . TRP A 1 368 ? 44.566 23.227 -22.254 1.00 54.22 368 TRP A N 1
ATOM 2809 C CA . TRP A 1 368 ? 43.591 23.119 -21.177 1.00 54.22 368 TRP A CA 1
ATOM 2810 C C . TRP A 1 368 ? 44.049 23.929 -19.955 1.00 54.22 368 TRP A C 1
ATOM 2812 O O . TRP A 1 368 ? 45.054 23.588 -19.328 1.00 54.22 368 TRP A O 1
ATOM 2822 N N . SER A 1 369 ? 43.335 25.004 -19.613 1.00 51.53 369 SER A N 1
ATOM 2823 C CA . SER A 1 369 ? 43.452 25.599 -18.281 1.00 51.53 369 SER A CA 1
ATOM 2824 C C . SER A 1 369 ? 42.440 24.891 -17.386 1.00 51.53 369 SER A C 1
ATOM 2826 O O . SER A 1 369 ? 41.270 24.771 -17.743 1.00 51.53 369 SER A O 1
ATOM 2828 N N . THR A 1 370 ? 42.871 24.404 -16.224 1.00 54.91 370 THR A N 1
ATOM 2829 C CA . THR A 1 370 ? 41.990 23.757 -15.235 1.00 54.91 370 THR A CA 1
ATOM 2830 C C . THR A 1 370 ? 40.937 24.702 -14.644 1.00 54.91 370 THR A C 1
ATOM 2832 O O . THR A 1 370 ? 40.155 24.278 -13.801 1.00 54.91 370 THR A O 1
ATOM 2835 N N . GLU A 1 371 ? 40.916 25.971 -15.061 1.00 55.56 371 GLU A N 1
ATOM 2836 C CA . GLU A 1 371 ? 40.093 27.031 -14.478 1.00 55.56 371 GLU A CA 1
ATOM 2837 C C . GLU A 1 371 ? 38.988 27.551 -15.414 1.00 55.56 371 GLU A C 1
ATOM 2839 O O . GLU A 1 371 ? 38.186 28.380 -14.987 1.00 55.56 371 GLU A O 1
ATOM 2844 N N . SER A 1 372 ? 38.875 27.072 -16.662 1.00 51.97 372 SER A N 1
ATOM 2845 C CA . SER A 1 372 ? 37.808 27.527 -17.570 1.00 51.97 372 SER A CA 1
ATOM 2846 C C . SER A 1 372 ? 37.254 26.419 -18.469 1.00 51.97 372 SER A C 1
ATOM 2848 O O . SER A 1 372 ? 37.954 25.905 -19.338 1.00 51.97 372 SER A O 1
ATOM 2850 N N . ASP A 1 373 ? 35.964 26.118 -18.310 1.00 53.25 373 ASP A N 1
ATOM 2851 C CA . ASP A 1 373 ? 35.225 25.045 -18.998 1.00 53.25 373 ASP A CA 1
ATOM 2852 C C . ASP A 1 373 ? 34.806 25.352 -20.456 1.00 53.25 373 ASP A C 1
ATOM 2854 O O . ASP A 1 373 ? 33.989 24.617 -21.028 1.00 53.25 373 ASP A O 1
ATOM 2858 N N . ASP A 1 374 ? 35.321 26.418 -21.076 1.00 47.34 374 ASP A N 1
ATOM 2859 C CA . ASP A 1 374 ? 34.917 26.842 -22.422 1.00 47.34 374 ASP A CA 1
ATOM 2860 C C . ASP A 1 374 ? 36.112 26.891 -23.394 1.00 47.34 374 ASP A C 1
ATOM 2862 O O . ASP A 1 374 ? 37.095 27.594 -23.173 1.00 47.34 374 ASP A O 1
ATOM 2866 N N . GLU A 1 375 ? 36.006 26.139 -24.494 1.00 55.41 375 GLU A N 1
ATOM 2867 C CA . GLU A 1 375 ? 37.041 25.948 -25.525 1.00 55.41 375 GLU A CA 1
ATOM 2868 C C . GLU A 1 375 ? 36.580 26.478 -26.895 1.00 55.41 375 GLU A C 1
ATOM 2870 O O . GLU A 1 375 ? 35.382 26.534 -27.168 1.00 55.41 375 GLU A O 1
ATOM 2875 N N . VAL A 1 376 ? 37.522 26.831 -27.782 1.00 45.25 376 VAL A N 1
ATOM 2876 C CA . VAL A 1 376 ? 37.270 27.352 -29.142 1.00 45.25 376 VAL A CA 1
ATOM 2877 C C . VAL A 1 376 ? 37.646 26.317 -30.202 1.00 45.25 376 VAL A C 1
ATOM 2879 O O . VAL A 1 376 ? 38.788 25.880 -30.244 1.00 45.25 376 VAL A O 1
ATOM 2882 N N . PHE A 1 377 ? 36.721 25.963 -31.103 1.00 51.72 377 PHE A N 1
ATOM 2883 C CA . PHE A 1 377 ? 37.007 25.131 -32.280 1.00 51.72 377 PHE A CA 1
ATOM 2884 C C . PHE A 1 377 ? 36.461 25.811 -33.545 1.00 51.72 377 PHE A C 1
ATOM 2886 O O . PHE A 1 377 ? 35.729 26.797 -33.487 1.00 51.72 377 PHE A O 1
ATOM 2893 N N . ALA A 1 378 ? 36.833 25.335 -34.729 1.00 46.97 378 ALA A N 1
ATOM 2894 C CA . ALA A 1 378 ? 36.393 25.933 -35.982 1.00 46.97 378 ALA A CA 1
ATOM 2895 C C . ALA A 1 378 ? 36.056 24.869 -37.021 1.00 46.97 378 ALA A C 1
ATOM 2897 O O . ALA A 1 378 ? 36.806 23.918 -37.185 1.00 46.97 378 ALA A O 1
ATOM 2898 N N . CYS A 1 379 ? 34.938 25.035 -37.734 1.00 43.62 379 CYS A N 1
ATOM 2899 C CA . CYS A 1 379 ? 34.526 24.148 -38.820 1.00 43.62 379 CYS A CA 1
ATOM 2900 C C . CYS A 1 379 ? 34.511 24.922 -40.152 1.00 43.62 379 CYS A C 1
ATOM 2902 O O . CYS A 1 379 ? 34.319 26.138 -40.158 1.00 43.62 379 CYS A O 1
ATOM 2904 N N . LYS A 1 380 ? 34.701 24.235 -41.290 1.00 46.59 380 LYS A N 1
ATOM 2905 C CA . LYS A 1 380 ? 35.015 24.807 -42.625 1.00 46.59 380 LYS A CA 1
ATOM 2906 C C . LYS A 1 380 ? 34.013 25.831 -43.203 1.00 46.59 380 LYS A C 1
ATOM 2908 O O . LYS A 1 380 ? 34.284 26.397 -44.255 1.00 46.59 380 LYS A O 1
ATOM 2913 N N . ALA A 1 381 ? 32.901 26.118 -42.524 1.00 52.00 381 ALA A N 1
ATOM 2914 C CA . ALA A 1 381 ? 31.953 27.170 -42.908 1.00 52.00 381 ALA A CA 1
ATOM 2915 C C . ALA A 1 381 ? 31.677 28.225 -41.814 1.00 52.00 381 ALA A C 1
ATOM 2917 O O . ALA A 1 381 ? 31.230 29.322 -42.146 1.00 52.00 381 ALA A O 1
ATOM 2918 N N . LYS A 1 382 ? 31.931 27.925 -40.530 1.00 64.44 382 LYS A N 1
ATOM 2919 C CA . LYS A 1 382 ? 31.731 28.808 -39.363 1.00 64.44 382 LYS A CA 1
ATOM 2920 C C . LYS A 1 382 ? 32.604 28.326 -38.197 1.00 64.44 382 LYS A C 1
ATOM 2922 O O . LYS A 1 382 ? 32.668 27.129 -37.915 1.00 64.44 382 LYS A O 1
ATOM 2927 N N . VAL A 1 383 ? 33.249 29.265 -37.508 1.00 67.62 383 VAL A N 1
ATOM 2928 C CA . VAL A 1 383 ? 34.038 28.997 -36.298 1.00 67.62 383 VAL A CA 1
ATOM 2929 C C . VAL A 1 383 ? 33.077 28.756 -35.126 1.00 67.62 383 VAL A C 1
ATOM 2931 O O . VAL A 1 383 ? 32.213 29.596 -34.879 1.00 67.62 383 VAL A O 1
ATOM 2934 N N . PHE A 1 384 ? 33.179 27.611 -34.445 1.00 71.81 384 PHE A N 1
ATOM 2935 C CA . PHE A 1 384 ? 32.308 27.232 -33.328 1.00 71.81 384 PHE A CA 1
ATOM 2936 C C . PHE A 1 384 ? 33.097 26.615 -32.179 1.00 71.81 384 PHE A C 1
ATOM 2938 O O . PHE A 1 384 ? 33.695 25.554 -32.314 1.00 71.81 384 PHE A O 1
ATOM 2945 N N . ASN A 1 385 ? 32.969 27.226 -31.013 1.00 72.38 385 ASN A N 1
ATOM 2946 C CA . ASN A 1 385 ? 33.447 26.715 -29.739 1.00 72.38 385 ASN A CA 1
ATOM 2947 C C . ASN A 1 385 ? 32.707 25.423 -29.365 1.00 72.38 385 ASN A C 1
ATOM 2949 O O . ASN A 1 385 ? 31.507 25.443 -29.090 1.00 72.38 385 ASN A O 1
ATOM 2953 N N . VAL A 1 386 ? 33.412 24.293 -29.404 1.00 73.62 386 VAL A N 1
ATOM 2954 C CA . VAL A 1 386 ? 32.921 22.963 -29.011 1.00 73.62 386 VAL A CA 1
ATOM 2955 C C . VAL A 1 386 ? 33.686 22.543 -27.752 1.00 73.62 386 VAL A C 1
ATOM 2957 O O . VAL A 1 386 ? 34.795 22.987 -27.545 1.00 73.62 386 VAL A O 1
ATOM 2960 N N . LYS A 1 387 ? 33.110 21.743 -26.857 1.00 79.12 387 LYS A N 1
ATOM 2961 C CA . LYS A 1 387 ? 33.852 21.225 -25.690 1.00 79.12 387 LYS A CA 1
ATOM 2962 C C . LYS A 1 387 ? 34.572 19.933 -26.077 1.00 79.12 387 LYS A C 1
ATOM 2964 O O . LYS A 1 387 ? 34.008 19.182 -26.870 1.00 79.12 387 LYS A O 1
ATOM 2969 N N . ALA A 1 388 ? 35.725 19.606 -25.497 1.00 76.38 388 ALA A N 1
ATOM 2970 C CA . ALA A 1 388 ? 36.481 18.390 -25.823 1.00 76.38 388 ALA A CA 1
ATOM 2971 C C . ALA A 1 388 ? 35.638 17.097 -25.794 1.00 76.38 388 ALA A C 1
ATOM 2973 O O . ALA A 1 388 ? 35.788 16.233 -26.652 1.00 76.38 388 ALA A O 1
ATOM 2974 N N . PHE A 1 389 ? 34.672 16.978 -24.872 1.00 79.88 389 PHE A N 1
ATOM 2975 C CA . PHE A 1 389 ? 33.762 15.820 -24.807 1.00 79.88 389 PHE A CA 1
ATOM 2976 C C . PHE A 1 389 ? 32.756 15.727 -25.975 1.00 79.88 389 PHE A C 1
ATOM 2978 O O . PHE A 1 389 ? 32.069 14.717 -26.132 1.00 79.88 389 PHE A O 1
ATOM 2985 N N . ASN A 1 390 ? 32.649 16.779 -26.786 1.00 86.12 390 ASN A N 1
ATOM 2986 C CA . ASN A 1 390 ? 31.854 16.860 -28.008 1.00 86.12 390 ASN A CA 1
ATOM 2987 C C . ASN A 1 390 ? 32.720 16.699 -29.271 1.00 86.12 390 ASN A C 1
ATOM 2989 O O . ASN A 1 390 ? 32.224 16.974 -30.361 1.00 86.12 390 ASN A O 1
ATOM 2993 N N . VAL A 1 391 ? 33.978 16.268 -29.152 1.00 83.69 391 VAL A N 1
ATOM 2994 C CA . VAL A 1 391 ? 34.860 15.932 -30.280 1.00 83.69 391 VAL A CA 1
ATOM 2995 C C . VAL A 1 391 ? 35.189 14.441 -30.217 1.00 83.69 391 VAL A C 1
ATOM 2997 O O . VAL A 1 391 ? 35.481 13.909 -29.145 1.00 83.69 391 VAL A O 1
ATOM 3000 N N . ARG A 1 392 ? 35.119 13.737 -31.350 1.00 85.50 392 ARG A N 1
ATOM 3001 C CA . ARG A 1 392 ? 35.473 12.313 -31.446 1.00 85.50 392 ARG A CA 1
ATOM 3002 C C . ARG A 1 392 ? 36.102 11.978 -32.795 1.00 85.50 392 ARG A C 1
ATOM 3004 O O . ARG A 1 392 ? 35.889 12.678 -33.773 1.00 85.50 392 ARG A O 1
ATOM 3011 N N . GLU A 1 393 ? 36.817 10.860 -32.849 1.00 86.81 393 GLU A N 1
ATOM 3012 C CA . GLU A 1 393 ? 37.480 10.379 -34.064 1.00 86.81 393 GLU A CA 1
ATOM 3013 C C . GLU A 1 393 ? 36.487 10.080 -35.186 1.00 86.81 393 GLU A C 1
ATOM 3015 O O . GLU A 1 393 ? 35.510 9.345 -34.975 1.00 86.81 393 GLU A O 1
ATOM 3020 N N . HIS A 1 394 ? 36.781 10.620 -36.370 1.00 85.19 394 HIS A N 1
ATOM 3021 C CA . HIS A 1 394 ? 36.100 10.262 -37.603 1.00 85.19 394 HIS A CA 1
ATOM 3022 C C . HIS A 1 394 ? 36.489 8.830 -37.984 1.00 85.19 394 HIS A C 1
ATOM 3024 O O . HIS A 1 394 ? 37.633 8.559 -38.343 1.00 85.19 394 HIS A O 1
ATOM 3030 N N . LEU A 1 395 ? 35.537 7.908 -37.869 1.00 86.50 395 LEU A N 1
ATOM 3031 C CA . LEU A 1 395 ? 35.736 6.508 -38.234 1.00 86.50 395 LEU A CA 1
ATOM 3032 C C . LEU A 1 395 ? 35.380 6.263 -39.698 1.00 86.50 395 LEU A C 1
ATOM 3034 O O . LEU A 1 395 ? 34.660 7.048 -40.316 1.00 86.50 395 LEU A O 1
ATOM 3038 N N . ASN A 1 396 ? 35.847 5.140 -40.245 1.00 87.69 396 ASN A N 1
ATOM 3039 C CA . ASN A 1 396 ? 35.310 4.646 -41.511 1.00 87.69 396 ASN A CA 1
ATOM 3040 C C . ASN A 1 396 ? 33.821 4.259 -41.353 1.00 87.69 396 ASN A C 1
ATOM 3042 O O . ASN A 1 396 ? 33.320 4.109 -40.239 1.00 87.69 396 ASN A O 1
ATOM 3046 N N . ALA A 1 397 ? 33.101 4.115 -42.470 1.00 85.06 397 ALA A N 1
ATOM 3047 C CA . ALA A 1 397 ? 31.652 3.894 -42.452 1.00 85.06 397 ALA A CA 1
ATOM 3048 C C . ALA A 1 397 ? 31.225 2.664 -41.620 1.00 85.06 397 ALA A C 1
ATOM 3050 O O . ALA A 1 397 ? 30.233 2.737 -40.895 1.00 85.06 397 ALA A O 1
ATOM 3051 N N . ASP A 1 398 ? 31.990 1.570 -41.669 1.00 85.75 398 ASP A N 1
ATOM 3052 C CA . ASP A 1 398 ? 31.671 0.328 -40.954 1.00 85.75 398 ASP A CA 1
ATOM 3053 C C . ASP A 1 398 ? 31.901 0.455 -39.440 1.00 85.75 398 ASP A C 1
ATOM 3055 O O . ASP A 1 398 ? 31.049 0.074 -38.632 1.00 85.75 398 ASP A O 1
ATOM 3059 N N . GLU A 1 399 ? 33.026 1.040 -39.029 1.00 86.06 399 GLU A N 1
ATOM 3060 C CA . GLU A 1 399 ? 33.348 1.281 -37.621 1.00 86.06 399 GLU A CA 1
ATOM 3061 C C . GLU A 1 399 ? 32.433 2.360 -37.017 1.00 86.06 399 GLU A C 1
ATOM 3063 O O . GLU A 1 399 ? 32.042 2.259 -35.850 1.00 86.06 399 GLU A O 1
ATOM 3068 N N . ALA A 1 400 ? 32.056 3.383 -37.795 1.00 80.62 400 ALA A N 1
ATOM 3069 C CA . ALA A 1 400 ? 31.081 4.394 -37.389 1.00 80.62 400 ALA A CA 1
ATOM 3070 C C . ALA A 1 400 ? 29.713 3.756 -37.103 1.00 80.62 400 ALA A C 1
ATOM 3072 O O . ALA A 1 400 ? 29.105 4.048 -36.069 1.00 80.62 400 ALA A O 1
ATOM 3073 N N . LEU A 1 401 ? 29.272 2.833 -37.964 1.00 82.06 401 LEU A N 1
ATOM 3074 C CA . LEU A 1 401 ? 28.021 2.096 -37.803 1.00 82.06 401 LEU A CA 1
ATOM 3075 C C . LEU A 1 401 ? 28.057 1.162 -36.586 1.00 82.06 401 LEU A C 1
ATOM 3077 O O . LEU A 1 401 ? 27.098 1.125 -35.813 1.00 82.06 401 LEU A O 1
ATOM 3081 N N . GLU A 1 402 ? 29.157 0.440 -36.355 1.00 82.69 402 GLU A N 1
ATOM 3082 C CA . GLU A 1 402 ? 29.293 -0.407 -35.162 1.00 82.69 402 GLU A CA 1
ATOM 3083 C C . GLU A 1 402 ? 29.354 0.427 -33.875 1.00 82.69 402 GLU A C 1
ATOM 3085 O O . GLU A 1 402 ? 28.724 0.068 -32.877 1.00 82.69 402 GLU A O 1
ATOM 3090 N N . ARG A 1 403 ? 30.023 1.586 -33.887 1.00 83.44 403 ARG A N 1
ATOM 3091 C CA . ARG A 1 403 ? 30.002 2.528 -32.759 1.00 83.44 403 ARG A CA 1
ATOM 3092 C C . ARG A 1 403 ? 28.593 3.043 -32.498 1.00 83.44 403 ARG A C 1
ATOM 3094 O O . ARG A 1 403 ? 28.186 3.134 -31.340 1.00 83.44 403 ARG A O 1
ATOM 3101 N N . GLU A 1 404 ? 27.846 3.394 -33.539 1.00 82.19 404 GLU A N 1
ATOM 3102 C CA . GLU A 1 404 ? 26.460 3.823 -33.383 1.00 82.19 404 GLU A CA 1
ATOM 3103 C C . GLU A 1 404 ? 25.604 2.696 -32.795 1.00 82.19 404 GLU A C 1
ATOM 3105 O O . GLU A 1 404 ? 24.874 2.929 -31.830 1.00 82.19 404 GLU A O 1
ATOM 3110 N N . ARG A 1 405 ? 25.767 1.458 -33.270 1.00 79.31 405 ARG A N 1
ATOM 3111 C CA . ARG A 1 405 ? 25.102 0.273 -32.710 1.00 79.31 405 ARG A CA 1
ATOM 3112 C C . ARG A 1 405 ? 25.471 0.054 -31.241 1.00 79.31 405 ARG A C 1
ATOM 3114 O O . ARG A 1 405 ? 24.594 -0.221 -30.422 1.00 79.31 405 ARG A O 1
ATOM 3121 N N . GLN A 1 406 ? 26.736 0.227 -30.865 1.00 82.31 406 GLN A N 1
ATOM 3122 C CA . GLN A 1 406 ? 27.180 0.169 -29.469 1.00 82.31 406 GLN A CA 1
ATOM 3123 C C . GLN A 1 406 ? 26.592 1.303 -28.629 1.00 82.31 406 GLN A C 1
ATOM 3125 O O . GLN A 1 406 ? 26.127 1.052 -27.520 1.00 82.31 406 GLN A O 1
ATOM 3130 N N . ALA A 1 407 ? 26.536 2.529 -29.147 1.00 81.12 407 ALA A N 1
ATOM 3131 C CA . ALA A 1 407 ? 25.910 3.660 -28.467 1.00 81.12 407 ALA A CA 1
ATOM 3132 C C . ALA A 1 407 ? 24.396 3.450 -28.296 1.00 81.12 407 ALA A C 1
ATOM 3134 O O . ALA A 1 407 ? 23.835 3.779 -27.247 1.00 81.12 407 ALA A O 1
ATOM 3135 N N . GLN A 1 408 ? 23.728 2.854 -29.284 1.00 79.19 408 GLN A N 1
ATOM 3136 C CA . GLN A 1 408 ? 22.321 2.462 -29.206 1.00 79.19 408 GLN A CA 1
ATOM 3137 C C . GLN A 1 408 ? 22.106 1.351 -28.170 1.00 79.19 408 GLN A C 1
ATOM 3139 O O . GLN A 1 408 ? 21.195 1.468 -27.354 1.00 79.19 408 GLN A O 1
ATOM 3144 N N . ARG A 1 409 ? 22.976 0.332 -28.117 1.00 79.56 409 ARG A N 1
ATOM 3145 C CA . ARG A 1 409 ? 22.966 -0.711 -27.070 1.00 79.56 409 ARG A CA 1
ATOM 3146 C C . ARG A 1 409 ? 23.245 -0.138 -25.678 1.00 79.56 409 ARG A C 1
ATOM 3148 O O . ARG A 1 409 ? 22.593 -0.523 -24.709 1.00 79.56 409 ARG A O 1
ATOM 3155 N N . ALA A 1 410 ? 24.170 0.812 -25.568 1.00 81.88 410 ALA A N 1
ATOM 3156 C CA . ALA A 1 410 ? 24.509 1.482 -24.315 1.00 81.88 410 ALA A CA 1
ATOM 3157 C C . ALA A 1 410 ? 23.357 2.362 -23.813 1.00 81.88 410 ALA A C 1
ATOM 3159 O O . ALA A 1 410 ? 23.057 2.369 -22.623 1.00 81.88 410 ALA A O 1
ATOM 3160 N N . SER A 1 411 ? 22.667 3.049 -24.726 1.00 83.38 411 SER A N 1
ATOM 3161 C CA . SER A 1 411 ? 21.497 3.879 -24.414 1.00 83.38 411 SER A CA 1
ATOM 3162 C C . SER A 1 411 ? 20.179 3.107 -24.352 1.00 83.38 411 SER A C 1
ATOM 3164 O O . SER A 1 411 ? 19.161 3.690 -23.975 1.00 83.38 411 SER A O 1
ATOM 3166 N N . ALA A 1 412 ? 20.183 1.814 -24.694 1.00 86.62 412 ALA A N 1
ATOM 3167 C CA . ALA A 1 412 ? 19.009 0.970 -24.579 1.00 86.62 412 ALA A CA 1
ATOM 3168 C C . ALA A 1 412 ? 18.558 0.905 -23.119 1.00 86.62 412 ALA A C 1
ATOM 3170 O O . ALA A 1 412 ? 19.384 0.741 -22.215 1.00 86.62 412 ALA A O 1
ATOM 3171 N N . LYS A 1 413 ? 17.256 1.040 -22.897 1.00 88.94 413 LYS A N 1
ATOM 3172 C CA . LYS A 1 413 ? 16.655 0.972 -21.567 1.00 88.94 413 LYS A CA 1
ATOM 3173 C C . LYS A 1 413 ? 15.985 -0.375 -21.399 1.00 88.94 413 LYS A C 1
ATOM 3175 O O . LYS A 1 413 ? 15.277 -0.820 -22.296 1.00 88.94 413 LYS A O 1
ATOM 3180 N N . GLU A 1 414 ? 16.192 -0.990 -20.249 1.00 90.44 414 GLU A N 1
ATOM 3181 C CA . GLU A 1 414 ? 15.438 -2.171 -19.861 1.00 90.44 414 GLU A CA 1
ATOM 3182 C C . GLU A 1 414 ? 14.162 -1.716 -19.157 1.00 90.44 414 GLU A C 1
ATOM 3184 O O . GLU A 1 414 ? 14.212 -0.986 -18.161 1.00 90.44 414 GLU A O 1
ATOM 3189 N N . LEU A 1 415 ? 13.019 -2.089 -19.725 1.00 91.44 415 LEU A N 1
ATOM 3190 C CA . LEU A 1 415 ? 11.717 -1.914 -19.106 1.00 91.44 415 LEU A CA 1
ATOM 3191 C C . LEU A 1 415 ? 11.353 -3.186 -18.361 1.00 91.44 415 LEU A C 1
ATOM 3193 O O . LEU A 1 415 ? 11.383 -4.270 -18.933 1.00 91.44 415 LEU A O 1
ATOM 3197 N N . ILE A 1 416 ? 10.962 -3.029 -17.105 1.00 92.50 416 ILE A N 1
ATOM 3198 C CA . ILE A 1 416 ? 10.457 -4.100 -16.263 1.00 92.50 416 ILE A CA 1
ATOM 3199 C C . ILE A 1 416 ? 8.953 -3.932 -16.127 1.00 92.50 416 ILE A C 1
ATOM 3201 O O . ILE A 1 416 ? 8.461 -2.846 -15.805 1.00 92.50 416 ILE A O 1
ATOM 3205 N N . ILE A 1 417 ? 8.242 -5.028 -16.357 1.00 94.06 417 ILE A N 1
ATOM 3206 C CA . ILE A 1 417 ? 6.798 -5.140 -16.208 1.00 94.06 417 ILE A CA 1
ATOM 3207 C C . ILE A 1 417 ? 6.534 -6.108 -15.062 1.00 94.06 417 ILE A C 1
ATOM 3209 O O . ILE A 1 417 ? 6.964 -7.257 -15.126 1.00 94.06 417 ILE A O 1
ATOM 3213 N N . ILE A 1 418 ? 5.824 -5.662 -14.028 1.00 93.31 418 ILE A N 1
ATOM 3214 C CA . ILE A 1 418 ? 5.476 -6.484 -12.866 1.00 93.31 418 ILE A CA 1
ATOM 3215 C C . ILE A 1 418 ? 3.980 -6.766 -12.849 1.00 93.31 418 ILE A C 1
ATOM 3217 O O . ILE A 1 418 ? 3.169 -5.839 -12.903 1.00 93.31 418 ILE A O 1
ATOM 3221 N N . SER A 1 419 ? 3.631 -8.041 -12.705 1.00 94.06 419 SER A N 1
ATOM 3222 C CA . SER A 1 419 ? 2.295 -8.505 -12.323 1.00 94.06 419 SER A CA 1
ATOM 3223 C C . SER A 1 419 ? 2.374 -9.939 -11.818 1.00 94.06 419 SER A C 1
ATOM 3225 O O . SER A 1 419 ? 3.194 -10.708 -12.313 1.00 94.06 419 SER A O 1
ATOM 3227 N N . SER A 1 420 ? 1.510 -10.331 -10.882 1.00 91.56 420 SER A N 1
ATOM 3228 C CA . SER A 1 420 ? 1.386 -11.731 -10.449 1.00 91.56 420 SER A CA 1
ATOM 3229 C C . SER A 1 420 ? 0.926 -12.657 -11.579 1.00 91.56 420 SER A C 1
ATOM 3231 O O . SER A 1 420 ? 1.254 -13.841 -11.577 1.00 91.56 420 SER A O 1
ATOM 3233 N N . GLN A 1 421 ? 0.215 -12.124 -12.576 1.00 93.50 421 GLN A N 1
ATOM 3234 C CA . GLN A 1 421 ? -0.337 -12.891 -13.689 1.00 93.50 421 GLN A CA 1
ATOM 3235 C C . GLN A 1 421 ? 0.560 -12.780 -14.926 1.00 93.50 421 GLN A C 1
ATOM 3237 O O . GLN A 1 421 ? 0.750 -11.694 -15.476 1.00 93.50 421 GLN A O 1
ATOM 3242 N N . ALA A 1 422 ? 1.091 -13.913 -15.398 1.00 93.75 422 ALA A N 1
ATOM 3243 C CA . ALA A 1 422 ? 1.954 -13.957 -16.583 1.00 93.75 422 ALA A CA 1
ATOM 3244 C C . ALA A 1 422 ? 1.250 -13.419 -17.842 1.00 93.75 422 ALA A C 1
ATOM 3246 O O . ALA A 1 422 ? 1.842 -12.653 -18.601 1.00 93.75 422 ALA A O 1
ATOM 3247 N N . GLU A 1 423 ? -0.039 -13.730 -18.004 1.00 94.69 423 GLU A N 1
ATOM 3248 C CA . GLU A 1 423 ? -0.869 -13.246 -19.113 1.00 94.69 423 GLU A CA 1
ATOM 3249 C C . GLU A 1 423 ? -0.934 -11.715 -19.153 1.00 94.69 423 GLU A C 1
ATOM 3251 O O . GLU A 1 423 ? -0.749 -11.115 -20.209 1.00 94.69 423 GLU A O 1
ATOM 3256 N N . LYS A 1 424 ? -1.091 -11.070 -17.991 1.00 95.19 424 LYS A N 1
ATOM 3257 C CA . LYS A 1 424 ? -1.118 -9.607 -17.867 1.00 95.19 424 LYS A CA 1
ATOM 3258 C C . LYS A 1 424 ? 0.219 -8.961 -18.197 1.00 95.19 424 LYS A C 1
ATOM 3260 O O . LYS A 1 424 ? 0.256 -7.931 -18.871 1.00 95.19 424 LYS A O 1
ATOM 3265 N N . ARG A 1 425 ? 1.332 -9.583 -17.796 1.00 94.88 425 ARG A N 1
ATOM 3266 C CA . ARG A 1 425 ? 2.674 -9.121 -18.193 1.00 94.88 425 ARG A CA 1
ATOM 3267 C C . ARG A 1 425 ? 2.874 -9.210 -19.700 1.00 94.88 425 ARG A C 1
ATOM 3269 O O . ARG A 1 425 ? 3.389 -8.275 -20.317 1.00 94.88 425 ARG A O 1
ATOM 3276 N N . ARG A 1 426 ? 2.439 -10.316 -20.302 1.00 93.44 426 ARG A N 1
ATOM 3277 C CA . ARG A 1 426 ? 2.520 -10.531 -21.746 1.00 93.44 426 ARG A CA 1
ATOM 3278 C C . ARG A 1 426 ? 1.655 -9.529 -22.510 1.00 93.44 426 ARG A C 1
ATOM 3280 O O . ARG A 1 426 ? 2.150 -8.903 -23.442 1.00 93.44 426 ARG A O 1
ATOM 3287 N N . GLU A 1 427 ? 0.413 -9.324 -22.084 1.00 94.88 427 GLU A N 1
ATOM 3288 C CA . GLU A 1 427 ? -0.500 -8.319 -22.642 1.00 94.88 427 GLU A CA 1
ATOM 3289 C C . GLU A 1 427 ? 0.129 -6.915 -22.603 1.00 94.88 427 GLU A C 1
ATOM 3291 O O . GLU A 1 427 ? 0.224 -6.243 -23.631 1.00 94.88 427 GLU A O 1
ATOM 3296 N N . ALA A 1 428 ? 0.667 -6.507 -21.448 1.00 94.69 428 ALA A N 1
ATOM 3297 C CA . ALA A 1 428 ? 1.350 -5.222 -21.292 1.00 94.69 428 ALA A CA 1
ATOM 3298 C C . ALA A 1 428 ? 2.582 -5.094 -22.199 1.00 94.69 428 ALA A C 1
ATOM 3300 O O . ALA A 1 428 ? 2.788 -4.043 -22.809 1.00 94.69 428 ALA A O 1
ATOM 3301 N N . THR A 1 429 ? 3.374 -6.163 -22.331 1.00 94.12 429 THR A N 1
ATOM 3302 C CA . THR A 1 429 ? 4.541 -6.207 -23.230 1.00 94.12 429 THR A CA 1
ATOM 3303 C C . THR A 1 429 ? 4.126 -5.946 -24.675 1.00 94.12 429 THR A C 1
ATOM 3305 O O . THR A 1 429 ? 4.738 -5.124 -25.356 1.00 94.12 429 THR A O 1
ATOM 3308 N N . LEU A 1 430 ? 3.058 -6.599 -25.139 1.00 93.38 430 LEU A N 1
ATOM 3309 C CA . LEU A 1 430 ? 2.556 -6.447 -26.504 1.00 93.38 430 LEU A CA 1
ATOM 3310 C C . LEU A 1 430 ? 2.010 -5.038 -26.761 1.00 93.38 430 LEU A C 1
ATOM 3312 O O . LEU A 1 430 ? 2.343 -4.432 -27.779 1.00 93.38 430 LEU A O 1
ATOM 3316 N N . LEU A 1 431 ? 1.229 -4.487 -25.827 1.00 94.00 431 LEU A N 1
ATOM 3317 C CA . LEU A 1 431 ? 0.703 -3.122 -25.928 1.00 94.00 431 LEU A CA 1
ATOM 3318 C C . LEU A 1 431 ? 1.821 -2.073 -25.940 1.00 94.00 431 LEU A C 1
ATOM 3320 O O . LEU A 1 431 ? 1.752 -1.102 -26.701 1.00 94.00 431 LEU A O 1
ATOM 3324 N N . LEU A 1 432 ? 2.864 -2.271 -25.131 1.00 92.94 432 LEU A N 1
ATOM 3325 C CA . LEU A 1 432 ? 4.042 -1.407 -25.118 1.00 92.94 432 LEU A CA 1
ATOM 3326 C C . LEU A 1 432 ? 4.814 -1.497 -26.430 1.0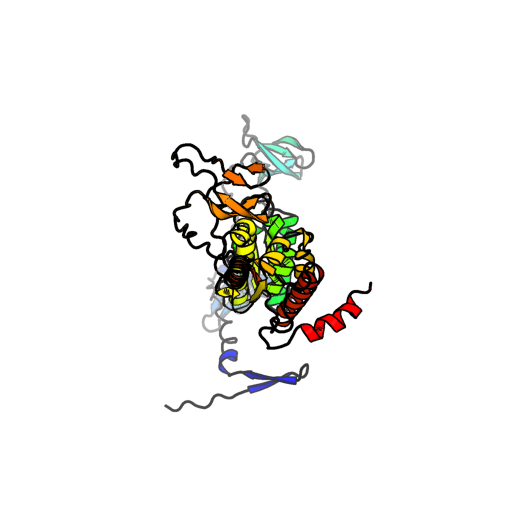0 92.94 432 LEU A C 1
ATOM 3328 O O . LEU A 1 432 ? 5.131 -0.456 -27.002 1.00 92.94 432 LEU A O 1
ATOM 3332 N N . ALA A 1 433 ? 5.087 -2.707 -26.919 1.00 91.88 433 ALA A N 1
ATOM 3333 C CA . ALA A 1 433 ? 5.790 -2.917 -28.179 1.00 91.88 433 ALA A CA 1
ATOM 3334 C C . ALA A 1 433 ? 5.026 -2.285 -29.352 1.00 91.88 433 ALA A C 1
ATOM 3336 O O . ALA A 1 433 ? 5.603 -1.504 -30.106 1.00 91.88 433 ALA A O 1
ATOM 3337 N N . ALA A 1 434 ? 3.714 -2.519 -29.448 1.00 91.75 434 ALA A N 1
ATOM 3338 C CA . ALA A 1 434 ? 2.864 -1.917 -30.475 1.00 91.75 434 ALA A CA 1
ATOM 3339 C C . ALA A 1 434 ? 2.850 -0.381 -30.393 1.00 91.75 434 ALA A C 1
ATOM 3341 O O . ALA A 1 434 ? 2.994 0.300 -31.407 1.00 91.75 434 ALA A O 1
ATOM 3342 N N . SER A 1 435 ? 2.738 0.182 -29.185 1.00 91.81 435 SER A N 1
ATOM 3343 C CA . SER A 1 435 ? 2.778 1.637 -28.982 1.00 91.81 435 SER A CA 1
ATOM 3344 C C . SER A 1 435 ? 4.141 2.234 -29.345 1.00 91.81 435 SER A C 1
ATOM 3346 O O . SER A 1 435 ? 4.217 3.356 -29.853 1.00 91.81 435 SER A O 1
ATOM 3348 N N . LEU A 1 436 ? 5.230 1.507 -29.067 1.00 91.25 436 LEU A N 1
ATOM 3349 C CA . LEU A 1 436 ? 6.596 1.956 -29.338 1.00 91.25 436 LEU A CA 1
ATOM 3350 C C . LEU A 1 436 ? 6.863 1.943 -30.832 1.00 91.25 436 LEU A C 1
ATOM 3352 O O . LEU A 1 436 ? 7.356 2.938 -31.347 1.00 91.25 436 LEU A O 1
ATOM 3356 N N . GLU A 1 437 ? 6.458 0.880 -31.515 1.00 91.19 437 GLU A N 1
ATOM 3357 C CA . GLU A 1 437 ? 6.566 0.756 -32.965 1.00 91.19 437 GLU A CA 1
ATOM 3358 C C . GLU A 1 437 ? 5.711 1.809 -33.687 1.00 91.19 437 GLU A C 1
ATOM 3360 O O . GLU A 1 437 ? 6.177 2.459 -34.617 1.00 91.19 437 GLU A O 1
ATOM 3365 N N . ALA A 1 438 ? 4.490 2.076 -33.209 1.00 91.00 438 ALA A N 1
ATOM 3366 C CA . ALA A 1 438 ? 3.632 3.114 -33.783 1.00 91.00 438 ALA A CA 1
ATOM 3367 C C . ALA A 1 438 ? 4.235 4.526 -33.660 1.00 91.00 438 ALA A C 1
ATOM 3369 O O . ALA A 1 438 ? 4.056 5.363 -34.546 1.00 91.00 438 ALA A O 1
ATOM 3370 N N . LYS A 1 439 ? 4.936 4.811 -32.555 1.00 90.56 439 LYS A N 1
ATOM 3371 C CA . LYS A 1 439 ? 5.564 6.120 -32.307 1.00 90.56 439 LYS A CA 1
ATOM 3372 C C . LYS A 1 439 ? 6.963 6.231 -32.918 1.00 90.56 439 LYS A C 1
ATOM 3374 O O . LYS A 1 439 ? 7.385 7.329 -33.277 1.00 90.56 439 LYS A O 1
ATOM 3379 N N . PHE A 1 440 ? 7.670 5.112 -33.015 1.00 89.94 440 PHE A N 1
ATOM 3380 C CA . PHE A 1 440 ? 9.033 4.988 -33.514 1.00 89.94 440 PHE A CA 1
ATOM 3381 C C . PHE A 1 440 ? 9.113 3.782 -34.463 1.00 89.94 440 PHE A C 1
ATOM 3383 O O . PHE A 1 440 ? 9.568 2.721 -34.046 1.00 89.94 440 PHE A O 1
ATOM 3390 N N . PRO A 1 441 ? 8.677 3.921 -35.727 1.00 90.81 441 PRO A N 1
ATOM 3391 C CA . PRO A 1 441 ? 8.734 2.822 -36.687 1.00 90.81 441 PRO A CA 1
ATOM 3392 C C . PRO A 1 441 ? 10.157 2.279 -36.854 1.00 90.81 441 PRO A C 1
ATOM 3394 O O . PRO A 1 441 ? 11.115 3.053 -36.943 1.00 90.81 441 PRO A O 1
ATOM 3397 N N . GLY A 1 442 ? 10.293 0.956 -36.898 1.00 88.56 442 GLY A N 1
ATOM 3398 C CA . GLY A 1 442 ? 11.572 0.251 -36.889 1.00 88.56 442 GLY A CA 1
ATOM 3399 C C . GLY A 1 442 ? 12.224 0.176 -35.507 1.00 88.56 442 GLY A C 1
ATOM 3400 O O . GLY A 1 442 ? 13.429 -0.066 -35.422 1.00 88.56 442 GLY A O 1
ATOM 3401 N N . CYS A 1 443 ? 11.470 0.399 -34.422 1.00 86.19 443 CYS A N 1
ATOM 3402 C CA . CYS A 1 443 ? 11.983 0.230 -33.061 1.00 86.19 443 CYS A CA 1
ATOM 3403 C C . CYS A 1 443 ? 12.342 -1.233 -32.789 1.00 86.19 443 CYS A C 1
ATOM 3405 O O . CYS A 1 443 ? 13.275 -1.492 -32.024 1.00 86.19 443 CYS A O 1
ATOM 3407 N N . PHE A 1 444 ? 11.622 -2.163 -33.416 1.00 85.25 444 PHE A N 1
ATOM 3408 C CA . PHE A 1 444 ? 11.884 -3.592 -33.332 1.00 85.25 444 PHE A CA 1
ATOM 3409 C C . PHE A 1 444 ? 12.146 -4.164 -34.723 1.00 85.25 444 PHE A C 1
ATOM 3411 O O . PHE A 1 444 ? 11.361 -3.956 -35.650 1.00 85.25 444 PHE A O 1
ATOM 3418 N N . SER A 1 445 ? 13.245 -4.902 -34.886 1.00 79.56 445 SER A N 1
ATOM 3419 C CA . SER A 1 445 ? 13.474 -5.627 -36.136 1.00 79.56 445 SER A CA 1
ATOM 3420 C C . SER A 1 445 ? 12.511 -6.816 -36.256 1.00 79.56 445 SER A C 1
ATOM 3422 O O . SER A 1 445 ? 12.045 -7.369 -35.254 1.00 79.56 445 SER A O 1
ATOM 3424 N N . ALA A 1 446 ? 12.195 -7.212 -37.493 1.00 70.75 446 ALA A N 1
ATOM 3425 C CA . ALA A 1 446 ? 11.349 -8.365 -37.795 1.00 70.75 446 ALA A CA 1
ATOM 3426 C C . ALA A 1 446 ? 12.049 -9.671 -37.364 1.00 70.75 446 ALA A C 1
ATOM 3428 O O . ALA A 1 446 ? 12.668 -10.350 -38.175 1.00 70.75 446 ALA A O 1
ATOM 3429 N N . GLY A 1 447 ? 12.004 -9.984 -36.069 1.00 68.38 447 GLY A N 1
ATOM 3430 C CA . GLY A 1 447 ? 12.643 -11.159 -35.473 1.00 68.38 447 GLY A CA 1
ATOM 3431 C C . GLY A 1 447 ? 13.127 -10.965 -34.034 1.00 68.38 447 GLY A C 1
ATOM 3432 O O . GLY A 1 447 ? 13.292 -11.950 -33.333 1.00 68.38 447 GLY A O 1
ATOM 3433 N N . GLU A 1 448 ? 13.315 -9.728 -33.560 1.00 65.56 448 GLU A N 1
ATOM 3434 C CA . GLU A 1 448 ? 13.858 -9.473 -32.208 1.00 65.56 448 GLU A CA 1
ATOM 3435 C C . GLU A 1 448 ? 12.818 -9.515 -31.084 1.00 65.56 448 GLU A C 1
ATOM 3437 O O . GLU A 1 448 ? 13.175 -9.620 -29.913 1.00 65.56 448 GLU A O 1
ATOM 3442 N N . LEU A 1 449 ? 11.529 -9.445 -31.412 1.00 62.00 449 LEU A N 1
ATOM 3443 C CA . LEU A 1 449 ? 10.462 -9.656 -30.438 1.00 62.00 449 LEU A CA 1
ATOM 3444 C C . LEU A 1 449 ? 10.138 -11.148 -30.349 1.00 62.00 449 LEU A C 1
ATOM 3446 O O . LEU A 1 449 ? 9.075 -11.596 -30.783 1.00 62.00 449 LEU A O 1
ATOM 3450 N N . GLU A 1 450 ? 11.069 -11.911 -29.788 1.00 56.62 450 GLU A N 1
ATOM 3451 C CA . GLU A 1 450 ? 10.731 -13.180 -29.159 1.00 56.62 450 GLU A CA 1
ATOM 3452 C C . GLU A 1 450 ? 10.170 -12.844 -27.776 1.00 56.62 450 GLU A C 1
ATOM 3454 O O . GLU A 1 450 ? 10.858 -12.278 -26.923 1.00 56.62 450 GLU A O 1
ATOM 3459 N N . THR A 1 451 ? 8.891 -13.139 -27.533 1.00 56.72 451 THR A N 1
ATOM 3460 C CA . THR A 1 451 ? 8.404 -13.153 -26.145 1.00 56.72 451 THR A CA 1
ATOM 3461 C C . THR A 1 451 ? 9.263 -14.133 -25.332 1.00 56.72 451 THR A C 1
ATOM 3463 O O . THR A 1 451 ? 9.762 -15.090 -25.921 1.00 56.72 451 THR A O 1
ATOM 3466 N N . PRO A 1 452 ? 9.338 -14.025 -23.996 1.00 49.75 452 PRO A N 1
ATOM 3467 C CA . PRO A 1 452 ? 9.971 -15.048 -23.151 1.00 49.75 452 PRO A CA 1
ATOM 3468 C C . PRO A 1 452 ? 9.471 -16.488 -23.412 1.00 49.75 452 PRO A C 1
ATOM 3470 O O . PRO A 1 452 ? 10.147 -17.453 -23.081 1.00 49.75 452 PRO A O 1
ATOM 3473 N N . GLU A 1 453 ? 8.296 -16.628 -24.038 1.00 54.97 453 GLU A N 1
ATOM 3474 C CA . GLU A 1 453 ? 7.654 -17.883 -24.451 1.00 54.97 453 GLU A CA 1
ATOM 3475 C C . GLU A 1 453 ? 7.891 -18.264 -25.938 1.00 54.97 453 GLU A C 1
ATOM 3477 O O . GLU A 1 453 ? 7.300 -19.224 -26.423 1.00 54.97 453 GLU A O 1
ATOM 3482 N N . GLY A 1 454 ? 8.722 -17.527 -26.689 1.00 53.84 454 GLY A N 1
ATOM 3483 C CA . GLY A 1 454 ? 9.092 -17.831 -28.083 1.00 53.84 454 GLY A CA 1
ATOM 3484 C C . GLY A 1 454 ? 8.092 -17.426 -29.183 1.00 53.84 454 GLY A C 1
ATOM 3485 O O . GLY A 1 454 ? 8.161 -17.945 -30.294 1.00 53.84 454 GLY A O 1
ATOM 3486 N N . ILE A 1 455 ? 7.145 -16.522 -28.916 1.00 52.09 455 ILE A N 1
ATOM 3487 C CA . ILE A 1 455 ? 6.124 -16.080 -29.880 1.00 52.09 455 ILE A CA 1
ATOM 3488 C C . ILE A 1 455 ? 6.558 -14.777 -30.562 1.00 52.09 455 ILE A C 1
ATOM 3490 O O . ILE A 1 455 ? 6.845 -13.784 -29.896 1.00 52.09 455 ILE A O 1
ATOM 3494 N N . ALA A 1 456 ? 6.572 -14.779 -31.898 1.00 53.31 456 ALA A N 1
ATOM 3495 C CA . ALA A 1 456 ? 6.970 -13.637 -32.718 1.00 53.31 456 ALA A CA 1
ATOM 3496 C C . ALA A 1 456 ? 5.871 -12.557 -32.794 1.00 53.31 456 ALA A C 1
ATOM 3498 O O . ALA A 1 456 ? 4.734 -12.829 -33.185 1.00 53.31 456 ALA A O 1
ATOM 3499 N N . VAL A 1 457 ? 6.216 -11.302 -32.487 1.00 53.38 457 VAL A N 1
ATOM 3500 C CA . VAL A 1 457 ? 5.255 -10.173 -32.462 1.00 53.38 457 VAL A CA 1
ATOM 3501 C C . VAL A 1 457 ? 4.813 -9.689 -33.846 1.00 53.38 457 VAL A C 1
ATOM 3503 O O . VAL A 1 457 ? 3.749 -9.081 -33.970 1.00 53.38 457 VAL A O 1
ATOM 3506 N N . SER A 1 458 ? 5.543 -10.024 -34.913 1.00 52.12 458 SER A N 1
ATOM 3507 C CA . SER A 1 458 ? 5.129 -9.710 -36.291 1.00 52.12 458 SER A CA 1
ATOM 3508 C C . SER A 1 458 ? 3.758 -10.297 -36.657 1.00 52.12 458 SER A C 1
ATOM 3510 O O . SER A 1 458 ? 3.047 -9.710 -37.470 1.00 52.12 458 SER A O 1
ATOM 3512 N N . ALA A 1 459 ? 3.341 -11.393 -36.013 1.00 51.19 459 ALA A N 1
ATOM 3513 C CA . ALA A 1 459 ? 2.018 -11.988 -36.198 1.00 51.19 459 ALA A CA 1
ATOM 3514 C C . ALA A 1 459 ? 0.872 -11.168 -35.563 1.00 51.19 459 ALA A C 1
ATOM 3516 O O . ALA A 1 459 ? -0.269 -11.281 -35.998 1.00 51.19 459 ALA A O 1
ATOM 3517 N N . LEU A 1 460 ? 1.159 -10.324 -34.564 1.00 50.66 460 LEU A N 1
ATOM 3518 C CA . LEU A 1 460 ? 0.153 -9.583 -33.784 1.00 50.66 460 LEU A CA 1
ATOM 3519 C C . LEU A 1 460 ? -0.106 -8.164 -34.310 1.00 50.66 460 LEU A C 1
ATOM 3521 O O . LEU A 1 460 ? -1.200 -7.629 -34.132 1.00 50.66 460 LEU A O 1
ATOM 3525 N N . ALA A 1 461 ? 0.869 -7.553 -34.992 1.00 50.28 461 ALA A N 1
ATOM 3526 C CA . ALA A 1 461 ? 0.716 -6.215 -35.571 1.00 50.28 461 ALA A CA 1
ATOM 3527 C C . ALA A 1 461 ? -0.356 -6.162 -36.680 1.00 50.28 461 ALA A C 1
ATOM 3529 O O . ALA A 1 461 ? -1.023 -5.140 -36.839 1.00 50.28 461 ALA A O 1
ATOM 3530 N N . GLY A 1 462 ? -0.565 -7.269 -37.405 1.00 53.19 462 GLY A N 1
ATOM 3531 C CA . GLY A 1 462 ? -1.648 -7.389 -38.387 1.00 53.19 462 GLY A CA 1
ATOM 3532 C C . GLY A 1 462 ? -3.041 -7.354 -37.749 1.00 53.19 462 GLY A C 1
ATOM 3533 O O . GLY A 1 462 ? -3.938 -6.707 -38.285 1.00 53.19 462 GLY A O 1
ATOM 3534 N N . ASP A 1 463 ? -3.200 -7.965 -36.572 1.00 50.53 463 ASP A N 1
ATOM 3535 C CA . ASP A 1 463 ? -4.496 -8.156 -35.902 1.00 50.53 463 ASP A CA 1
ATOM 3536 C C . ASP A 1 463 ? -4.908 -6.943 -35.038 1.00 50.53 463 ASP A C 1
ATOM 3538 O O . ASP A 1 463 ? -6.075 -6.567 -34.952 1.00 50.53 463 ASP A O 1
ATOM 3542 N N . MET A 1 464 ? -3.936 -6.226 -34.463 1.00 45.84 464 MET A N 1
ATOM 3543 C CA . MET A 1 464 ? -4.180 -5.018 -33.651 1.00 45.84 464 MET A CA 1
ATOM 3544 C C . MET A 1 464 ? -4.694 -3.811 -34.460 1.00 45.84 464 MET A C 1
ATOM 3546 O O . MET A 1 464 ? -5.331 -2.908 -33.903 1.00 45.84 464 MET A O 1
ATOM 3550 N N . SER A 1 465 ? -4.464 -3.794 -35.777 1.00 51.59 465 SER A N 1
ATOM 3551 C CA . SER A 1 465 ? -5.058 -2.795 -36.678 1.00 51.59 465 SER A CA 1
ATOM 3552 C C . SER A 1 465 ? -6.593 -2.890 -36.722 1.00 51.59 465 SER A C 1
ATOM 3554 O O . SER A 1 465 ? -7.263 -1.873 -36.883 1.00 51.59 465 SER A O 1
ATOM 3556 N N . ALA A 1 466 ? -7.159 -4.076 -36.465 1.00 48.28 466 ALA A N 1
ATOM 3557 C CA . ALA A 1 466 ? -8.603 -4.291 -36.382 1.00 48.28 466 ALA A CA 1
ATOM 3558 C C . ALA A 1 466 ? -9.207 -3.873 -35.025 1.00 48.28 466 ALA A C 1
ATOM 3560 O O . ALA A 1 466 ? -10.378 -3.506 -34.959 1.00 48.28 466 ALA A O 1
ATOM 3561 N N . LEU A 1 467 ? -8.416 -3.884 -33.945 1.00 38.19 467 LEU A N 1
ATOM 3562 C CA . LEU A 1 467 ? -8.857 -3.533 -32.584 1.00 38.19 467 LEU A CA 1
ATOM 3563 C C . LEU A 1 467 ? -8.797 -2.031 -32.283 1.00 38.19 467 LEU A C 1
ATOM 3565 O O . LEU A 1 467 ? -9.526 -1.546 -31.420 1.00 38.19 467 LEU A O 1
ATOM 3569 N N . THR A 1 468 ? -7.942 -1.283 -32.982 1.00 43.44 468 THR A N 1
ATOM 3570 C CA . THR A 1 468 ? -7.745 0.154 -32.724 1.00 43.44 468 THR A CA 1
ATOM 3571 C C . THR A 1 468 ? -8.687 1.077 -33.493 1.00 43.44 468 THR A C 1
ATOM 3573 O O . THR A 1 468 ? -8.634 2.282 -33.255 1.00 43.44 468 THR A O 1
ATOM 3576 N N . GLY A 1 469 ? -9.574 0.526 -34.335 1.00 39.62 469 GLY A N 1
ATOM 3577 C CA . GLY A 1 469 ? -10.764 1.203 -34.864 1.00 39.62 469 GLY A CA 1
ATOM 3578 C C . GLY A 1 469 ? -10.550 2.678 -35.206 1.00 39.62 469 GLY A C 1
ATOM 3579 O O . GLY A 1 469 ? -11.206 3.546 -34.628 1.00 39.62 469 GLY A O 1
ATOM 3580 N N . LYS A 1 470 ? -9.605 2.951 -36.106 1.00 37.47 470 LYS A N 1
ATOM 3581 C CA . LYS A 1 470 ? -9.504 4.224 -36.819 1.00 37.47 470 LYS A CA 1
ATOM 3582 C C . LYS A 1 470 ? -9.777 4.009 -38.291 1.00 37.47 470 LYS A C 1
ATOM 3584 O O . LYS A 1 470 ? -9.239 3.020 -38.832 1.00 37.47 470 LYS A O 1
#

Foldseek 3Di:
DDDDDFDWDWDADPPPRDIDIDTPPVVVVVVPPPDPPDQDDDDQQAWKWFDDPHDTFTWGFHDDDPVPQWTWIQGPPPRDIDIDHSVRIGRDPDPPPCPPDDQPQDDQQFWKFADDPHDTATWGFHASQDPVGWTWTQGPPPRDIDTGHSVRIGRDPPPPPDDDDDDDFDDDPQVSVLVVQVVQQVCCVVPPCPCVVVPDAADQAQFWGKGKDWAQDDPCLVCQCCDDVNLNVVLLCQQLVKHWDWGNPPDNTIMIIITDGNSSVVLSVQSSVCSSCVVCCQAPAQDRPPSQPVQKDKDKFWLVLVVVPPPVLCLVVLCSVLSKDKGWHDHPPDPPPPPPDDDDAQDWKFFQDPNDTDIAGFHDDDDDDPPDQWAWGQGPPGTDTGGPVRIGHDDDPVVVVVVVVVVRVVSMIMMMMGGNDPVSNVSSVLVSVLSSCVVPPPRDDQPRPQDPPGDGSVVVNVVVVVVVDD